Protein AF-0000000086523420 (afdb_homodimer)

Organism: NCBI:txid111769

Solvent-accessible surface area (backbone atoms only — not comparable to full-atom values): 23700 Å² total; per-residue (Å²): 126,82,66,43,28,39,32,40,28,39,33,70,70,53,31,50,28,49,46,51,54,54,68,69,42,91,58,94,63,76,69,45,60,38,34,32,42,80,77,35,74,85,44,83,58,68,35,67,68,46,32,52,58,43,46,56,54,51,4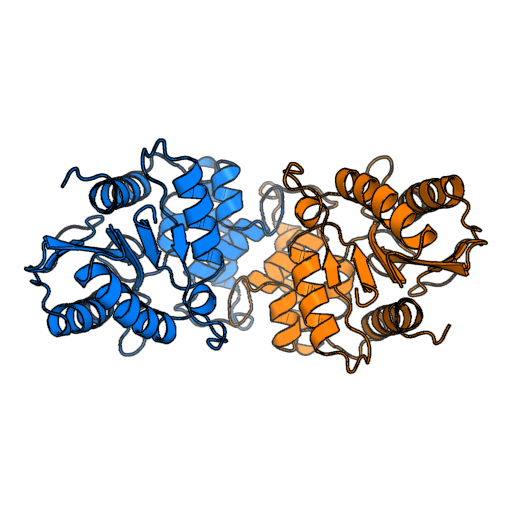9,54,35,26,61,72,60,64,25,63,27,39,34,36,43,45,60,11,35,48,58,91,39,90,79,30,9,32,68,44,39,50,49,55,55,49,50,56,39,44,74,72,56,32,54,81,73,81,80,71,91,46,68,52,43,56,49,74,36,44,30,90,81,66,34,48,39,25,44,38,38,19,44,38,32,60,45,59,29,29,60,48,50,39,53,62,72,28,44,30,76,92,46,46,67,51,42,51,50,28,42,50,52,61,74,63,41,65,90,60,56,53,42,57,78,88,42,46,50,42,25,32,48,27,31,34,29,8,48,31,61,58,38,45,49,48,72,41,54,37,53,72,72,56,51,41,38,72,80,31,66,74,48,43,33,52,52,51,42,52,43,53,55,65,61,52,77,124,125,82,68,44,28,39,32,39,28,38,31,70,70,54,31,51,27,50,46,53,54,54,67,70,44,91,58,96,62,76,68,44,60,38,33,36,42,80,79,35,75,84,45,83,60,67,36,68,68,46,32,52,56,45,47,56,53,52,47,54,36,28,61,70,61,65,25,63,28,41,35,37,43,43,60,11,35,46,58,91,39,89,77,30,8,33,69,42,40,49,49,54,54,48,50,56,39,43,75,72,56,32,54,82,74,79,80,70,92,45,68,51,44,57,49,76,35,43,29,91,81,67,33,49,40,24,44,34,38,19,44,35,33,60,45,60,28,29,59,46,50,38,54,62,72,28,45,30,74,93,45,46,66,52,42,50,48,28,43,51,51,62,72,62,41,65,89,60,55,53,43,58,76,87,42,44,50,41,25,32,49,27,30,34,28,8,47,32,61,60,40,47,49,49,72,41,53,36,52,72,72,57,51,41,37,74,80,31,67,73,50,43,32,53,52,52,42,52,41,53,53,65,62,51,78,125

Sequence (452 aa):
MQAKNILLVEGASDQKFFKQLLAGLSSQVDIEPKIPRDVDARIFRNGLQPLYLQLKLQVDLLIRGQISRLGVIVDADHSTQELNGFNNRRNQLTSILHGKGFTITDTPNQENNGEIFSHPSGAEIGIWIMPNHFSDGMIEDLFISVTKKNQSDLLNHAKTTIGNLGKLKAFADHHDSKAHLSTWLAWQKEPGISPSYAYHQGLFEKDHPNFIALITWLNKVFNSASMQAKNILLVEGASDQKFFKQLLAGLSSQVDIEPKIPRDVDARIFRNGLQPLYLQLKLQVDLLIRGQISRLGVIVDADHSTQELNGFNNRRNQLTSILHGKGFTITDTPNQENNGEIFSHPSGAEIGIWIMPNHFSDGMIEDLFISVTKKNQSDLLNHAKTTIGNLGKLKAFADHHDSKAHLSTWLAWQKEPGISPSYAYHQGLFEKDHPNFIALITWLNKVFNSAS

Foldseek 3Di:
DPAAAEEEEQDDLVQLQVVLVVVPDPDPDDYHYDFLCNVPVVPPDGDDVSSLVVVLVVVVCQLVRSHPFYEYEEAQFDVVDPQGKLVSVVCSVVVSVVVVAWDDDDQDPDWLAWDWIAHPSGGIYIYHYPDTSHTHDGVLVNQLVFFDPVLVVLLVVQLVVQVPCPPVDDDDPSCSSVSSSQSSQCPDPPGRDRSNVCVVVPRGNCPPPSNVSVVVRVCCRPVVDD/DPAAAEEEEQDDLVQLQVVLVVVPDPDPDDYHYDFLCNVPVVPPDGDDVSSLVVVLVVVVCLLVRSHPFYEYEEEQFDVVDPQGKLVSVVCSVVVSVVVVAWDDDDQDPDWLAWDWIAHPSGGIYIYHYPDTSHTHDGVLVNQLVFFDPVLVVLLVVQLVVQVPCPPVNDDDPSCSSVSSSQSSQCPDPPGRDRSNVCVVVPRGNCPPPSNVSVVVRVCCRPVVPD

Secondary structure (DSSP, 8-state):
-PPEEEEE-SSHHHHHHHHHHHHTS--SS-EEEE-HHHH-TT--S-SHHHHHHHHHHHHHHHHTTSEEEEEEEEE-B-TTSTT-SHHHHHHHHHHHHHHTTPBP-PPPSSSS--EEEE-TTS-EEEEEEETTSSSSB-HHHHHHHTB-GGGHHHHHHHHHHHHT-GGG--S-GGGHHHHHHHHHHHTSSSTT--HHHHHHTT-B-TT-HHHHHHHHHHHHHHHS--/-PPEEEEE-SSHHHHHHHHHHHHTS--SS-EEEE-HHHH-TT--S-SHHHHHHHHHHHHHHHHTTSEEEEEEEEE-B-TTSTT-SHHHHHHHHHHHHHHTTPBP-PPPSSSS--EEEE-TTS-EEEEEEETTSSSSB-HHHHHHHTB-GGGHHHHHHHHHHHHT-GGG--S-GGGHHHHHHHHHHHTSSSTT--HHHHHHTT-B-TT-HHHHHHHHHHHHHHHS--

Structure (mmCIF, N/CA/C/O backbone):
data_AF-0000000086523420-model_v1
#
loop_
_entity.id
_entity.type
_entity.pdbx_description
1 polymer 'DUF4276 family protein'
#
loop_
_atom_site.group_PDB
_atom_site.id
_atom_site.type_symbol
_atom_site.label_atom_id
_atom_site.label_alt_id
_atom_site.label_comp_id
_atom_site.label_asym_id
_atom_site.label_entity_id
_atom_site.label_seq_id
_atom_site.pdbx_PDB_ins_code
_atom_site.Cartn_x
_atom_site.Cartn_y
_atom_site.Cartn_z
_atom_site.occupancy
_atom_site.B_iso_or_equiv
_atom_site.auth_seq_id
_atom_site.auth_comp_id
_atom_site.auth_asym_id
_atom_site.auth_atom_id
_atom_site.pdbx_PDB_model_num
ATOM 1 N N . MET A 1 1 ? -29.391 11.609 10.125 1 39.81 1 MET A N 1
ATOM 2 C CA . MET A 1 1 ? -28.141 10.984 9.68 1 39.81 1 MET A CA 1
ATOM 3 C C . MET A 1 1 ? -26.953 11.523 10.484 1 39.81 1 MET A C 1
ATOM 5 O O . MET A 1 1 ? -26.875 12.719 10.742 1 39.81 1 MET A O 1
ATOM 9 N N . GLN A 1 2 ? -26.375 10.773 11.352 1 54.44 2 GLN A N 1
ATOM 10 C CA . GLN A 1 2 ? -25.375 11.273 12.281 1 54.44 2 GLN A CA 1
ATOM 11 C C . GLN A 1 2 ? -24.312 12.094 11.555 1 54.44 2 GLN A C 1
ATOM 13 O O . GLN A 1 2 ? -23.844 11.711 10.477 1 54.44 2 GLN A O 1
ATOM 18 N N . ALA A 1 3 ? -24.25 13.344 11.938 1 64.31 3 ALA A N 1
ATOM 19 C CA . ALA A 1 3 ? -23.391 14.328 11.289 1 64.31 3 ALA A CA 1
ATOM 20 C C . ALA A 1 3 ? -21.969 13.789 11.117 1 64.31 3 ALA A C 1
ATOM 22 O O . ALA A 1 3 ? -21.438 13.148 12.023 1 64.31 3 ALA A O 1
ATOM 23 N N . LYS A 1 4 ? -21.438 13.758 9.828 1 87.75 4 LYS A N 1
ATOM 24 C CA . LYS A 1 4 ? -20.188 13.125 9.43 1 87.75 4 LYS A CA 1
ATOM 25 C C . LYS A 1 4 ? -19 14.062 9.648 1 87.75 4 LYS A C 1
ATOM 27 O O . LYS A 1 4 ? -19.109 15.273 9.43 1 87.75 4 LYS A O 1
ATOM 32 N N . ASN A 1 5 ? -18.016 13.711 10.422 1 94 5 ASN A N 1
ATOM 33 C CA . ASN A 1 5 ? -16.719 14.375 10.523 1 94 5 ASN A CA 1
ATOM 34 C C . ASN A 1 5 ? -15.734 13.836 9.492 1 94 5 ASN A C 1
ATOM 36 O O . ASN A 1 5 ? -15.406 12.648 9.5 1 94 5 ASN A O 1
ATOM 40 N N . ILE A 1 6 ? -15.266 14.766 8.609 1 95.94 6 ILE A N 1
ATOM 41 C CA . ILE A 1 6 ? -14.5 14.312 7.453 1 95.94 6 ILE A CA 1
ATOM 42 C C . ILE A 1 6 ? -13.102 14.914 7.484 1 95.94 6 ILE A C 1
ATOM 44 O O . ILE A 1 6 ? -12.945 16.109 7.746 1 95.94 6 ILE A O 1
ATOM 48 N N . LEU A 1 7 ? -12.117 14.109 7.305 1 97 7 LEU A N 1
ATOM 49 C CA . LEU A 1 7 ? -10.742 14.547 7.07 1 97 7 LEU A CA 1
ATOM 50 C C . LEU A 1 7 ? -10.32 14.258 5.637 1 97 7 LEU A C 1
ATOM 52 O O . LEU A 1 7 ? -10.133 13.094 5.262 1 97 7 LEU A O 1
ATOM 56 N N . LEU A 1 8 ? -10.148 15.273 4.832 1 96.69 8 LEU A N 1
ATOM 57 C CA . LEU A 1 8 ? -9.727 15.109 3.443 1 96.69 8 LEU A CA 1
ATOM 58 C C . LEU A 1 8 ? -8.211 15.008 3.338 1 96.69 8 LEU A C 1
ATOM 60 O O . LEU A 1 8 ? -7.492 15.852 3.867 1 96.69 8 LEU A O 1
ATOM 64 N N . VAL A 1 9 ? -7.816 13.969 2.703 1 97 9 VAL A N 1
ATOM 65 C CA . VAL A 1 9 ? -6.391 13.781 2.453 1 97 9 VAL A CA 1
ATOM 66 C C . VAL A 1 9 ? -6.16 13.461 0.978 1 97 9 VAL A C 1
ATOM 68 O O . VAL A 1 9 ? -7.109 13.188 0.241 1 97 9 VAL A O 1
ATOM 71 N N . GLU A 1 10 ? -4.949 13.477 0.508 1 92.88 10 GLU A N 1
ATOM 72 C CA . GLU A 1 10 ? -4.637 13.492 -0.918 1 92.88 10 GLU A CA 1
ATOM 73 C C . GLU A 1 10 ? -4.746 12.102 -1.527 1 92.88 10 GLU A C 1
ATOM 75 O O . GLU A 1 10 ? -5.23 11.945 -2.65 1 92.88 10 GLU A O 1
ATOM 80 N N . GLY A 1 11 ? -4.238 11.102 -0.742 1 90.56 11 GLY A N 1
ATOM 81 C CA . GLY A 1 11 ? -4.141 9.805 -1.395 1 90.56 11 GLY A CA 1
ATOM 82 C C . GLY A 1 11 ? -4.379 8.648 -0.449 1 90.56 11 GLY A C 1
ATOM 83 O O . GLY A 1 11 ? -4.559 8.844 0.754 1 90.56 11 GLY A O 1
ATOM 84 N N . ALA A 1 12 ? -4.332 7.438 -1.005 1 86.38 12 ALA A N 1
ATOM 85 C CA . ALA A 1 12 ? -4.699 6.219 -0.288 1 86.38 12 ALA A CA 1
ATOM 86 C C . ALA A 1 12 ? -3.73 5.941 0.858 1 86.38 12 ALA A C 1
ATOM 88 O O . ALA A 1 12 ? -4.137 5.457 1.917 1 86.38 12 ALA A O 1
ATOM 89 N N . SER A 1 13 ? -2.467 6.176 0.614 1 89.25 13 SER A N 1
ATOM 90 C CA . SER A 1 13 ? -1.48 5.953 1.667 1 89.25 13 SER A CA 1
ATOM 91 C C . SER A 1 13 ? -1.747 6.852 2.871 1 89.25 13 SER A C 1
ATOM 93 O O . SER A 1 13 ? -1.714 6.395 4.016 1 89.25 13 SER A O 1
ATOM 95 N N . ASP A 1 14 ? -2.061 8.102 2.611 1 94.44 14 ASP A N 1
ATOM 96 C CA . ASP A 1 14 ? -2.402 9.031 3.684 1 94.44 14 ASP A CA 1
ATOM 97 C C . ASP A 1 14 ? -3.674 8.594 4.406 1 94.44 14 ASP A C 1
ATOM 99 O O . ASP A 1 14 ? -3.74 8.633 5.637 1 94.44 14 ASP A O 1
ATOM 103 N N . GLN A 1 15 ? -4.609 8.219 3.605 1 94.12 15 GLN A N 1
ATOM 104 C CA . GLN A 1 15 ? -5.879 7.777 4.176 1 94.12 15 GLN A CA 1
ATOM 105 C C . GLN A 1 15 ? -5.676 6.633 5.164 1 94.12 15 GLN A C 1
ATOM 107 O O . GLN A 1 15 ? -6.207 6.664 6.273 1 94.12 15 GLN A O 1
ATOM 112 N N . LYS A 1 16 ? -4.914 5.691 4.738 1 90.94 16 LYS A N 1
ATOM 113 C CA . LYS A 1 16 ? -4.645 4.539 5.586 1 90.94 16 LYS A CA 1
ATOM 114 C C . LYS A 1 16 ? -3.93 4.953 6.871 1 90.94 16 LYS A C 1
ATOM 116 O O . LYS A 1 16 ? -4.262 4.473 7.957 1 90.94 16 LYS A O 1
ATOM 121 N N . PHE A 1 17 ? -3.021 5.777 6.754 1 95.25 17 PHE A N 1
ATOM 122 C CA . PHE A 1 17 ? -2.273 6.238 7.918 1 95.25 17 PHE A CA 1
ATOM 123 C C . PHE A 1 17 ? -3.193 6.934 8.914 1 95.25 17 PHE A C 1
ATOM 125 O O . PHE A 1 17 ? -3.17 6.625 10.109 1 95.25 17 PHE A O 1
ATOM 132 N N . PHE A 1 18 ? -3.99 7.848 8.422 1 96.5 18 PHE A N 1
ATOM 133 C CA . PHE A 1 18 ? -4.82 8.625 9.336 1 96.5 18 PHE A CA 1
ATOM 134 C C . PHE A 1 18 ? -5.934 7.766 9.922 1 96.5 18 PHE A C 1
ATOM 136 O O . PHE A 1 18 ? -6.359 7.984 11.055 1 96.5 18 PHE A O 1
ATOM 143 N N . LYS A 1 19 ? -6.383 6.793 9.172 1 92.25 19 LYS A N 1
ATOM 144 C CA . LYS A 1 19 ? -7.305 5.832 9.766 1 92.25 19 LYS A CA 1
ATOM 145 C C . LYS A 1 19 ? -6.672 5.137 10.969 1 92.25 19 LYS A C 1
ATOM 147 O O . LYS A 1 19 ? -7.297 5.016 12.023 1 92.25 19 LYS A O 1
ATOM 152 N N . GLN A 1 20 ? -5.445 4.754 10.766 1 90.12 20 GLN A N 1
ATOM 153 C CA . GLN A 1 20 ? -4.723 4.082 11.836 1 90.12 20 GLN A CA 1
ATOM 154 C C . GLN A 1 20 ? -4.48 5.023 13.016 1 90.12 20 GLN A C 1
ATOM 156 O O . GLN A 1 20 ? -4.668 4.645 14.172 1 90.12 20 GLN A O 1
ATOM 161 N N . LEU A 1 21 ? -4.066 6.219 12.711 1 92.75 21 LEU A N 1
ATOM 162 C CA . LEU A 1 21 ? -3.789 7.215 13.742 1 92.75 21 LEU A CA 1
ATOM 163 C C . LEU A 1 21 ? -5.039 7.508 14.562 1 92.75 21 LEU A C 1
ATOM 165 O O . LEU A 1 21 ? -4.996 7.48 15.797 1 92.75 21 LEU A O 1
ATOM 169 N N . LEU A 1 22 ? -6.125 7.699 13.875 1 92.19 22 LEU A N 1
ATOM 170 C CA . LEU A 1 22 ? -7.375 8.102 14.516 1 92.19 22 LEU A CA 1
ATOM 171 C C . LEU A 1 22 ? -7.973 6.949 15.32 1 92.19 22 LEU A C 1
ATOM 173 O O . LEU A 1 22 ? -8.641 7.176 16.328 1 92.19 22 LEU A O 1
ATOM 177 N N . ALA A 1 23 ? -7.715 5.758 14.828 1 85.44 23 ALA A N 1
ATOM 178 C CA . ALA A 1 23 ? -8.203 4.59 15.555 1 85.44 23 ALA A CA 1
ATOM 179 C C . ALA A 1 23 ? -7.562 4.484 16.938 1 85.44 23 ALA A C 1
ATOM 181 O O . ALA A 1 23 ? -8.156 3.945 17.859 1 85.44 23 ALA A O 1
ATOM 182 N N . GLY A 1 24 ? -6.449 4.973 17.031 1 82.12 24 GLY A N 1
ATOM 183 C CA . GLY A 1 24 ? -5.73 4.902 18.297 1 82.12 24 GLY A CA 1
ATOM 184 C C . GLY A 1 24 ? -6.039 6.062 19.234 1 82.12 24 GLY A C 1
ATOM 185 O O . GLY A 1 24 ? -5.664 6.047 20.406 1 82.12 24 GLY A O 1
ATOM 186 N N . LEU A 1 25 ? -6.672 6.996 18.688 1 81.88 25 LEU A N 1
ATOM 187 C CA . LEU A 1 25 ? -6.969 8.18 19.484 1 81.88 25 LEU A CA 1
ATOM 188 C C . LEU A 1 25 ? -8.281 7.996 20.25 1 81.88 25 LEU A C 1
ATOM 190 O O . LEU A 1 25 ? -9.211 7.355 19.75 1 81.88 25 LEU A O 1
ATOM 194 N N . SER A 1 26 ? -8.297 8.156 21.5 1 69.5 26 SER A N 1
ATOM 195 C CA . SER A 1 26 ? -9.477 8.062 22.344 1 69.5 26 SER A CA 1
ATOM 196 C C . SER A 1 26 ? -10.492 9.148 22 1 69.5 26 SER A C 1
ATOM 198 O O . SER A 1 26 ? -10.469 10.234 22.578 1 69.5 26 SER A O 1
ATOM 200 N N . SER A 1 27 ? -10.672 9.336 20.719 1 64.69 27 SER A N 1
ATOM 201 C CA . SER A 1 27 ? -11.594 10.414 20.391 1 64.69 27 SER A CA 1
ATOM 202 C C . SER A 1 27 ? -13.047 9.961 20.516 1 64.69 27 SER A C 1
ATOM 204 O O . SER A 1 27 ? -13.359 8.797 20.266 1 64.69 27 SER A O 1
ATOM 206 N N . GLN A 1 28 ? -13.805 10.891 20.984 1 65.94 28 GLN A N 1
ATOM 207 C CA . GLN A 1 28 ? -15.242 10.695 21.172 1 65.94 28 GLN A CA 1
ATOM 208 C C . GLN A 1 28 ? -15.992 10.789 19.859 1 65.94 28 GLN A C 1
ATOM 210 O O . GLN A 1 28 ? -17.156 10.398 19.766 1 65.94 28 GLN A O 1
ATOM 215 N N . VAL A 1 29 ? -15.266 11.281 18.875 1 77.88 29 VAL A N 1
ATOM 216 C CA . VAL A 1 29 ? -15.992 11.469 17.625 1 77.88 29 VAL A CA 1
ATOM 217 C C . VAL A 1 29 ? -15.398 10.57 16.531 1 77.88 29 VAL A C 1
ATOM 219 O O . VAL A 1 29 ? -14.203 10.289 16.547 1 77.88 29 VAL A O 1
ATOM 222 N N . ASP A 1 30 ? -16.281 10.141 15.711 1 87.81 30 ASP A N 1
ATOM 223 C CA . ASP A 1 30 ? -15.852 9.336 14.562 1 87.81 30 ASP A CA 1
ATOM 224 C C . ASP A 1 30 ? -15.422 10.227 13.398 1 87.81 30 ASP A C 1
ATOM 226 O O . ASP A 1 30 ? -16.219 11.023 12.891 1 87.81 30 ASP A O 1
ATOM 230 N N . ILE A 1 31 ? -14.188 10.266 13.102 1 92.94 31 ILE A N 1
ATOM 231 C CA . ILE A 1 31 ? -13.633 11.031 11.984 1 92.94 31 ILE A CA 1
ATOM 232 C C . ILE A 1 31 ? -13.344 10.094 10.812 1 92.94 31 ILE A C 1
ATOM 234 O O . ILE A 1 31 ? -12.695 9.055 10.977 1 92.94 31 ILE A O 1
ATOM 238 N N . GLU A 1 32 ? -13.797 10.398 9.672 1 93.88 32 GLU A N 1
ATOM 239 C CA . GLU A 1 32 ? -13.594 9.57 8.484 1 93.88 32 GLU A CA 1
ATOM 240 C C . GLU A 1 32 ? -12.586 10.211 7.531 1 93.88 32 GLU A C 1
ATOM 242 O O . GLU A 1 32 ? -12.891 11.195 6.863 1 93.88 32 GLU A O 1
ATOM 247 N N . PRO A 1 33 ? -11.406 9.664 7.418 1 95.56 33 PRO A N 1
ATOM 248 C CA . PRO A 1 33 ? -10.508 10.117 6.355 1 95.56 33 PRO A CA 1
ATOM 249 C C . PRO A 1 33 ? -11.023 9.781 4.957 1 95.56 33 PRO A C 1
ATOM 251 O O . PRO A 1 33 ? -11.406 8.633 4.695 1 95.56 33 PRO A O 1
ATOM 254 N N . LYS A 1 34 ? -11.008 10.758 4.066 1 94 34 LYS A N 1
ATOM 255 C CA . LYS A 1 34 ? -11.508 10.578 2.703 1 94 34 LYS A CA 1
ATOM 256 C C . LYS A 1 34 ? -10.492 11.078 1.681 1 94 34 LYS A C 1
ATOM 258 O O . LYS A 1 34 ? -9.75 12.023 1.947 1 94 34 LYS A O 1
ATOM 263 N N . ILE A 1 35 ? -10.492 10.391 0.597 1 93.31 35 ILE A N 1
ATOM 264 C CA . ILE A 1 35 ? -9.688 10.812 -0.548 1 93.31 35 ILE A CA 1
ATOM 265 C C . ILE A 1 35 ? -10.609 11.211 -1.701 1 93.31 35 ILE A C 1
ATOM 267 O O . ILE A 1 35 ? -11.789 10.859 -1.71 1 93.31 35 ILE A O 1
ATOM 271 N N . PRO A 1 36 ? -10.102 11.961 -2.662 1 86.38 36 PRO A N 1
ATOM 272 C CA . PRO A 1 36 ? -10.969 12.438 -3.742 1 86.38 36 PRO A CA 1
ATOM 273 C C . PRO A 1 36 ? -11.711 11.305 -4.445 1 86.38 36 PRO A C 1
ATOM 275 O O . PRO A 1 36 ? -12.891 11.445 -4.781 1 86.38 36 PRO A O 1
ATOM 278 N N . ARG A 1 37 ? -11.133 10.18 -4.598 1 78.94 37 ARG A N 1
ATOM 279 C CA . ARG A 1 37 ? -11.734 9.078 -5.34 1 78.94 37 ARG A CA 1
ATOM 280 C C . ARG A 1 37 ? -12.906 8.484 -4.57 1 78.94 37 ARG A C 1
ATOM 282 O O . ARG A 1 37 ? -13.828 7.914 -5.168 1 78.94 37 ARG A O 1
ATOM 289 N N . ASP A 1 38 ? -12.914 8.594 -3.254 1 75.06 38 ASP A N 1
ATOM 290 C CA . ASP A 1 38 ? -14 8.078 -2.432 1 75.06 38 ASP A CA 1
ATOM 291 C C . ASP A 1 38 ? -15.289 8.859 -2.67 1 75.06 38 ASP A C 1
ATOM 293 O O . ASP A 1 38 ? -16.391 8.328 -2.482 1 75.06 38 ASP A O 1
ATOM 297 N N . VAL A 1 39 ? -15.008 10.094 -3.025 1 66.62 39 VAL A N 1
ATOM 298 C CA . VAL A 1 39 ? -16.156 10.984 -3.137 1 66.62 39 VAL A CA 1
ATOM 299 C C . VAL A 1 39 ? -16.672 10.992 -4.574 1 66.62 39 VAL A C 1
ATOM 301 O O . VAL A 1 39 ? -17.875 11.125 -4.812 1 66.62 39 VAL A O 1
ATOM 304 N N . ASP A 1 40 ? -15.727 10.867 -5.465 1 66.19 40 ASP A N 1
ATOM 305 C CA . ASP A 1 40 ? -16.062 10.82 -6.883 1 66.19 40 ASP A CA 1
ATOM 306 C C . ASP A 1 40 ? -15.234 9.75 -7.605 1 66.19 40 ASP A C 1
ATOM 308 O O . ASP A 1 40 ? -14.055 9.953 -7.887 1 66.19 40 ASP A O 1
ATOM 312 N N . ALA A 1 41 ? -15.859 8.672 -7.898 1 63 41 ALA A N 1
ATOM 313 C CA . ALA A 1 41 ? -15.195 7.508 -8.477 1 63 41 ALA A CA 1
ATOM 314 C C . ALA A 1 41 ? -14.617 7.828 -9.852 1 63 41 ALA A C 1
ATOM 316 O O . ALA A 1 41 ? -13.758 7.105 -10.352 1 63 41 ALA A O 1
ATOM 317 N N . ARG A 1 42 ? -15.008 8.898 -10.445 1 60.94 42 ARG A N 1
ATOM 318 C CA . ARG A 1 42 ? -14.547 9.266 -11.781 1 60.94 42 ARG A CA 1
ATOM 319 C C . ARG A 1 42 ? -13.148 9.867 -11.734 1 60.94 42 ARG A C 1
ATOM 321 O O . ARG A 1 42 ? -12.508 10.039 -12.773 1 60.94 42 ARG A O 1
ATOM 328 N N . ILE A 1 43 ? -12.82 10.156 -10.414 1 62.12 43 ILE A N 1
ATOM 329 C CA . ILE A 1 43 ? -11.469 10.672 -10.234 1 62.12 43 ILE A CA 1
ATOM 330 C C . ILE A 1 43 ? -10.469 9.516 -10.242 1 62.12 43 ILE A C 1
ATOM 332 O O . ILE A 1 43 ? -10.516 8.641 -9.375 1 62.12 43 ILE A O 1
ATOM 336 N N . PHE A 1 44 ? -9.719 9.414 -11.234 1 56.53 44 PHE A N 1
ATOM 337 C CA . PHE A 1 44 ? -8.836 8.266 -11.438 1 56.53 44 PHE A CA 1
ATOM 338 C C . PHE A 1 44 ? -7.566 8.398 -10.609 1 56.53 44 PHE A C 1
ATOM 340 O O . PHE A 1 44 ? -6.953 7.398 -10.234 1 56.53 44 PHE A O 1
ATOM 347 N N . ARG A 1 45 ? -7.25 9.781 -10.461 1 62.88 45 ARG A N 1
ATOM 348 C CA . ARG A 1 45 ? -5.953 9.922 -9.812 1 62.88 45 ARG A CA 1
ATOM 349 C C . ARG A 1 45 ? -6.078 10.695 -8.5 1 62.88 45 ARG A C 1
ATOM 351 O O . ARG A 1 45 ? -6.93 11.578 -8.375 1 62.88 45 ARG A O 1
ATOM 358 N N . ASN A 1 46 ? -5.422 10.164 -7.555 1 73.25 46 ASN A N 1
ATOM 359 C CA . ASN A 1 46 ? -5.203 10.961 -6.352 1 73.25 46 ASN A CA 1
ATOM 360 C C . ASN A 1 46 ? -4.297 12.156 -6.629 1 73.25 46 ASN A C 1
ATOM 362 O O . ASN A 1 46 ? -3.73 12.273 -7.715 1 73.25 46 ASN A O 1
ATOM 366 N N . GLY A 1 47 ? -4.398 13.172 -5.957 1 82 47 GLY A N 1
ATOM 367 C CA . GLY A 1 47 ? -3.543 14.344 -6.09 1 82 47 GLY A CA 1
ATOM 368 C C . GLY A 1 47 ? -4.211 15.625 -5.633 1 82 47 GLY A C 1
ATOM 369 O O . GLY A 1 47 ? -5.328 15.594 -5.105 1 82 47 GLY A O 1
ATOM 370 N N . LEU A 1 48 ? -3.521 16.609 -5.805 1 89.12 48 LEU A N 1
ATOM 371 C CA . LEU A 1 48 ? -3.891 17.906 -5.25 1 89.12 48 LEU A CA 1
ATOM 372 C C . LEU A 1 48 ? -5.09 18.484 -5.984 1 89.12 48 LEU A C 1
ATOM 374 O O . LEU A 1 48 ? -6.027 18.984 -5.359 1 89.12 48 LEU A O 1
ATOM 378 N N . GLN A 1 49 ? -5.133 18.359 -7.277 1 88.56 49 GLN A N 1
ATOM 379 C CA . GLN A 1 49 ? -6.199 18.984 -8.047 1 88.56 49 GLN A CA 1
ATOM 380 C C . GLN A 1 49 ? -7.547 18.328 -7.762 1 88.56 49 GLN A C 1
ATOM 382 O O . GLN A 1 49 ? -8.523 19 -7.445 1 88.56 49 GLN A O 1
ATOM 387 N N . PRO A 1 50 ? -7.562 17.016 -7.773 1 90 50 PRO A N 1
ATOM 388 C CA . PRO A 1 50 ? -8.82 16.375 -7.383 1 90 50 PRO A CA 1
ATOM 389 C C . PRO A 1 50 ? -9.219 16.688 -5.941 1 90 50 PRO A C 1
ATOM 391 O O . PRO A 1 50 ? -10.414 16.781 -5.637 1 90 50 PRO A O 1
ATOM 394 N N . LEU A 1 51 ? -8.281 16.859 -5.105 1 93.75 51 LEU A N 1
ATOM 395 C CA . LEU A 1 51 ? -8.586 17.203 -3.719 1 93.75 51 LEU A CA 1
ATOM 396 C C . LEU A 1 51 ? -9.258 18.562 -3.623 1 93.75 51 LEU A C 1
ATOM 398 O O . LEU A 1 51 ? -10.211 18.734 -2.865 1 93.75 51 LEU A O 1
ATOM 402 N N . TYR A 1 52 ? -8.82 19.484 -4.441 1 93.88 52 TYR A N 1
ATOM 403 C CA . TYR A 1 52 ? -9.406 20.828 -4.422 1 93.88 52 TYR A CA 1
ATOM 404 C C . TYR A 1 52 ? -10.867 20.781 -4.875 1 93.88 52 TYR A C 1
ATOM 406 O O . TYR A 1 52 ? -11.711 21.484 -4.316 1 93.88 52 TYR A O 1
ATOM 414 N N . LEU A 1 53 ? -11.078 20.016 -5.867 1 91.5 53 LEU A N 1
ATOM 415 C CA . LEU A 1 53 ? -12.453 19.891 -6.352 1 91.5 53 LEU A CA 1
ATOM 416 C C . LEU A 1 53 ? -13.352 19.297 -5.273 1 91.5 53 LEU A C 1
ATOM 418 O O . LEU A 1 53 ? -14.445 19.797 -5.023 1 91.5 53 LEU A O 1
ATOM 422 N N . GLN A 1 54 ? -12.852 18.312 -4.668 1 92.12 54 GLN A N 1
ATOM 423 C CA . GLN A 1 54 ? -13.617 17.672 -3.596 1 92.12 54 GLN A CA 1
ATOM 424 C C . GLN A 1 54 ? -13.781 18.625 -2.41 1 92.12 54 GLN A C 1
ATOM 426 O O . GLN A 1 54 ? -14.82 18.625 -1.749 1 92.12 54 GLN A O 1
ATOM 431 N N . LEU A 1 55 ? -12.742 19.359 -2.115 1 95.88 55 LEU A N 1
ATOM 432 C CA . LEU A 1 55 ? -12.797 20.328 -1.028 1 95.88 55 LEU A CA 1
ATOM 433 C C . LEU A 1 55 ? -13.953 21.297 -1.232 1 95.88 55 LEU A C 1
ATOM 435 O O . LEU A 1 55 ? -14.734 21.547 -0.308 1 95.88 55 LEU A O 1
ATOM 439 N N . LYS A 1 56 ? -14.125 21.797 -2.436 1 95.94 56 LYS A N 1
ATOM 440 C CA . LYS A 1 56 ? -15.203 22.734 -2.74 1 95.94 56 LYS A CA 1
ATOM 441 C C . LYS A 1 56 ? -16.562 22.109 -2.465 1 95.94 56 LYS A C 1
ATOM 443 O O . LYS A 1 56 ? -17.438 22.75 -1.874 1 95.94 56 LYS A O 1
ATOM 448 N N . LEU A 1 57 ? -16.672 20.891 -2.812 1 93 57 LEU A N 1
ATOM 449 C CA . LEU A 1 57 ? -17.922 20.188 -2.613 1 93 57 LEU A CA 1
ATOM 450 C C . LEU A 1 57 ? -18.188 19.953 -1.129 1 93 57 LEU A C 1
ATOM 452 O O . LEU A 1 57 ? -19.297 20.188 -0.647 1 93 57 LEU A O 1
ATOM 456 N N . GLN A 1 58 ? -17.203 19.516 -0.417 1 94.5 58 GLN A N 1
ATOM 457 C CA . GLN A 1 58 ? -17.359 19.219 1.001 1 94.5 58 GLN A CA 1
ATOM 458 C C . GLN A 1 58 ? -17.609 20.484 1.815 1 94.5 58 GLN A C 1
ATOM 460 O O . GLN A 1 58 ? -18.328 20.438 2.814 1 94.5 58 GLN A O 1
ATOM 465 N N . VAL A 1 59 ? -17.031 21.531 1.393 1 97.25 59 VAL A N 1
ATOM 466 C CA . VAL A 1 59 ? -17.219 22.797 2.064 1 97.25 59 VAL A CA 1
ATOM 467 C C . VAL A 1 59 ? -18.688 23.234 1.935 1 97.25 59 VAL A C 1
ATOM 469 O O . VAL A 1 59 ? -19.281 23.734 2.893 1 97.25 59 VAL A O 1
ATOM 472 N N . ASP A 1 60 ? -19.266 23.031 0.744 1 96.69 60 ASP A N 1
ATOM 473 C CA . ASP A 1 60 ? -20.688 23.359 0.547 1 96.69 60 ASP A CA 1
ATOM 474 C C . ASP A 1 60 ? -21.562 22.562 1.502 1 96.69 60 ASP A C 1
ATOM 476 O O . ASP A 1 60 ? -22.5 23.094 2.094 1 96.69 60 ASP A O 1
ATOM 480 N N . LEU A 1 61 ? -21.25 21.344 1.66 1 95.56 61 LEU A N 1
ATOM 481 C CA . LEU A 1 61 ? -22 20.484 2.559 1 95.56 61 LEU A CA 1
ATOM 482 C C . LEU A 1 61 ? -21.812 20.906 4.012 1 95.56 61 LEU A C 1
ATOM 484 O O . LEU A 1 61 ? -22.75 20.828 4.809 1 95.56 61 LEU A O 1
ATOM 488 N N . LEU A 1 62 ? -20.656 21.328 4.312 1 96.69 62 LEU A N 1
ATOM 489 C CA . LEU A 1 62 ? -20.344 21.828 5.648 1 96.69 62 LEU A CA 1
ATOM 490 C C . LEU A 1 62 ? -21.172 23.062 5.98 1 96.69 62 LEU A C 1
ATOM 492 O O . LEU A 1 62 ? -21.797 23.141 7.039 1 96.69 62 LEU A O 1
ATOM 496 N N . ILE A 1 63 ? -21.219 23.938 5.031 1 97.06 63 ILE A N 1
ATOM 497 C CA . ILE A 1 63 ? -21.938 25.203 5.211 1 97.06 63 ILE A CA 1
ATOM 498 C C . ILE A 1 63 ? -23.422 24.938 5.383 1 97.06 63 ILE A C 1
ATOM 500 O O . ILE A 1 63 ? -24.109 25.609 6.164 1 97.06 63 ILE A O 1
ATOM 504 N N . ARG A 1 64 ? -23.891 23.922 4.734 1 95.88 64 ARG A N 1
ATOM 505 C CA . ARG A 1 64 ? -25.312 23.594 4.773 1 95.88 64 ARG A CA 1
ATOM 506 C C . ARG A 1 64 ? -25.641 22.734 5.988 1 95.88 64 ARG A C 1
ATOM 508 O O . ARG A 1 64 ? -26.797 22.344 6.191 1 95.88 64 ARG A O 1
ATOM 515 N N . GLY A 1 65 ? -24.672 22.344 6.707 1 94.19 65 GLY A N 1
ATOM 516 C CA . GLY A 1 65 ? -24.891 21.578 7.922 1 94.19 65 GLY A CA 1
ATOM 517 C C . GLY A 1 65 ? -25.016 20.094 7.672 1 94.19 65 GLY A C 1
ATOM 518 O O . GLY A 1 65 ? -25.469 19.344 8.547 1 94.19 65 GLY A O 1
ATOM 519 N N . GLN A 1 66 ? -24.641 19.641 6.574 1 94.06 66 GLN A N 1
ATOM 520 C CA . GLN A 1 66 ? -24.719 18.219 6.238 1 94.06 66 GLN A CA 1
ATOM 521 C C . GLN A 1 66 ? -23.469 17.469 6.691 1 94.06 66 GLN A C 1
ATOM 523 O O . GLN A 1 66 ? -23.469 16.234 6.766 1 94.06 66 GLN A O 1
ATOM 528 N N . ILE A 1 67 ? -22.422 18.219 6.941 1 92.88 67 ILE A N 1
ATOM 529 C CA . ILE A 1 67 ? -21.172 17.797 7.559 1 92.88 67 ILE A CA 1
ATOM 530 C C . ILE A 1 67 ? -20.938 18.594 8.844 1 92.88 67 ILE A C 1
ATOM 532 O O . ILE A 1 67 ? -21.172 19.797 8.891 1 92.88 67 ILE A O 1
ATOM 536 N N . SER A 1 68 ? -20.547 17.906 9.82 1 93.62 68 SER A N 1
ATOM 537 C CA . SER A 1 68 ? -20.375 18.578 11.102 1 93.62 68 SER A CA 1
ATOM 538 C C . SER A 1 68 ? -19.031 19.312 11.156 1 93.62 68 SER A C 1
ATOM 540 O O . SER A 1 68 ? -18.984 20.5 11.508 1 93.62 68 SER A O 1
ATOM 542 N N . ARG A 1 69 ? -17.984 18.547 10.852 1 95.31 69 ARG A N 1
ATOM 543 C CA . ARG A 1 69 ? -16.641 19.109 10.859 1 95.31 69 ARG A CA 1
ATOM 544 C C . ARG A 1 69 ? -15.844 18.641 9.641 1 95.31 69 ARG A C 1
ATOM 546 O O . ARG A 1 69 ? -16.078 17.531 9.141 1 95.31 69 ARG A O 1
ATOM 553 N N . LEU A 1 70 ? -14.953 19.5 9.234 1 97.25 70 LEU A N 1
ATOM 554 C CA . LEU A 1 70 ? -14.141 19.203 8.062 1 97.25 70 LEU A CA 1
ATOM 555 C C . LEU A 1 70 ? -12.688 19.609 8.297 1 97.25 70 LEU A C 1
ATOM 557 O O . LEU A 1 70 ? -12.414 20.703 8.781 1 97.25 70 LEU A O 1
ATOM 561 N N . GLY A 1 71 ? -11.828 18.734 8.086 1 98 71 GLY A N 1
ATOM 562 C CA . GLY A 1 71 ? -10.398 18.984 8.055 1 98 71 GLY A CA 1
ATOM 563 C C . GLY A 1 71 ? -9.758 18.609 6.734 1 98 71 GLY A C 1
ATOM 564 O O . GLY A 1 71 ? -10.242 17.719 6.039 1 98 71 GLY A O 1
ATOM 565 N N . VAL A 1 72 ? -8.672 19.297 6.406 1 98.38 72 VAL A N 1
ATOM 566 C CA . VAL A 1 72 ? -7.938 19.016 5.176 1 98.38 72 VAL A CA 1
ATOM 567 C C . VAL A 1 72 ? -6.441 18.953 5.469 1 98.38 72 VAL A C 1
ATOM 569 O O . VAL A 1 72 ? -5.895 19.828 6.141 1 98.38 72 VAL A O 1
ATOM 572 N N . ILE A 1 73 ? -5.848 17.922 4.988 1 98.31 73 ILE A N 1
ATOM 573 C CA . ILE A 1 73 ? -4.398 17.781 5.078 1 98.31 73 ILE A CA 1
ATOM 574 C C . ILE A 1 73 ? -3.805 17.625 3.68 1 98.31 73 ILE A C 1
ATOM 576 O O . ILE A 1 73 ? -4.227 16.75 2.922 1 98.31 73 ILE A O 1
ATOM 580 N N . VAL A 1 74 ? -2.865 18.5 3.309 1 97.5 74 VAL A N 1
ATOM 581 C CA . VAL A 1 74 ? -2.184 18.406 2.021 1 97.5 74 VAL A CA 1
ATOM 582 C C . VAL A 1 74 ? -0.681 18.594 2.221 1 97.5 74 VAL A C 1
ATOM 584 O O . VAL A 1 74 ? -0.241 19.109 3.252 1 97.5 74 VAL A O 1
ATOM 587 N N . ASP A 1 75 ? 0.072 18.141 1.234 1 95.88 75 ASP A N 1
ATOM 588 C CA . ASP A 1 75 ? 1.513 18.375 1.229 1 95.88 75 ASP A CA 1
ATOM 589 C C . ASP A 1 75 ? 1.835 19.781 0.731 1 95.88 75 ASP A C 1
ATOM 591 O O . ASP A 1 75 ? 1.195 20.281 -0.197 1 95.88 75 ASP A O 1
ATOM 595 N N . ALA A 1 76 ? 2.834 20.391 1.348 1 95.81 76 ALA A N 1
ATOM 596 C CA . ALA A 1 76 ? 3.336 21.656 0.81 1 95.81 76 ALA A CA 1
ATOM 597 C C . ALA A 1 76 ? 4.074 21.438 -0.508 1 95.81 76 ALA A C 1
ATOM 599 O O . ALA A 1 76 ? 4.047 22.297 -1.392 1 95.81 76 ALA A O 1
ATOM 600 N N . ASP A 1 77 ? 4.691 20.25 -0.523 1 92 77 ASP A N 1
ATOM 601 C CA . ASP A 1 77 ? 5.664 19.969 -1.573 1 92 77 ASP A CA 1
ATOM 602 C C . ASP A 1 77 ? 6.824 20.953 -1.532 1 92 77 ASP A C 1
ATOM 604 O O . ASP A 1 77 ? 7.168 21.484 -0.468 1 92 77 ASP A O 1
ATOM 608 N N . HIS A 1 78 ? 7.555 21 -2.682 1 86.75 78 HIS A N 1
ATOM 609 C CA . HIS A 1 78 ? 8.75 21.844 -2.639 1 86.75 78 HIS A CA 1
ATOM 610 C C . HIS A 1 78 ? 8.633 23.016 -3.607 1 86.75 78 HIS A C 1
ATOM 612 O O . HIS A 1 78 ? 8.234 22.844 -4.762 1 86.75 78 HIS A O 1
ATOM 618 N N . SER A 1 79 ? 9.047 24.172 -3.117 1 78.88 79 SER A N 1
ATOM 619 C CA . SER A 1 79 ? 8.891 25.438 -3.83 1 78.88 79 SER A CA 1
ATOM 620 C C . SER A 1 79 ? 9.766 25.484 -5.078 1 78.88 79 SER A C 1
ATOM 622 O O . SER A 1 79 ? 9.594 26.359 -5.93 1 78.88 79 SER A O 1
ATOM 624 N N . THR A 1 80 ? 10.633 24.531 -5.199 1 72.81 80 THR A N 1
ATOM 625 C CA . THR A 1 80 ? 11.445 24.5 -6.406 1 72.81 80 THR A CA 1
ATOM 626 C C . THR A 1 80 ? 10.586 24.219 -7.637 1 72.81 80 THR A C 1
ATOM 628 O O . THR A 1 80 ? 11.008 24.484 -8.766 1 72.81 80 THR A O 1
ATOM 631 N N . GLN A 1 81 ? 9.367 23.688 -7.355 1 74.44 81 GLN A N 1
ATOM 632 C CA . GLN A 1 81 ? 8.398 23.5 -8.422 1 74.44 81 GLN A CA 1
ATOM 633 C C . GLN A 1 81 ? 7.332 24.594 -8.406 1 74.44 81 GLN A C 1
ATOM 635 O O . GLN A 1 81 ? 6.875 25 -7.336 1 74.44 81 GLN A O 1
ATOM 640 N N . GLU A 1 82 ? 7.02 25.016 -9.523 1 76.06 82 GLU A N 1
ATOM 641 C CA . GLU A 1 82 ? 6.062 26.125 -9.633 1 76.06 82 GLU A CA 1
ATOM 642 C C . GLU A 1 82 ? 4.785 25.812 -8.852 1 76.06 82 GLU A C 1
ATOM 644 O O . GLU A 1 82 ? 4.273 24.703 -8.898 1 76.06 82 GLU A O 1
ATOM 649 N N . LEU A 1 83 ? 4.348 26.734 -8.023 1 82.06 83 LEU A N 1
ATOM 650 C CA . LEU A 1 83 ? 3.07 26.766 -7.316 1 82.06 83 LEU A CA 1
ATOM 651 C C . LEU A 1 83 ? 3.062 25.797 -6.148 1 82.06 83 LEU A C 1
ATOM 653 O O . LEU A 1 83 ? 2 25.469 -5.609 1 82.06 83 LEU A O 1
ATOM 657 N N . ASN A 1 84 ? 4.273 25.266 -5.871 1 91.5 84 ASN A N 1
ATOM 658 C CA . ASN A 1 84 ? 4.391 24.422 -4.688 1 91.5 84 ASN A CA 1
ATOM 659 C C . ASN A 1 84 ? 4.988 25.188 -3.51 1 91.5 84 ASN A C 1
ATOM 661 O O . ASN A 1 84 ? 5.289 26.375 -3.627 1 91.5 84 ASN A O 1
ATOM 665 N N . GLY A 1 85 ? 5.004 24.516 -2.361 1 94.62 85 GLY A N 1
ATOM 666 C CA . GLY A 1 85 ? 5.488 25.156 -1.149 1 94.62 85 GLY A CA 1
ATOM 667 C C . GLY A 1 85 ? 4.379 25.547 -0.195 1 94.62 85 GLY A C 1
ATOM 668 O O . GLY A 1 85 ? 3.219 25.672 -0.6 1 94.62 85 GLY A O 1
ATOM 669 N N . PHE A 1 86 ? 4.828 25.844 0.964 1 96.25 86 PHE A N 1
ATOM 670 C CA . PHE A 1 86 ? 3.861 26.109 2.021 1 96.25 86 PHE A CA 1
ATOM 671 C C . PHE A 1 86 ? 3.006 27.328 1.674 1 96.25 86 PHE A C 1
ATOM 673 O O . PHE A 1 86 ? 1.776 27.25 1.68 1 96.25 86 PHE A O 1
ATOM 680 N N . ASN A 1 87 ? 3.629 28.422 1.322 1 95.75 87 ASN A N 1
ATOM 681 C CA . ASN A 1 87 ? 2.912 29.672 1.081 1 95.75 87 ASN A CA 1
ATOM 682 C C . ASN A 1 87 ? 1.941 29.547 -0.09 1 95.75 87 ASN A C 1
ATOM 684 O O . ASN A 1 87 ? 0.792 29.984 0.001 1 95.75 87 ASN A O 1
ATOM 688 N N . ASN A 1 88 ? 2.424 28.953 -1.144 1 96 88 ASN A N 1
ATOM 689 C CA . ASN A 1 88 ? 1.567 28.781 -2.312 1 96 88 ASN A CA 1
ATOM 690 C C . ASN A 1 88 ? 0.399 27.844 -2.016 1 96 88 ASN A C 1
ATOM 692 O O . ASN A 1 88 ? -0.727 28.094 -2.447 1 96 88 ASN A O 1
ATOM 696 N N . ARG A 1 89 ? 0.695 26.797 -1.269 1 96.69 89 ARG A N 1
ATOM 697 C CA . ARG A 1 89 ? -0.348 25.844 -0.913 1 96.69 89 ARG A CA 1
ATOM 698 C C . ARG A 1 89 ? -1.402 26.484 -0.021 1 96.69 89 ARG A C 1
ATOM 700 O O . ARG A 1 89 ? -2.604 26.328 -0.255 1 96.69 89 ARG A O 1
ATOM 707 N N . ARG A 1 90 ? -0.974 27.203 0.961 1 97.38 90 ARG A N 1
ATOM 708 C CA . ARG A 1 90 ? -1.909 27.906 1.832 1 97.38 90 ARG A CA 1
ATOM 709 C C . ARG A 1 90 ? -2.777 28.875 1.033 1 97.38 90 ARG A C 1
ATOM 711 O O . ARG A 1 90 ? -3.99 28.938 1.241 1 97.38 90 ARG A O 1
ATOM 718 N N . ASN A 1 91 ? -2.117 29.594 0.148 1 96.81 91 ASN A N 1
ATOM 719 C CA . ASN A 1 91 ? -2.846 30.562 -0.667 1 96.81 91 ASN A CA 1
ATOM 720 C C . ASN A 1 91 ? -3.938 29.891 -1.492 1 96.81 91 ASN A C 1
ATOM 722 O O . ASN A 1 91 ? -5.043 30.422 -1.618 1 96.81 91 ASN A O 1
ATOM 726 N N . GLN A 1 92 ? -3.613 28.797 -2.041 1 96.88 92 GLN A N 1
ATOM 727 C CA . GLN A 1 92 ? -4.59 28.062 -2.842 1 96.88 92 GLN A CA 1
ATOM 728 C C . GLN A 1 92 ? -5.777 27.625 -1.993 1 96.88 92 GLN A C 1
ATOM 730 O O . GLN A 1 92 ? -6.93 27.812 -2.385 1 96.88 92 GLN A O 1
ATOM 735 N N . LEU A 1 93 ? -5.484 27.062 -0.851 1 98 93 LEU A N 1
ATOM 736 C CA . LEU A 1 93 ? -6.531 26.578 0.042 1 98 93 LEU A CA 1
ATOM 737 C C . LEU A 1 93 ? -7.379 27.734 0.566 1 98 93 LEU A C 1
ATOM 739 O O . LEU A 1 93 ? -8.609 27.688 0.527 1 98 93 LEU A O 1
ATOM 743 N N . THR A 1 94 ? -6.734 28.812 0.988 1 98.12 94 THR A N 1
ATOM 744 C CA . THR A 1 94 ? -7.465 29.922 1.593 1 98.12 94 THR A CA 1
ATOM 745 C C . THR A 1 94 ? -8.25 30.688 0.536 1 98.12 94 THR A C 1
ATOM 747 O O . THR A 1 94 ? -9.297 31.266 0.832 1 98.12 94 THR A O 1
ATOM 750 N N . SER A 1 95 ? -7.75 30.672 -0.711 1 98 95 SER A N 1
ATOM 751 C CA . SER A 1 95 ? -8.516 31.297 -1.789 1 98 95 SER A CA 1
ATOM 752 C C . SER A 1 95 ? -9.852 30.578 -1.997 1 98 95 SER A C 1
ATOM 754 O O . SER A 1 95 ? -10.883 31.219 -2.182 1 98 95 SER A O 1
ATOM 756 N N . ILE A 1 96 ? -9.766 29.266 -1.992 1 98 96 ILE A N 1
ATOM 757 C CA . ILE A 1 96 ? -10.984 28.469 -2.125 1 98 96 ILE A CA 1
ATOM 758 C C . ILE A 1 96 ? -11.938 28.797 -0.978 1 98 96 ILE A C 1
ATOM 760 O O . ILE A 1 96 ? -13.125 29.047 -1.201 1 98 96 ILE A O 1
ATOM 764 N N . LEU A 1 97 ? -11.453 28.875 0.251 1 98.62 97 LEU A N 1
ATOM 765 C CA . LEU A 1 97 ? -12.273 29.078 1.442 1 98.62 97 LEU A CA 1
ATOM 766 C C . LEU A 1 97 ? -12.828 30.5 1.481 1 98.62 97 LEU A C 1
ATOM 768 O O . LEU A 1 97 ? -13.992 30.703 1.839 1 98.62 97 LEU A O 1
ATOM 772 N N . HIS A 1 98 ? -11.977 31.391 1.098 1 98.44 98 HIS A N 1
ATOM 773 C CA . HIS A 1 98 ? -12.43 32.781 1.03 1 98.44 98 HIS A CA 1
ATOM 774 C C . HIS A 1 98 ? -13.578 32.938 0.039 1 98.44 98 HIS A C 1
ATOM 776 O O . HIS A 1 98 ? -14.562 33.625 0.323 1 98.44 98 HIS A O 1
ATOM 782 N N . GLY A 1 99 ? -13.438 32.25 -1.081 1 98.19 99 GLY A N 1
ATOM 783 C CA . GLY A 1 99 ? -14.477 32.281 -2.096 1 98.19 99 GLY A CA 1
AT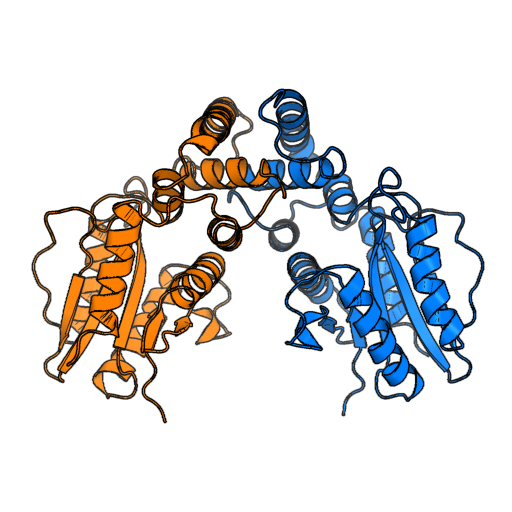OM 784 C C . GLY A 1 99 ? -15.797 31.703 -1.619 1 98.19 99 GLY A C 1
ATOM 785 O O . GLY A 1 99 ? -16.859 32.062 -2.137 1 98.19 99 GLY A O 1
ATOM 786 N N . LYS A 1 100 ? -15.734 30.906 -0.606 1 98.12 100 LYS A N 1
ATOM 787 C CA . LYS A 1 100 ? -16.922 30.266 -0.058 1 98.12 100 LYS A CA 1
ATOM 788 C C . LYS A 1 100 ? -17.453 31.016 1.166 1 98.12 100 LYS A C 1
ATOM 790 O O . LYS A 1 100 ? -18.406 30.578 1.804 1 98.12 100 LYS A O 1
ATOM 795 N N . GLY A 1 101 ? -16.703 32.094 1.572 1 98.25 101 GLY A N 1
ATOM 796 C CA . GLY A 1 101 ? -17.234 32.969 2.604 1 98.25 101 GLY A CA 1
ATOM 797 C C . GLY A 1 101 ? -16.578 32.781 3.953 1 98.25 101 GLY A C 1
ATOM 798 O O . GLY A 1 101 ? -17 33.344 4.953 1 98.25 101 GLY A O 1
ATOM 799 N N . PHE A 1 102 ? -15.5 32.031 4.023 1 98.69 102 PHE A N 1
ATOM 800 C CA . PHE A 1 102 ? -14.797 31.844 5.285 1 98.69 102 PHE A CA 1
ATOM 801 C C . PHE A 1 102 ? -13.93 33.062 5.602 1 98.69 102 PHE A C 1
ATOM 803 O O . PHE A 1 102 ? -13.391 33.688 4.691 1 98.69 102 PHE A O 1
ATOM 810 N N . THR A 1 103 ? -13.75 33.344 6.863 1 98.38 103 THR A N 1
ATOM 811 C CA . THR A 1 103 ? -12.844 34.375 7.32 1 98.38 103 THR A CA 1
ATOM 812 C C . THR A 1 103 ? -11.414 33.875 7.406 1 98.38 103 THR A C 1
ATOM 814 O O . THR A 1 103 ? -11.125 32.938 8.18 1 98.38 103 THR A O 1
ATOM 817 N N . ILE A 1 104 ? -10.547 34.469 6.605 1 98.31 104 ILE A N 1
ATOM 818 C CA . ILE A 1 104 ? -9.156 34.031 6.562 1 98.31 104 ILE A CA 1
ATOM 819 C C . ILE A 1 104 ? -8.312 34.906 7.508 1 98.31 104 ILE A C 1
ATOM 821 O O . ILE A 1 104 ? -8.289 36.125 7.379 1 98.31 104 ILE A O 1
ATOM 825 N N . THR A 1 105 ? -7.738 34.219 8.469 1 96.56 105 THR A N 1
ATOM 826 C CA . THR A 1 105 ? -6.871 34.938 9.414 1 96.56 105 THR A CA 1
ATOM 827 C C . THR A 1 105 ? -5.43 34.969 8.906 1 96.56 105 THR A C 1
ATOM 829 O O . THR A 1 105 ? -5.113 34.344 7.891 1 96.56 105 THR A O 1
ATOM 832 N N . ASP A 1 106 ? -4.555 35.625 9.594 1 94.44 106 ASP A N 1
ATOM 833 C CA . ASP A 1 106 ? -3.152 35.75 9.211 1 94.44 106 ASP A CA 1
ATOM 834 C C . ASP A 1 106 ? -2.432 34.406 9.328 1 94.44 106 ASP A C 1
ATOM 836 O O . ASP A 1 106 ? -2.801 33.562 10.148 1 94.44 106 ASP A O 1
ATOM 840 N N . THR A 1 107 ? -1.461 34.281 8.492 1 91.94 107 THR A N 1
ATOM 841 C CA . THR A 1 107 ? -0.659 33.062 8.5 1 91.94 107 THR A CA 1
ATOM 842 C C . THR A 1 107 ? 0.027 32.875 9.844 1 91.94 107 THR A C 1
ATOM 844 O O . THR A 1 107 ? 0.589 33.812 10.398 1 91.94 107 THR A O 1
ATOM 847 N N . PRO A 1 108 ? -0.054 31.656 10.305 1 89.38 108 PRO A N 1
ATOM 848 C CA . PRO A 1 108 ? 0.672 31.422 11.555 1 89.38 108 PRO A CA 1
ATOM 849 C C . PRO A 1 108 ? 2.174 31.656 11.422 1 89.38 108 PRO A C 1
ATOM 851 O O . PRO A 1 108 ? 2.762 31.359 10.375 1 89.38 108 PRO A O 1
ATOM 854 N N . ASN A 1 109 ? 2.783 32.125 12.484 1 91 109 ASN A N 1
ATOM 855 C CA . ASN A 1 109 ? 4.207 32.438 12.461 1 91 109 ASN A CA 1
ATOM 856 C C . ASN A 1 109 ? 5.027 31.375 13.203 1 91 109 ASN A C 1
ATOM 858 O O . ASN A 1 109 ? 6.223 31.562 13.438 1 91 109 ASN A O 1
ATOM 862 N N . GLN A 1 110 ? 4.367 30.328 13.578 1 93.69 110 GLN A N 1
ATOM 863 C CA . GLN A 1 110 ? 5.043 29.234 14.281 1 93.69 110 GLN A CA 1
ATOM 864 C C . GLN A 1 110 ? 4.754 27.891 13.625 1 93.69 110 GLN A C 1
ATOM 866 O O . GLN A 1 110 ? 3.646 27.656 13.133 1 93.69 110 GLN A O 1
ATOM 871 N N . GLU A 1 111 ? 5.781 27.094 13.656 1 94.94 111 GLU A N 1
ATOM 872 C CA . GLU A 1 111 ? 5.602 25.75 13.117 1 94.94 111 GLU A CA 1
ATOM 873 C C . GLU A 1 111 ? 4.656 24.922 13.984 1 94.94 111 GLU A C 1
ATOM 875 O O . GLU A 1 111 ? 4.426 25.25 15.148 1 94.94 111 GLU A O 1
ATOM 880 N N . ASN A 1 112 ? 4.035 23.891 13.375 1 96.25 112 ASN A N 1
ATOM 881 C CA . ASN A 1 112 ? 3.217 22.891 14.07 1 96.25 112 ASN A CA 1
ATOM 882 C C . ASN A 1 112 ? 1.937 23.516 14.617 1 96.25 112 ASN A C 1
ATOM 884 O O . ASN A 1 112 ? 1.5 23.188 15.719 1 96.25 112 ASN A O 1
ATOM 888 N N . ASN A 1 113 ? 1.43 24.438 13.875 1 95.06 113 ASN A N 1
ATOM 889 C CA . ASN A 1 113 ? 0.189 25.109 14.242 1 95.06 113 ASN A CA 1
ATOM 890 C C . ASN A 1 113 ? -0.79 25.172 13.078 1 95.06 113 ASN A C 1
ATOM 892 O O . ASN A 1 113 ? -0.845 26.172 12.359 1 95.06 113 ASN A O 1
ATOM 896 N N . GLY A 1 114 ? -1.588 24.156 12.953 1 97.5 114 GLY A N 1
ATOM 897 C CA . GLY A 1 114 ? -2.609 24.125 11.914 1 97.5 114 GLY A CA 1
ATOM 898 C C . GLY A 1 114 ? -3.67 25.188 12.094 1 97.5 114 GLY A C 1
ATOM 899 O O . GLY A 1 114 ? -3.803 25.766 13.18 1 97.5 114 GLY A O 1
ATOM 900 N N . GLU A 1 115 ? -4.355 25.5 11.07 1 98.12 115 GLU A N 1
ATOM 901 C CA . GLU A 1 115 ? -5.305 26.609 11.117 1 98.12 115 GLU A CA 1
ATOM 902 C C . GLU A 1 115 ? -6.746 26.094 11.125 1 98.12 115 GLU A C 1
ATOM 904 O O . GLU A 1 115 ? -7.02 24.984 10.656 1 98.12 115 GLU A O 1
ATOM 909 N N . ILE A 1 116 ? -7.633 26.891 11.703 1 97.94 116 ILE A N 1
ATOM 910 C CA . ILE A 1 116 ? -9.078 26.703 11.664 1 97.94 116 ILE A CA 1
ATOM 911 C C . ILE A 1 116 ? -9.758 28 11.227 1 97.94 116 ILE A C 1
ATOM 913 O O . ILE A 1 116 ? -9.477 29.078 11.766 1 97.94 116 ILE A O 1
ATOM 917 N N . PHE A 1 117 ? -10.586 27.891 10.227 1 98.25 117 PHE A N 1
ATOM 918 C CA . PHE A 1 117 ? -11.305 29.047 9.703 1 98.25 117 PHE A CA 1
ATOM 919 C C . PHE A 1 117 ? -12.797 28.922 9.969 1 98.25 117 PHE A C 1
ATOM 921 O O . PHE A 1 117 ? -13.352 27.812 9.93 1 98.25 117 PHE A O 1
ATOM 928 N N . SER A 1 118 ? -13.422 30.078 10.109 1 97.69 118 SER A N 1
ATOM 929 C CA . SER A 1 118 ? -14.836 30.078 10.469 1 97.69 118 SER A CA 1
ATOM 930 C C . SER A 1 118 ? -15.672 30.719 9.367 1 97.69 118 SER A C 1
ATOM 932 O O . SER A 1 118 ? -15.188 31.562 8.609 1 97.69 118 SER A O 1
ATOM 934 N N . HIS A 1 119 ? -16.844 30.312 9.344 1 98 119 HIS A N 1
ATOM 935 C CA . HIS A 1 119 ? -17.859 30.828 8.445 1 98 119 HIS A CA 1
ATOM 936 C C . HIS A 1 119 ? -19.031 31.438 9.219 1 98 119 HIS A C 1
ATOM 938 O O . HIS A 1 119 ? -19.344 30.984 10.32 1 98 119 HIS A O 1
ATOM 944 N N . PRO A 1 120 ? -19.719 32.375 8.602 1 97.56 120 PRO A N 1
ATOM 945 C CA . PRO A 1 120 ? -20.844 33 9.297 1 97.56 120 PRO A CA 1
ATOM 946 C C . PRO A 1 120 ? -21.953 32 9.641 1 97.56 120 PRO A C 1
ATOM 948 O O . PRO A 1 120 ? -22.719 32.219 10.586 1 97.56 120 PRO A O 1
ATOM 951 N N . SER A 1 121 ? -22.062 30.969 8.945 1 96.69 121 SER A N 1
ATOM 952 C CA . SER A 1 121 ? -23.078 29.953 9.219 1 96.69 121 SER A CA 1
ATOM 953 C C . SER A 1 121 ? -22.766 29.203 10.508 1 96.69 121 SER A C 1
ATOM 955 O O . SER A 1 121 ? -23.609 28.453 11.008 1 96.69 121 SER A O 1
ATOM 957 N N . GLY A 1 122 ? -21.547 29.391 11 1 95.56 122 GLY A N 1
ATOM 958 C CA . GLY A 1 122 ? -21.109 28.625 12.156 1 95.56 122 GLY A CA 1
ATOM 959 C C . GLY A 1 122 ? -20.188 27.484 11.789 1 95.56 122 GLY A C 1
ATOM 960 O O . GLY A 1 122 ? -19.578 26.859 12.672 1 95.56 122 GLY A O 1
ATOM 961 N N . ALA A 1 123 ? -20.047 27.203 10.562 1 96.19 123 ALA A N 1
ATOM 962 C CA . ALA A 1 123 ? -19.172 26.125 10.102 1 96.19 123 ALA A CA 1
ATOM 963 C C . ALA A 1 123 ? -17.703 26.469 10.328 1 96.19 123 ALA A C 1
ATOM 965 O O . ALA A 1 123 ? -17.312 27.641 10.227 1 96.19 123 ALA A O 1
ATOM 966 N N . GLU A 1 124 ? -16.938 25.469 10.656 1 97 124 GLU A N 1
ATOM 967 C CA . GLU A 1 124 ? -15.492 25.594 10.797 1 97 124 GLU A CA 1
ATOM 968 C C . GLU A 1 124 ? -14.758 24.531 9.984 1 97 124 GLU A C 1
ATOM 970 O O . GLU A 1 124 ? -15.227 23.391 9.883 1 97 124 GLU A O 1
ATOM 975 N N . ILE A 1 125 ? -13.609 24.938 9.484 1 98.25 125 ILE A N 1
ATOM 976 C CA . ILE A 1 125 ? -12.789 24 8.727 1 98.25 125 ILE A CA 1
ATOM 977 C C . ILE A 1 125 ? -11.328 24.125 9.156 1 98.25 125 ILE A C 1
ATOM 979 O O . ILE A 1 125 ? -10.828 25.234 9.352 1 98.25 125 ILE A O 1
ATOM 983 N N . GLY A 1 126 ? -10.711 23.016 9.336 1 98.44 126 GLY A N 1
ATOM 984 C CA . GLY A 1 126 ? -9.289 22.984 9.648 1 98.44 126 GLY A CA 1
ATOM 985 C C . GLY A 1 126 ? -8.414 22.656 8.453 1 98.44 126 GLY A C 1
ATOM 986 O O . GLY A 1 126 ? -8.773 21.812 7.629 1 98.44 126 GLY A O 1
ATOM 987 N N . ILE A 1 127 ? -7.234 23.297 8.391 1 98.56 127 ILE A N 1
ATOM 988 C CA . ILE A 1 127 ? -6.262 23 7.348 1 98.56 127 ILE A CA 1
ATOM 989 C C . ILE A 1 127 ? -4.902 22.703 7.984 1 98.56 127 ILE A C 1
ATOM 991 O O . ILE A 1 127 ? -4.48 23.391 8.906 1 98.56 127 ILE A O 1
ATOM 995 N N . TRP A 1 128 ? -4.312 21.688 7.57 1 98.69 128 TRP A N 1
ATOM 996 C CA . TRP A 1 128 ? -2.932 21.344 7.91 1 98.69 128 TRP A CA 1
ATOM 997 C C . TRP A 1 128 ? -2.115 21.078 6.652 1 98.69 128 TRP A C 1
ATOM 999 O O . TRP A 1 128 ? -2.465 20.203 5.855 1 98.69 128 TRP A O 1
ATOM 1009 N N . ILE A 1 129 ? -1.087 21.828 6.488 1 98.25 129 ILE A N 1
ATOM 1010 C CA . ILE A 1 129 ? -0.177 21.609 5.367 1 98.25 129 ILE A CA 1
ATOM 1011 C C . ILE A 1 129 ? 1.091 20.922 5.855 1 98.25 129 ILE A C 1
ATOM 1013 O O . ILE A 1 129 ? 1.814 21.453 6.699 1 98.25 129 ILE A O 1
ATOM 1017 N N . MET A 1 130 ? 1.316 19.797 5.359 1 97.62 130 MET A N 1
ATOM 1018 C CA . MET A 1 130 ? 2.459 18.984 5.773 1 97.62 130 MET A CA 1
ATOM 1019 C C . MET A 1 130 ? 3.771 19.656 5.379 1 97.62 130 MET A C 1
ATOM 1021 O O . MET A 1 130 ? 3.842 20.344 4.355 1 97.62 130 MET A O 1
ATOM 1025 N N . PRO A 1 131 ? 4.832 19.453 6.184 1 97.62 131 PRO A N 1
ATOM 1026 C CA . PRO A 1 131 ? 4.938 18.484 7.285 1 97.62 131 PRO A CA 1
ATOM 1027 C C . PRO A 1 131 ? 4.586 19.109 8.641 1 97.62 131 PRO A C 1
ATOM 1029 O O . PRO A 1 131 ? 4.309 18.375 9.594 1 97.62 131 PRO A O 1
ATOM 1032 N N . ASN A 1 132 ? 4.609 20.438 8.852 1 97.81 132 ASN A N 1
ATOM 1033 C CA . ASN A 1 132 ? 4.492 21.078 10.164 1 97.81 132 ASN A CA 1
ATOM 1034 C C . ASN A 1 132 ? 3.678 22.359 10.094 1 97.81 132 ASN A C 1
ATOM 1036 O O . ASN A 1 132 ? 3.746 23.203 10.992 1 97.81 132 ASN A O 1
ATOM 1040 N N . HIS A 1 133 ? 3.076 22.578 8.953 1 98.06 133 HIS A N 1
ATOM 1041 C CA . HIS A 1 133 ? 2.252 23.75 8.688 1 98.06 133 HIS A CA 1
ATOM 1042 C C . HIS A 1 133 ? 3.08 25.031 8.75 1 98.06 133 HIS A C 1
ATOM 1044 O O . HIS A 1 133 ? 2.656 26.016 9.352 1 98.06 133 HIS A O 1
ATOM 1050 N N . PHE A 1 134 ? 4.238 24.984 8.148 1 96.81 134 PHE A N 1
ATOM 1051 C CA . PHE A 1 134 ? 5.129 26.125 8.211 1 96.81 134 PHE A CA 1
ATOM 1052 C C . PHE A 1 134 ? 6.156 26.078 7.086 1 96.81 134 PHE A C 1
ATOM 1054 O O . PHE A 1 134 ? 6.363 27.078 6.383 1 96.81 134 PHE A O 1
ATOM 1061 N N . SER A 1 135 ? 6.754 25 6.906 1 95.31 135 SER A N 1
ATOM 1062 C CA . SER A 1 135 ? 7.824 24.844 5.926 1 95.31 135 SER A CA 1
ATOM 1063 C C . SER A 1 135 ? 7.398 23.969 4.762 1 95.31 135 SER A C 1
ATOM 1065 O O . SER A 1 135 ? 6.359 23.297 4.828 1 95.31 135 SER A O 1
ATOM 1067 N N . ASP A 1 136 ? 8.227 23.969 3.705 1 95.12 136 ASP A N 1
ATOM 1068 C CA . ASP A 1 136 ? 8.031 23.047 2.59 1 95.12 136 ASP A CA 1
ATOM 1069 C C . ASP A 1 136 ? 8.273 21.609 3.02 1 95.12 136 ASP A C 1
ATOM 1071 O O . ASP A 1 136 ? 8.977 21.359 4 1 95.12 136 ASP A O 1
ATOM 1075 N N . GLY A 1 137 ? 7.633 20.734 2.266 1 95.19 137 GLY A N 1
ATOM 1076 C CA . GLY A 1 137 ? 7.805 19.328 2.521 1 95.19 137 GLY A CA 1
ATOM 1077 C C . GLY A 1 137 ? 6.531 18.516 2.334 1 95.19 137 GLY A C 1
ATOM 1078 O O . GLY A 1 137 ? 5.57 19 1.735 1 95.19 137 GLY A O 1
ATOM 1079 N N . MET A 1 138 ? 6.613 17.281 2.748 1 95.62 138 MET A N 1
ATOM 1080 C CA . MET A 1 138 ? 5.512 16.328 2.607 1 95.62 138 MET A CA 1
ATOM 1081 C C . MET A 1 138 ? 5.344 15.5 3.877 1 95.62 138 MET A C 1
ATOM 1083 O O . MET A 1 138 ? 6.094 15.664 4.84 1 95.62 138 MET A O 1
ATOM 1087 N N . ILE A 1 139 ? 4.371 14.68 3.916 1 97.12 139 ILE A N 1
ATOM 1088 C CA . ILE A 1 139 ? 4.082 13.867 5.094 1 97.12 139 ILE A CA 1
ATOM 1089 C C . ILE A 1 139 ? 5.281 12.969 5.402 1 97.12 139 ILE A C 1
ATOM 1091 O O . ILE A 1 139 ? 5.551 12.672 6.566 1 97.12 139 ILE A O 1
ATOM 1095 N N . GLU A 1 140 ? 6.074 12.586 4.367 1 97.19 140 GLU A N 1
ATOM 1096 C CA . GLU A 1 140 ? 7.266 11.766 4.562 1 97.19 140 GLU A CA 1
ATOM 1097 C C . GLU A 1 140 ? 8.281 12.469 5.461 1 97.19 140 GLU A C 1
ATOM 1099 O O . GLU A 1 140 ? 8.969 11.82 6.25 1 97.19 140 GLU A O 1
ATOM 1104 N N . ASP A 1 141 ? 8.328 13.797 5.332 1 97.31 141 ASP A N 1
ATOM 1105 C CA . ASP A 1 141 ? 9.227 14.562 6.191 1 97.31 141 ASP A CA 1
ATOM 1106 C C . ASP A 1 141 ? 8.797 14.469 7.656 1 97.31 141 ASP A C 1
ATOM 1108 O O . ASP A 1 141 ? 9.641 14.406 8.555 1 97.31 141 ASP A O 1
ATOM 1112 N N . LEU A 1 142 ? 7.52 14.523 7.879 1 97.75 142 LEU A N 1
ATOM 1113 C CA . LEU A 1 142 ? 7.016 14.312 9.234 1 97.75 142 LEU A CA 1
ATOM 1114 C C . LEU A 1 142 ? 7.406 12.938 9.75 1 97.75 142 LEU A C 1
ATOM 1116 O O . LEU A 1 142 ? 7.961 12.805 10.844 1 97.75 142 LEU A O 1
ATOM 1120 N N . PHE A 1 143 ? 7.184 11.852 8.961 1 98.06 143 PHE A N 1
ATOM 1121 C CA . PHE A 1 143 ? 7.492 10.484 9.375 1 98.06 143 PHE A CA 1
ATOM 1122 C C . PHE A 1 143 ? 8.969 10.344 9.727 1 98.06 143 PHE A C 1
ATOM 1124 O O . PHE A 1 143 ? 9.312 9.781 10.766 1 98.06 143 PHE A O 1
ATOM 1131 N N . ILE A 1 144 ? 9.766 10.914 8.867 1 98.06 144 ILE A N 1
ATOM 1132 C CA . ILE A 1 144 ? 11.211 10.82 9.062 1 98.06 144 ILE A CA 1
ATOM 1133 C C . ILE A 1 144 ? 11.602 11.531 10.359 1 98.06 144 ILE A C 1
ATOM 1135 O O . ILE A 1 144 ? 12.414 11.016 11.133 1 98.06 144 ILE A O 1
ATOM 1139 N N . SER A 1 145 ? 10.984 12.648 10.648 1 97.06 145 SER A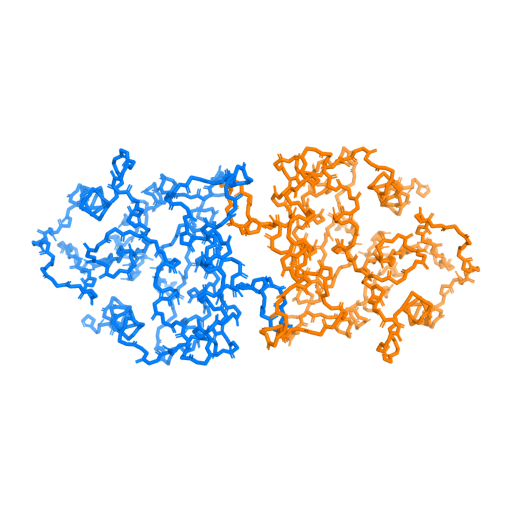 N 1
ATOM 1140 C CA . SER A 1 145 ? 11.344 13.461 11.805 1 97.06 145 SER A CA 1
ATOM 1141 C C . SER A 1 145 ? 10.961 12.766 13.109 1 97.06 145 SER A C 1
ATOM 1143 O O . SER A 1 145 ? 11.523 13.062 14.164 1 97.06 145 SER A O 1
ATOM 1145 N N . VAL A 1 146 ? 10.062 11.805 13.039 1 97.44 146 VAL A N 1
ATOM 1146 C CA . VAL A 1 146 ? 9.547 11.234 14.281 1 97.44 146 VAL A CA 1
ATOM 1147 C C . VAL A 1 146 ? 9.984 9.781 14.398 1 97.44 146 VAL A C 1
ATOM 1149 O O . VAL A 1 146 ? 9.469 9.031 15.234 1 97.44 146 VAL A O 1
ATOM 1152 N N . THR A 1 147 ? 10.875 9.328 13.508 1 97.69 147 THR A N 1
ATOM 1153 C CA . THR A 1 147 ? 11.43 7.984 13.625 1 97.69 147 THR A CA 1
ATOM 1154 C C . THR A 1 147 ? 12.102 7.793 14.984 1 97.69 147 THR A C 1
ATOM 1156 O O . THR A 1 147 ? 12.789 8.688 15.477 1 97.69 147 THR A O 1
ATOM 1159 N N . LYS A 1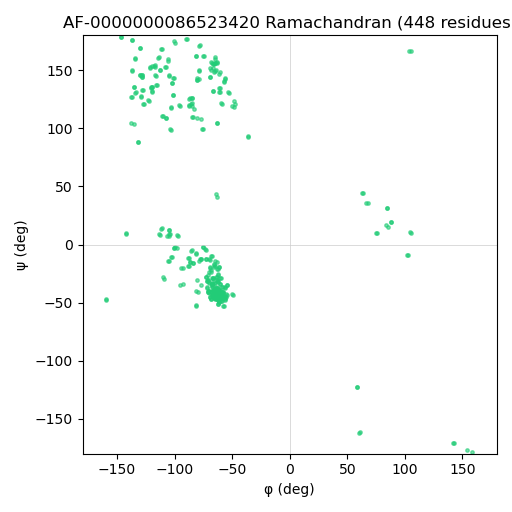 148 ? 11.961 6.668 15.594 1 97.88 148 LYS A N 1
ATOM 1160 C CA . LYS A 1 148 ? 12.555 6.402 16.906 1 97.88 148 LYS A CA 1
ATOM 1161 C C . LYS A 1 148 ? 14.078 6.457 16.844 1 97.88 148 LYS A C 1
ATOM 1163 O O . LYS A 1 148 ? 14.672 6.184 15.797 1 97.88 148 LYS A O 1
ATOM 1168 N N . LYS A 1 149 ? 14.625 6.707 17.969 1 96.62 149 LYS A N 1
ATOM 1169 C CA . LYS A 1 149 ? 16.078 6.883 18.078 1 96.62 149 LYS A CA 1
ATOM 1170 C C . LYS A 1 149 ? 16.812 5.609 17.688 1 96.62 149 LYS A C 1
ATOM 1172 O O . LYS A 1 149 ? 17.859 5.664 17.031 1 96.62 149 LYS A O 1
ATOM 1177 N N . ASN A 1 150 ? 16.312 4.453 18.016 1 96.56 150 ASN A N 1
ATOM 1178 C CA . ASN A 1 150 ? 17 3.193 17.734 1 96.56 150 ASN A CA 1
ATOM 1179 C C . ASN A 1 150 ? 16.938 2.846 16.25 1 96.56 150 ASN A C 1
ATOM 1181 O O . ASN A 1 150 ? 17.5 1.847 15.812 1 96.56 150 ASN A O 1
ATOM 1185 N N . GLN A 1 151 ? 16.219 3.674 15.469 1 97.12 151 GLN A N 1
ATOM 1186 C CA . GLN A 1 151 ? 16.125 3.502 14.023 1 97.12 151 GLN A CA 1
ATOM 1187 C C . GLN A 1 151 ? 17.062 4.453 13.297 1 97.12 151 GLN A C 1
ATOM 1189 O O . GLN A 1 151 ? 17.188 4.398 12.07 1 97.12 151 GLN A O 1
ATOM 1194 N N . SER A 1 152 ? 17.781 5.332 14.023 1 97 152 SER A N 1
ATOM 1195 C CA . SER A 1 152 ? 18.562 6.418 13.445 1 97 152 SER A CA 1
ATOM 1196 C C . SER A 1 152 ? 19.672 5.883 12.539 1 97 152 SER A C 1
ATOM 1198 O O . SER A 1 152 ? 19.906 6.426 11.453 1 97 152 SER A O 1
ATOM 1200 N N . ASP A 1 153 ? 20.312 4.812 12.969 1 97.62 153 ASP A N 1
ATOM 1201 C CA . ASP A 1 153 ? 21.406 4.262 12.172 1 97.62 153 ASP A CA 1
ATOM 1202 C C . ASP A 1 153 ? 20.891 3.738 10.828 1 97.62 153 ASP A C 1
ATOM 1204 O O . ASP A 1 153 ? 21.5 4 9.789 1 97.62 153 ASP A O 1
ATOM 1208 N N . LEU A 1 154 ? 19.844 3.01 10.922 1 98.12 154 LEU A N 1
ATOM 1209 C CA . LEU A 1 154 ? 19.266 2.447 9.703 1 98.12 154 LEU A CA 1
ATOM 1210 C C . LEU A 1 154 ? 18.781 3.555 8.773 1 98.12 154 LEU A C 1
ATOM 1212 O O . LEU A 1 154 ? 19 3.504 7.562 1 98.12 154 LEU A O 1
ATOM 1216 N N . LEU A 1 155 ? 18.109 4.562 9.312 1 98.38 155 LEU A N 1
ATOM 1217 C CA . LEU A 1 155 ? 17.609 5.688 8.523 1 98.38 155 LEU A CA 1
ATOM 1218 C C . LEU A 1 155 ? 18.766 6.465 7.898 1 98.38 155 LEU A C 1
ATOM 1220 O O . LEU A 1 155 ? 18.703 6.832 6.723 1 98.38 155 LEU A O 1
ATOM 1224 N N . ASN A 1 156 ? 19.781 6.707 8.672 1 98.25 156 ASN A N 1
ATOM 1225 C CA . ASN A 1 156 ? 20.938 7.422 8.148 1 98.25 156 ASN A CA 1
ATOM 1226 C C . ASN A 1 156 ? 21.625 6.641 7.023 1 98.25 156 ASN A C 1
ATOM 1228 O O . ASN A 1 156 ? 22.078 7.227 6.047 1 98.25 156 ASN A O 1
ATOM 1232 N N . HIS A 1 157 ? 21.672 5.344 7.191 1 98.31 157 HIS A N 1
ATOM 1233 C CA . HIS A 1 157 ? 22.25 4.508 6.137 1 98.31 157 HIS A CA 1
ATOM 1234 C C . HIS A 1 157 ? 21.406 4.59 4.863 1 98.31 157 HIS A C 1
ATOM 1236 O O . HIS A 1 157 ? 21.953 4.645 3.76 1 98.31 157 HIS A O 1
ATOM 1242 N N . ALA A 1 158 ? 20.094 4.594 4.984 1 98.38 158 ALA A N 1
ATOM 1243 C CA . ALA A 1 158 ? 19.203 4.758 3.838 1 98.38 158 ALA A CA 1
ATOM 1244 C C . ALA A 1 158 ? 19.453 6.082 3.129 1 98.38 158 ALA A C 1
ATOM 1246 O O . ALA A 1 158 ? 19.578 6.125 1.901 1 98.38 158 ALA A O 1
ATOM 1247 N N . LYS A 1 159 ? 19.562 7.164 3.922 1 98.06 159 LYS A N 1
ATOM 1248 C CA . LYS A 1 159 ? 19.812 8.484 3.354 1 98.06 159 LYS A CA 1
ATOM 1249 C C . LYS A 1 159 ? 21.141 8.516 2.594 1 98.06 159 LYS A C 1
ATOM 1251 O O . LYS A 1 159 ? 21.219 9.047 1.482 1 98.06 159 LYS A O 1
ATOM 1256 N N . THR A 1 160 ? 22.109 7.918 3.213 1 97.88 160 THR A N 1
ATOM 1257 C CA . THR A 1 160 ? 23.422 7.867 2.592 1 97.88 160 THR A CA 1
ATOM 1258 C C . THR A 1 160 ? 23.391 7.062 1.296 1 97.88 160 THR A C 1
ATOM 1260 O O . THR A 1 160 ? 23.984 7.465 0.291 1 97.88 160 THR A O 1
ATOM 1263 N N . THR A 1 161 ? 22.75 5.934 1.333 1 97.94 161 THR A N 1
ATOM 1264 C CA . THR A 1 161 ? 22.609 5.078 0.159 1 97.94 161 THR A CA 1
ATOM 1265 C C . THR A 1 161 ? 21.938 5.84 -0.988 1 97.94 161 THR A C 1
ATOM 1267 O O . THR A 1 161 ? 22.422 5.793 -2.125 1 97.94 161 THR A O 1
ATOM 1270 N N . ILE A 1 162 ? 20.875 6.566 -0.667 1 97.69 162 ILE A N 1
ATOM 1271 C CA . ILE A 1 162 ? 20.156 7.352 -1.668 1 97.69 162 ILE A CA 1
ATOM 1272 C C . ILE A 1 162 ? 21.078 8.43 -2.238 1 97.69 162 ILE A C 1
ATOM 1274 O O . ILE A 1 162 ? 21.109 8.648 -3.449 1 97.69 162 ILE A O 1
ATOM 1278 N N . GLY A 1 163 ? 21.828 9.078 -1.39 1 96.56 163 GLY A N 1
ATOM 1279 C CA . GLY A 1 163 ? 22.766 10.094 -1.824 1 96.56 163 GLY A CA 1
ATOM 1280 C C . GLY A 1 163 ? 23.844 9.555 -2.752 1 96.56 163 GLY A C 1
ATOM 1281 O O . GLY A 1 163 ? 24.422 10.305 -3.533 1 96.56 163 GLY A O 1
ATOM 1282 N N . ASN A 1 164 ? 24.047 8.234 -2.736 1 96 164 ASN A N 1
ATOM 1283 C CA . ASN A 1 164 ? 25.125 7.613 -3.488 1 96 164 ASN A CA 1
ATOM 1284 C C . ASN A 1 164 ? 24.609 6.91 -4.738 1 96 164 ASN A C 1
ATOM 1286 O O . ASN A 1 164 ? 25.344 6.18 -5.398 1 96 164 ASN A O 1
ATOM 1290 N N . LEU A 1 165 ? 23.406 7.055 -5.105 1 96.31 165 LEU A N 1
ATOM 1291 C CA . LEU A 1 165 ? 22.844 6.363 -6.266 1 96.31 165 LEU A CA 1
ATOM 1292 C C . LEU A 1 165 ? 23.484 6.859 -7.555 1 96.31 165 LEU A C 1
ATOM 1294 O O . LEU A 1 165 ? 23.562 6.117 -8.539 1 96.31 165 LEU A O 1
ATOM 1298 N N . GLY A 1 166 ? 23.953 8.141 -7.594 1 95.31 166 GLY A N 1
ATOM 1299 C CA . GLY A 1 166 ? 24.594 8.695 -8.773 1 95.31 166 GLY A CA 1
ATOM 1300 C C . GLY A 1 166 ? 23.719 8.656 -10.008 1 95.31 166 GLY A C 1
ATOM 1301 O O . GLY A 1 166 ? 22.578 9.125 -9.984 1 95.31 166 GLY A O 1
ATOM 1302 N N . LYS A 1 167 ? 24.188 8.016 -11.047 1 95.12 167 LYS A N 1
ATOM 1303 C CA . LYS A 1 167 ? 23.5 7.965 -12.336 1 95.12 167 LYS A CA 1
ATOM 1304 C C . LYS A 1 167 ? 22.281 7.055 -12.273 1 95.12 167 LYS A C 1
ATOM 1306 O O . LYS A 1 167 ? 21.422 7.102 -13.156 1 95.12 167 LYS A O 1
ATOM 1311 N N . LEU A 1 168 ? 22.141 6.254 -11.219 1 95.88 168 LEU A N 1
ATOM 1312 C CA . LEU A 1 168 ? 21.016 5.328 -11.086 1 95.88 168 LEU A CA 1
ATOM 1313 C C . LEU A 1 168 ? 19.797 6.027 -10.5 1 95.88 168 LEU A C 1
ATOM 1315 O O . LEU A 1 168 ? 18.688 5.477 -10.523 1 95.88 168 LEU A O 1
ATOM 1319 N N . LYS A 1 169 ? 20.062 7.188 -9.938 1 95.62 169 LYS A N 1
ATOM 1320 C CA . LYS A 1 169 ? 18.922 7.906 -9.367 1 95.62 169 LYS A CA 1
ATOM 1321 C C . LYS A 1 169 ? 17.875 8.211 -10.438 1 95.62 169 LYS A C 1
ATOM 1323 O O . LYS A 1 169 ? 18.156 8.898 -11.414 1 95.62 169 LYS A O 1
ATOM 1328 N N . ALA A 1 170 ? 16.703 7.719 -10.188 1 93.94 170 ALA A N 1
ATOM 1329 C CA . ALA A 1 170 ? 15.648 7.812 -11.195 1 93.94 170 ALA A CA 1
ATOM 1330 C C . ALA A 1 170 ? 14.625 8.875 -10.805 1 93.94 170 ALA A C 1
ATOM 1332 O O . ALA A 1 170 ? 13.812 9.289 -11.641 1 93.94 170 ALA A O 1
ATOM 1333 N N . PHE A 1 171 ? 14.594 9.344 -9.617 1 94.5 171 PHE A N 1
ATOM 1334 C CA . PHE A 1 171 ? 13.586 10.273 -9.125 1 94.5 171 PHE A CA 1
ATOM 1335 C C . PHE A 1 171 ? 14.156 11.68 -8.984 1 94.5 171 PHE A C 1
ATOM 1337 O O . PHE A 1 171 ? 15.375 11.852 -8.867 1 94.5 171 PHE A O 1
ATOM 1344 N N . ALA A 1 172 ? 13.305 12.656 -8.984 1 90.88 172 ALA A N 1
ATOM 1345 C CA . ALA A 1 172 ? 13.688 14.062 -8.852 1 90.88 172 ALA A CA 1
ATOM 1346 C C . ALA A 1 172 ? 14.078 14.391 -7.414 1 90.88 172 ALA A C 1
ATOM 1348 O O . ALA A 1 172 ? 13.688 13.688 -6.48 1 90.88 172 ALA A O 1
ATOM 1349 N N . ASP A 1 173 ? 14.75 15.438 -7.211 1 90.06 173 ASP A N 1
ATOM 1350 C CA . ASP A 1 173 ? 15.281 15.836 -5.91 1 90.06 173 ASP A CA 1
ATOM 1351 C C . ASP A 1 173 ? 14.148 16.094 -4.914 1 90.06 173 ASP A C 1
ATOM 1353 O O . ASP A 1 173 ? 14.297 15.805 -3.723 1 90.06 173 ASP A O 1
ATOM 1357 N N . HIS A 1 174 ? 13.062 16.531 -5.43 1 86.5 174 HIS A N 1
ATOM 1358 C CA . HIS A 1 174 ? 11.969 16.859 -4.523 1 86.5 174 HIS A CA 1
ATOM 1359 C C . HIS A 1 174 ? 11.289 15.594 -4 1 86.5 174 HIS A C 1
ATOM 1361 O O . HIS A 1 174 ? 10.422 15.664 -3.129 1 86.5 174 HIS A O 1
ATOM 1367 N N . HIS A 1 175 ? 11.773 14.383 -4.488 1 90.56 175 HIS A N 1
ATOM 1368 C CA . HIS A 1 175 ? 11.266 13.109 -4.004 1 90.56 175 HIS A CA 1
ATOM 1369 C C . HIS A 1 175 ? 12.258 12.438 -3.062 1 90.56 175 HIS A C 1
ATOM 1371 O O . HIS A 1 175 ? 12.094 11.273 -2.707 1 90.56 175 HIS A O 1
ATOM 1377 N N . ASP A 1 176 ? 13.25 13.172 -2.641 1 94.38 176 ASP A N 1
ATOM 1378 C CA . ASP A 1 176 ? 14.289 12.586 -1.794 1 94.38 176 ASP A CA 1
ATOM 1379 C C . ASP A 1 176 ? 13.688 12.023 -0.504 1 94.38 176 ASP A C 1
ATOM 1381 O O . ASP A 1 176 ? 14.016 10.906 -0.098 1 94.38 176 ASP A O 1
ATOM 1385 N N . SER A 1 177 ? 12.836 12.797 0.091 1 95.25 177 SER A N 1
ATOM 1386 C CA . SER A 1 177 ? 12.258 12.359 1.355 1 95.25 177 SER A CA 1
ATOM 1387 C C . SER A 1 177 ? 11.453 11.07 1.177 1 95.25 177 SER A C 1
ATOM 1389 O O . SER A 1 177 ? 11.492 10.188 2.033 1 95.25 177 SER A O 1
ATOM 1391 N N . LYS A 1 178 ? 10.758 11.016 0.063 1 95.62 178 LYS A N 1
ATOM 1392 C CA . LYS A 1 178 ? 10.008 9.805 -0.235 1 95.62 178 LYS A CA 1
ATOM 1393 C C . LYS A 1 178 ? 10.945 8.609 -0.443 1 95.62 178 LYS A C 1
ATOM 1395 O O . LYS A 1 178 ? 10.68 7.516 0.055 1 95.62 178 LYS A O 1
ATOM 1400 N N . ALA A 1 179 ? 12.023 8.836 -1.111 1 97.94 179 ALA A N 1
ATOM 1401 C CA . ALA A 1 179 ? 13.008 7.781 -1.333 1 97.94 179 ALA A CA 1
ATOM 1402 C C . ALA A 1 179 ? 13.664 7.359 -0.021 1 97.94 179 ALA A C 1
ATOM 1404 O O . ALA A 1 179 ? 13.867 6.168 0.224 1 97.94 179 ALA A O 1
ATOM 1405 N N . HIS A 1 180 ? 13.992 8.359 0.816 1 98.44 180 HIS A N 1
ATOM 1406 C CA . HIS A 1 180 ? 14.562 8.07 2.125 1 98.44 180 HIS A CA 1
ATOM 1407 C C . HIS A 1 180 ? 13.648 7.168 2.945 1 98.44 180 HIS A C 1
ATOM 1409 O O . HIS A 1 180 ? 14.062 6.109 3.414 1 98.44 180 HIS A O 1
ATOM 1415 N N . LEU A 1 181 ? 12.43 7.621 3.027 1 98.44 181 LEU A N 1
ATOM 1416 C CA . LEU A 1 181 ? 11.477 6.887 3.846 1 98.44 181 LEU A CA 1
ATOM 1417 C C . LEU A 1 181 ? 11.227 5.492 3.279 1 98.44 181 LEU A C 1
ATOM 1419 O O . LEU A 1 181 ? 11.258 4.504 4.016 1 98.44 181 LEU A O 1
ATOM 1423 N N . SER A 1 182 ? 11.008 5.398 1.982 1 98.25 182 SER A N 1
ATOM 1424 C CA . SER A 1 182 ? 10.695 4.125 1.342 1 98.25 182 SER A CA 1
ATOM 1425 C C . SER A 1 182 ? 11.852 3.139 1.484 1 98.25 182 SER A C 1
ATOM 1427 O O . SER A 1 182 ? 11.625 1.939 1.671 1 98.25 182 SER A O 1
ATOM 1429 N N . THR A 1 183 ? 13.062 3.639 1.364 1 98.69 183 THR A N 1
ATOM 1430 C CA . THR A 1 183 ? 14.227 2.773 1.523 1 98.69 183 THR A CA 1
ATOM 1431 C C . THR A 1 183 ? 14.352 2.289 2.965 1 98.69 183 THR A C 1
ATOM 1433 O O . THR A 1 183 ? 14.594 1.106 3.209 1 98.69 183 THR A O 1
ATOM 1436 N N . TRP A 1 184 ? 14.156 3.195 3.914 1 98.75 184 TRP A N 1
ATOM 1437 C CA . TRP A 1 184 ? 14.164 2.83 5.328 1 98.75 184 TRP A CA 1
ATOM 1438 C C . TRP A 1 184 ? 13.094 1.785 5.621 1 98.75 184 TRP A C 1
ATOM 1440 O O . TRP A 1 184 ? 13.352 0.804 6.32 1 98.75 184 TRP A O 1
ATOM 1450 N N . LEU A 1 185 ? 11.953 1.939 5.051 1 98.19 185 LEU A N 1
ATOM 1451 C CA . LEU A 1 185 ? 10.852 0.995 5.223 1 98.19 185 LEU A CA 1
ATOM 1452 C C . LEU A 1 185 ? 11.18 -0.346 4.574 1 98.19 185 LEU A C 1
ATOM 1454 O O . LEU A 1 185 ? 10.797 -1.399 5.09 1 98.19 185 LEU A O 1
ATOM 1458 N N . ALA A 1 186 ? 11.906 -0.312 3.463 1 98.19 186 ALA A N 1
ATOM 1459 C CA . ALA A 1 186 ? 12.297 -1.52 2.738 1 98.19 186 ALA A CA 1
ATOM 1460 C C . ALA A 1 186 ? 13.234 -2.385 3.57 1 98.19 186 ALA A C 1
ATOM 1462 O O . ALA A 1 186 ? 13.406 -3.574 3.289 1 98.19 186 ALA A O 1
ATOM 1463 N N . TRP A 1 187 ? 13.836 -1.769 4.594 1 98.31 187 TRP A N 1
ATOM 1464 C CA . TRP A 1 187 ? 14.883 -2.469 5.332 1 98.31 187 TRP A CA 1
ATOM 1465 C C . TRP A 1 187 ? 14.414 -2.822 6.738 1 98.31 187 TRP A C 1
ATOM 1467 O O . TRP A 1 187 ? 15.219 -3.191 7.594 1 98.31 187 TRP A O 1
ATOM 1477 N N . GLN A 1 188 ? 13.117 -2.729 6.984 1 97.81 188 GLN A N 1
ATOM 1478 C CA . GLN A 1 188 ? 12.562 -3.074 8.289 1 97.81 188 GLN A CA 1
ATOM 1479 C C . GLN A 1 188 ? 12.43 -4.586 8.445 1 97.81 188 GLN A C 1
ATOM 1481 O O . GLN A 1 188 ? 12.672 -5.34 7.5 1 97.81 188 GLN A O 1
ATOM 1486 N N . LYS A 1 189 ? 12.109 -5.055 9.648 1 95.44 189 LYS A N 1
ATOM 1487 C CA . LYS A 1 189 ? 11.93 -6.477 9.93 1 95.44 189 LYS A CA 1
ATOM 1488 C C . LYS A 1 189 ? 11 -7.125 8.906 1 95.44 189 LYS A C 1
ATOM 1490 O O . LYS A 1 189 ? 11.25 -8.25 8.469 1 95.44 189 LYS A O 1
ATOM 1495 N N . GLU A 1 190 ? 9.938 -6.484 8.586 1 92.31 190 GLU A N 1
ATOM 1496 C CA . GLU A 1 190 ? 9.094 -6.793 7.434 1 92.31 190 GLU A CA 1
ATOM 1497 C C . GLU A 1 190 ? 9.328 -5.809 6.293 1 92.31 190 GLU A C 1
ATOM 1499 O O . GLU A 1 190 ? 8.75 -4.719 6.273 1 92.31 190 GLU A O 1
ATOM 1504 N N . PRO A 1 191 ? 10.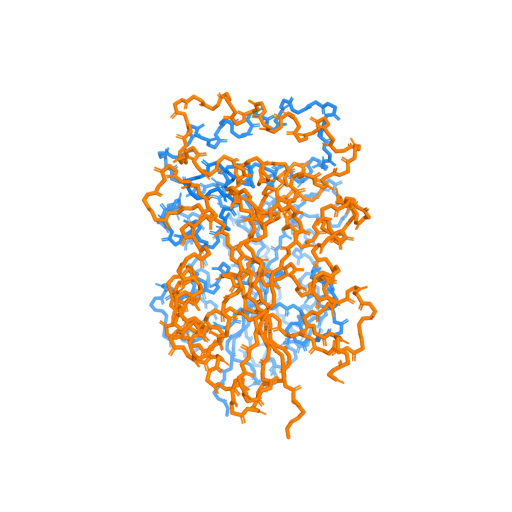125 -6.215 5.336 1 95.75 191 PRO A N 1
ATOM 1505 C CA . PRO A 1 191 ? 10.547 -5.262 4.312 1 95.75 191 PRO A CA 1
ATOM 1506 C C . PRO A 1 191 ? 9.383 -4.688 3.518 1 95.75 191 PRO A C 1
ATOM 1508 O O . PRO A 1 191 ? 8.508 -5.434 3.066 1 95.75 191 PRO A O 1
ATOM 1511 N N . GLY A 1 192 ? 9.398 -3.381 3.396 1 94.75 192 GLY A N 1
ATOM 1512 C CA . GLY A 1 192 ? 8.445 -2.723 2.523 1 94.75 192 GLY A CA 1
ATOM 1513 C C . GLY A 1 192 ? 7.133 -2.396 3.217 1 94.75 192 GLY A C 1
ATOM 1514 O O . GLY A 1 192 ? 6.098 -2.244 2.562 1 94.75 192 GLY A O 1
ATOM 1515 N N . ILE A 1 193 ? 7.164 -2.367 4.477 1 93.25 193 ILE A N 1
ATOM 1516 C CA . ILE A 1 193 ? 5.949 -2.045 5.215 1 93.25 193 ILE A CA 1
ATOM 1517 C C . ILE A 1 193 ? 5.527 -0.608 4.91 1 93.25 193 ILE A C 1
ATOM 1519 O O . ILE A 1 193 ? 6.348 0.212 4.492 1 93.25 193 ILE A O 1
ATOM 1523 N N . SER A 1 194 ? 4.238 -0.331 5.094 1 93.38 194 SER A N 1
ATOM 1524 C CA . SER A 1 194 ? 3.695 1.006 4.879 1 93.38 194 SER A CA 1
ATOM 1525 C C . SER A 1 194 ? 3.945 1.905 6.082 1 93.38 194 SER A C 1
ATOM 1527 O O . SER A 1 194 ? 4.203 1.418 7.184 1 93.38 194 SER A O 1
ATOM 1529 N N . PRO A 1 195 ? 3.838 3.186 5.879 1 95.62 195 PRO A N 1
ATOM 1530 C CA . PRO A 1 195 ? 3.943 4.09 7.027 1 95.62 195 PRO A CA 1
ATOM 1531 C C . PRO A 1 195 ? 2.898 3.805 8.102 1 95.62 195 PRO A C 1
ATOM 1533 O O . PRO A 1 195 ? 3.197 3.889 9.297 1 95.62 195 PRO A O 1
ATOM 1536 N N . SER A 1 196 ? 1.687 3.428 7.68 1 93.75 196 SER A N 1
ATOM 1537 C CA . SER A 1 196 ? 0.631 3.092 8.633 1 93.75 196 SER A CA 1
ATOM 1538 C C . SER A 1 196 ? 1.02 1.893 9.492 1 93.75 196 SER A C 1
ATOM 1540 O O . SER A 1 196 ? 0.836 1.909 10.711 1 93.75 196 SER A O 1
ATOM 1542 N N . TYR A 1 197 ? 1.558 0.922 8.875 1 91 197 TYR A N 1
ATOM 1543 C CA . TYR A 1 197 ? 1.958 -0.27 9.609 1 91 197 TYR A CA 1
ATOM 1544 C C . TYR A 1 197 ? 3.18 0.01 10.477 1 91 197 TYR A C 1
ATOM 1546 O O . TYR A 1 197 ? 3.303 -0.526 11.578 1 91 197 TYR A O 1
ATOM 1554 N N . ALA A 1 198 ? 4.086 0.832 9.945 1 95 198 ALA A N 1
ATOM 1555 C CA . ALA A 1 198 ? 5.23 1.249 10.75 1 95 198 ALA A CA 1
ATOM 1556 C C . ALA A 1 198 ? 4.781 1.944 12.031 1 95 198 ALA A C 1
ATOM 1558 O O . ALA A 1 198 ? 5.348 1.715 13.102 1 95 198 ALA A O 1
ATOM 1559 N N . TYR A 1 199 ? 3.764 2.785 11.898 1 94.06 199 TYR A N 1
ATOM 1560 C CA . TYR A 1 199 ? 3.166 3.445 13.055 1 94.06 199 TYR A CA 1
ATOM 1561 C C . TYR A 1 199 ? 2.613 2.424 14.039 1 94.06 199 TYR A C 1
ATOM 1563 O O . TYR A 1 199 ? 2.887 2.5 15.242 1 94.06 199 TYR A O 1
ATOM 1571 N N . HIS A 1 200 ? 1.945 1.443 13.516 1 90.5 200 HIS A N 1
ATOM 1572 C CA . HIS A 1 200 ? 1.351 0.388 14.328 1 90.5 200 HIS A CA 1
ATOM 1573 C C . HIS A 1 200 ? 2.424 -0.427 15.047 1 90.5 200 HIS A C 1
ATOM 1575 O O . HIS A 1 200 ? 2.27 -0.771 16.219 1 90.5 200 HIS A O 1
ATOM 1581 N N . GLN A 1 201 ? 3.547 -0.667 14.414 1 91.75 201 GLN A N 1
ATOM 1582 C CA . GLN A 1 201 ? 4.625 -1.495 14.945 1 91.75 201 GLN A CA 1
ATOM 1583 C C . GLN A 1 201 ? 5.492 -0.708 15.922 1 91.75 201 GLN A C 1
ATOM 1585 O O . GLN A 1 201 ? 6.43 -1.255 16.516 1 91.75 201 GLN A O 1
ATOM 1590 N N . GLY A 1 202 ? 5.234 0.575 15.992 1 93.94 202 GLY A N 1
ATOM 1591 C CA . GLY A 1 202 ? 5.945 1.379 16.969 1 93.94 202 GLY A CA 1
ATOM 1592 C C . GLY A 1 202 ? 7.301 1.854 16.484 1 93.94 202 GLY A C 1
ATOM 1593 O O . GLY A 1 202 ? 8.234 1.994 17.266 1 93.94 202 GLY A O 1
ATOM 1594 N N . LEU A 1 203 ? 7.469 2.09 15.25 1 96.94 203 LEU A N 1
ATOM 1595 C CA . LEU A 1 203 ? 8.742 2.541 14.695 1 96.94 203 LEU A CA 1
ATOM 1596 C C . LEU A 1 203 ? 8.859 4.059 14.781 1 96.94 203 LEU A C 1
ATOM 1598 O O . LEU A 1 203 ? 9.953 4.609 14.602 1 96.94 203 LEU A O 1
ATOM 1602 N N . PHE A 1 204 ? 7.746 4.746 15.031 1 97.12 204 PHE A N 1
ATOM 1603 C CA . PHE A 1 204 ? 7.711 6.191 15.219 1 97.12 204 PHE A CA 1
ATOM 1604 C C . PHE A 1 204 ? 7.543 6.543 16.688 1 97.12 204 PHE A C 1
ATOM 1606 O O . PHE A 1 204 ? 6.906 5.801 17.438 1 97.12 204 PHE A O 1
ATOM 1613 N N . GLU A 1 205 ? 8.156 7.617 17.062 1 96.56 205 GLU A N 1
ATOM 1614 C CA . GLU A 1 205 ? 7.93 8.172 18.391 1 96.56 205 GLU A CA 1
ATOM 1615 C C . GLU A 1 205 ? 6.586 8.891 18.469 1 96.56 205 GLU A C 1
ATOM 1617 O O . GLU A 1 205 ? 6.488 10.07 18.141 1 96.56 205 GLU A O 1
ATOM 1622 N N . LYS A 1 206 ? 5.633 8.234 19 1 92.06 206 LYS A N 1
ATOM 1623 C CA . LYS A 1 206 ? 4.258 8.727 18.969 1 92.06 206 LYS A CA 1
ATOM 1624 C C . LYS A 1 206 ? 4.102 9.969 19.844 1 92.06 206 LYS A C 1
ATOM 1626 O O . LYS A 1 206 ? 3.172 10.758 19.641 1 92.06 206 LYS A O 1
ATOM 1631 N N . ASP A 1 207 ? 5 10.156 20.812 1 94.19 207 ASP A N 1
ATOM 1632 C CA . ASP A 1 207 ? 4.926 11.32 21.688 1 94.19 207 ASP A CA 1
ATOM 1633 C C . ASP A 1 207 ? 5.867 12.422 21.219 1 94.19 207 ASP A C 1
ATOM 1635 O O . ASP A 1 207 ? 6.121 13.383 21.953 1 94.19 207 ASP A O 1
ATOM 1639 N N . HIS A 1 208 ? 6.43 12.203 20.062 1 95.81 208 HIS A N 1
ATOM 1640 C CA . HIS A 1 208 ? 7.242 13.273 19.5 1 95.81 208 HIS A CA 1
ATOM 1641 C C . HIS A 1 208 ? 6.441 14.57 19.359 1 95.81 208 HIS A C 1
ATOM 1643 O O . HIS A 1 208 ? 5.273 14.539 18.984 1 95.81 208 HIS A O 1
ATOM 1649 N N . PRO A 1 209 ? 7.023 15.695 19.594 1 96.31 209 PRO A N 1
ATOM 1650 C CA . PRO A 1 209 ? 6.312 16.969 19.547 1 96.31 209 PRO A CA 1
ATOM 1651 C C . PRO A 1 209 ? 5.625 17.219 18.203 1 96.31 209 PRO A C 1
ATOM 1653 O O . PRO A 1 209 ? 4.527 17.781 18.172 1 96.31 209 PRO A O 1
ATOM 1656 N N . ASN A 1 210 ? 6.254 16.828 17.141 1 96.06 210 ASN A N 1
ATOM 1657 C CA . ASN A 1 210 ? 5.66 17.016 15.82 1 96.06 210 ASN A CA 1
ATOM 1658 C C . ASN A 1 210 ? 4.359 16.234 15.672 1 96.06 210 ASN A C 1
ATOM 1660 O O . ASN A 1 210 ? 3.396 16.719 15.078 1 96.06 210 ASN A O 1
ATOM 1664 N N . PHE A 1 211 ? 4.277 15 16.188 1 94.69 211 PHE A N 1
ATOM 1665 C CA . PHE A 1 211 ? 3.059 14.195 16.156 1 94.69 211 PHE A CA 1
ATOM 1666 C C . PHE A 1 211 ? 2.01 14.773 17.094 1 94.69 211 PHE A C 1
ATOM 1668 O O . PHE A 1 211 ? 0.828 14.844 16.75 1 94.69 211 PHE A O 1
ATOM 1675 N N . ILE A 1 212 ? 2.469 15.195 18.266 1 95.38 212 ILE A N 1
ATOM 1676 C CA . ILE A 1 212 ? 1.562 15.742 19.266 1 95.38 212 ILE A CA 1
ATOM 1677 C C . ILE A 1 212 ? 0.872 16.984 18.703 1 95.38 212 ILE A C 1
ATOM 1679 O O . ILE A 1 212 ? -0.324 17.188 18.922 1 95.38 212 ILE A O 1
ATOM 1683 N N . ALA A 1 213 ? 1.638 17.797 18 1 96.88 213 ALA A N 1
ATOM 1684 C CA . ALA A 1 213 ? 1.073 19 17.422 1 96.88 213 ALA A CA 1
ATOM 1685 C C . ALA A 1 213 ? -0.034 18.656 16.422 1 96.88 213 ALA A C 1
ATOM 1687 O O . ALA A 1 213 ? -1.089 19.297 16.422 1 96.88 213 ALA A O 1
ATOM 1688 N N . LEU A 1 214 ? 0.202 17.688 15.586 1 96.69 214 LEU A N 1
ATOM 1689 C CA . LEU A 1 214 ? -0.784 17.25 14.609 1 96.69 214 LEU A CA 1
ATOM 1690 C C . LEU A 1 214 ? -2.035 16.703 15.289 1 96.69 214 LEU A C 1
ATOM 1692 O O . LEU A 1 214 ? -3.156 17.062 14.914 1 96.69 214 LEU A O 1
ATOM 1696 N N . ILE A 1 215 ? -1.838 15.922 16.312 1 94.44 215 ILE A N 1
ATOM 1697 C CA . ILE A 1 215 ? -2.943 15.32 17.047 1 94.44 215 ILE A CA 1
ATOM 1698 C C . ILE A 1 215 ? -3.738 16.406 17.766 1 94.44 215 ILE A C 1
ATOM 1700 O O . ILE A 1 215 ? -4.973 16.375 17.781 1 94.44 215 ILE A O 1
ATOM 1704 N N . THR A 1 216 ? -3.018 17.312 18.359 1 94.94 216 THR A N 1
ATOM 1705 C CA . THR A 1 216 ? -3.664 18.438 19.031 1 94.94 216 THR A CA 1
ATOM 1706 C C . THR A 1 216 ? -4.539 19.219 18.062 1 94.94 216 THR A C 1
ATOM 1708 O O . THR A 1 216 ? -5.668 19.594 18.391 1 94.94 216 THR A O 1
ATOM 1711 N N . TRP A 1 217 ? -4.02 19.469 16.875 1 96.25 217 TRP A N 1
ATOM 1712 C CA . TRP A 1 217 ? -4.785 20.172 15.852 1 96.25 217 TRP A CA 1
ATOM 1713 C C . TRP A 1 217 ? -6.023 19.375 15.461 1 96.25 217 TRP A C 1
ATOM 1715 O O . TRP A 1 217 ? -7.121 19.922 15.352 1 96.25 217 TRP A O 1
ATOM 1725 N N . LEU A 1 218 ? -5.867 18.094 15.211 1 95.88 218 LEU A N 1
ATOM 1726 C CA . LEU A 1 218 ? -6.996 17.234 14.867 1 95.88 218 LEU A CA 1
ATOM 1727 C C . LEU A 1 218 ? -8.086 17.312 15.93 1 95.88 218 LEU A C 1
ATOM 1729 O O . LEU A 1 218 ? -9.273 17.406 15.609 1 95.88 218 LEU A O 1
ATOM 1733 N N . ASN A 1 219 ? -7.652 17.281 17.156 1 93.56 219 ASN A N 1
ATOM 1734 C CA . ASN A 1 219 ? -8.602 17.375 18.25 1 93.56 219 ASN A CA 1
ATOM 1735 C C . ASN A 1 219 ? -9.328 18.719 18.266 1 93.56 219 ASN A C 1
ATOM 1737 O O . ASN A 1 219 ? -10.531 18.781 18.531 1 93.56 219 ASN A O 1
ATOM 1741 N N . LYS A 1 220 ? -8.633 19.734 18.016 1 94.19 220 LYS A N 1
ATOM 1742 C CA . LYS A 1 220 ? -9.234 21.047 17.969 1 94.19 220 LYS A CA 1
ATOM 1743 C C . LYS A 1 220 ? -10.273 21.141 16.859 1 94.19 220 LYS A C 1
ATOM 1745 O O . LYS A 1 220 ? -11.336 21.75 17.047 1 94.19 220 LYS A O 1
ATOM 1750 N N . VAL A 1 221 ? -9.961 20.578 15.742 1 95.62 221 VAL A N 1
ATOM 1751 C CA . VAL A 1 221 ? -10.852 20.641 14.578 1 95.62 221 VAL A CA 1
ATOM 1752 C C . VAL A 1 221 ? -12.109 19.828 14.852 1 95.62 221 VAL A C 1
ATOM 1754 O O . VAL A 1 221 ? -13.219 20.281 14.555 1 95.62 221 VAL A O 1
ATOM 1757 N N . PHE A 1 222 ? -11.992 18.656 15.477 1 93.5 222 PHE A N 1
ATOM 1758 C CA . PHE A 1 222 ? -13.094 17.719 15.453 1 93.5 222 PHE A CA 1
ATOM 1759 C C . PHE A 1 222 ? -13.742 17.609 16.828 1 93.5 222 PHE A C 1
ATOM 1761 O O . PHE A 1 222 ? -14.875 17.141 16.969 1 93.5 222 PHE A O 1
ATOM 1768 N N . ASN A 1 223 ? -13.07 17.797 17.891 1 82.38 223 ASN A N 1
ATOM 1769 C CA . ASN A 1 223 ? -13.609 17.625 19.234 1 82.38 223 ASN A CA 1
ATOM 1770 C C . ASN A 1 223 ? -13.938 18.969 19.891 1 82.38 223 ASN A C 1
ATOM 1772 O O . ASN A 1 223 ? -14.414 19.016 21.031 1 82.38 223 ASN A O 1
ATOM 1776 N N . SER A 1 224 ? -13.531 20.047 19.312 1 67.12 224 SER A N 1
ATOM 1777 C CA . SER A 1 224 ? -13.828 21.297 20.016 1 67.12 224 SER A CA 1
ATOM 1778 C C . SER A 1 224 ? -15.336 21.531 20.125 1 67.12 224 SER A C 1
ATOM 1780 O O . SER A 1 224 ? -16.078 21.188 19.203 1 67.12 224 SER A O 1
ATOM 1782 N N . ALA A 1 225 ? -15.922 21.297 21.391 1 50.81 225 ALA A N 1
ATOM 1783 C CA . ALA A 1 225 ? -17.297 21.609 21.75 1 50.81 225 ALA A CA 1
ATOM 1784 C C . ALA A 1 225 ? -17.766 22.906 21.078 1 50.81 225 ALA A C 1
ATOM 1786 O O . ALA A 1 225 ? -17.047 23.906 21.094 1 50.81 225 ALA A O 1
ATOM 1787 N N . SER A 1 226 ? -18.375 22.797 19.906 1 42.59 226 SER A N 1
ATOM 1788 C CA . SER A 1 226 ? -19.031 24.047 19.562 1 42.59 226 SER A CA 1
ATOM 1789 C C . SER A 1 226 ? -19.656 24.703 20.781 1 42.59 226 SER A C 1
ATOM 1791 O O . SER A 1 226 ? -20.141 24 21.672 1 42.59 226 SER A O 1
ATOM 1793 N N . MET B 1 1 ? -28.328 -14.812 -9.172 1 38.66 1 MET B N 1
ATOM 1794 C CA . MET B 1 1 ? -27.141 -14.07 -8.758 1 38.66 1 MET B CA 1
ATOM 1795 C C . MET B 1 1 ? -25.953 -14.438 -9.641 1 38.66 1 MET B C 1
ATOM 1797 O O . MET B 1 1 ? -25.734 -15.609 -9.953 1 38.66 1 MET B O 1
ATOM 1801 N N . GLN B 1 2 ? -25.484 -13.602 -10.5 1 53.28 2 GLN B N 1
ATOM 1802 C CA . GLN B 1 2 ? -24.484 -13.953 -11.5 1 53.28 2 GLN B CA 1
ATOM 1803 C C . GLN B 1 2 ? -23.297 -14.672 -10.859 1 53.28 2 GLN B C 1
ATOM 1805 O O . GLN B 1 2 ? -22.844 -14.281 -9.781 1 53.28 2 GLN B O 1
ATOM 1810 N N . ALA B 1 3 ? -23.094 -15.883 -11.312 1 63.41 3 ALA B N 1
ATOM 1811 C CA . ALA B 1 3 ? -22.094 -16.797 -10.773 1 63.41 3 ALA B CA 1
ATOM 1812 C C . ALA B 1 3 ? -20.75 -16.094 -10.617 1 63.41 3 ALA B C 1
ATOM 1814 O O . ALA B 1 3 ? -20.328 -15.359 -11.5 1 63.41 3 ALA B O 1
ATOM 1815 N N . LYS B 1 4 ? -20.156 -16.031 -9.312 1 87.25 4 LYS B N 1
ATOM 1816 C CA . LYS B 1 4 ? -18.969 -15.281 -8.93 1 87.25 4 LYS B CA 1
ATOM 1817 C C . LYS B 1 4 ? -17.703 -16.078 -9.195 1 87.25 4 LYS B C 1
ATOM 1819 O O . LYS B 1 4 ? -17.672 -17.297 -8.969 1 87.25 4 LYS B O 1
ATOM 1824 N N . ASN B 1 5 ? -16.781 -15.641 -9.984 1 94 5 ASN B N 1
ATOM 1825 C CA . ASN B 1 5 ? -15.43 -16.156 -10.125 1 94 5 ASN B CA 1
ATOM 1826 C C . ASN B 1 5 ? -14.477 -15.508 -9.125 1 94 5 ASN B C 1
ATOM 1828 O O . ASN B 1 5 ? -14.281 -14.297 -9.141 1 94 5 ASN B O 1
ATOM 1832 N N . ILE B 1 6 ? -13.875 -16.391 -8.266 1 95.88 6 ILE B N 1
ATOM 1833 C CA . ILE B 1 6 ? -13.125 -15.852 -7.133 1 95.88 6 ILE B CA 1
ATOM 1834 C C . ILE B 1 6 ? -11.672 -16.297 -7.211 1 95.88 6 ILE B C 1
ATOM 1836 O O . ILE B 1 6 ? -11.391 -17.469 -7.48 1 95.88 6 ILE B O 1
ATOM 1840 N N . LEU B 1 7 ? -10.781 -15.398 -7.055 1 97 7 LEU B N 1
ATOM 1841 C CA . LEU B 1 7 ? -9.359 -15.68 -6.871 1 97 7 LEU B CA 1
ATOM 1842 C C . LEU B 1 7 ? -8.914 -15.344 -5.449 1 97 7 LEU B C 1
ATOM 1844 O O . LEU B 1 7 ? -8.844 -14.172 -5.082 1 97 7 LEU B O 1
ATOM 1848 N N . LEU B 1 8 ? -8.594 -16.328 -4.656 1 96.69 8 LEU B N 1
ATOM 1849 C CA . LEU B 1 8 ? -8.141 -16.125 -3.285 1 96.69 8 LEU B CA 1
ATOM 1850 C C . LEU B 1 8 ? -6.645 -15.852 -3.242 1 96.69 8 LEU B C 1
ATOM 1852 O O . LEU B 1 8 ? -5.855 -16.609 -3.799 1 96.69 8 LEU B O 1
ATOM 1856 N N . VAL B 1 9 ? -6.34 -14.773 -2.623 1 96.94 9 VAL B N 1
ATOM 1857 C CA . VAL B 1 9 ? -4.934 -14.43 -2.432 1 96.94 9 VAL B CA 1
ATOM 1858 C C . VAL B 1 9 ? -4.68 -14.086 -0.965 1 96.94 9 VAL B C 1
ATOM 1860 O O . VAL B 1 9 ? -5.625 -13.914 -0.191 1 96.94 9 VAL B O 1
ATOM 1863 N N . GLU B 1 10 ? -3.461 -13.953 -0.543 1 92.94 10 GLU B N 1
ATOM 1864 C CA . GLU B 1 10 ? -3.092 -13.938 0.87 1 92.94 10 GLU B CA 1
ATOM 1865 C C . GLU B 1 10 ? -3.324 -12.555 1.484 1 92.94 10 GLU B C 1
ATOM 1867 O O . GLU B 1 10 ? -3.77 -12.453 2.629 1 92.94 10 GLU B O 1
ATOM 1872 N N . GLY B 1 11 ? -2.973 -11.523 0.68 1 90.44 11 GLY B N 1
ATOM 1873 C CA . GLY B 1 11 ? -2.984 -10.219 1.328 1 90.44 11 GLY B CA 1
ATOM 1874 C C . GLY B 1 11 ? -3.385 -9.094 0.394 1 90.44 11 GLY B C 1
ATOM 1875 O O . GLY B 1 11 ? -3.586 -9.312 -0.802 1 90.44 11 GLY B O 1
ATOM 1876 N N . ALA B 1 12 ? -3.434 -7.883 0.947 1 86.19 12 ALA B N 1
ATOM 1877 C CA . ALA B 1 12 ? -3.957 -6.711 0.246 1 86.19 12 ALA B CA 1
ATOM 1878 C C . ALA B 1 12 ? -3.068 -6.34 -0.938 1 86.19 12 ALA B C 1
ATOM 1880 O O . ALA B 1 12 ? -3.562 -5.91 -1.981 1 86.19 12 ALA B O 1
ATOM 1881 N N . SER B 1 13 ? -1.769 -6.441 -0.744 1 89.38 13 SER B N 1
ATOM 1882 C CA . SER B 1 13 ? -0.854 -6.125 -1.836 1 89.38 13 SER B CA 1
ATOM 1883 C C . SER B 1 13 ? -1.071 -7.055 -3.025 1 89.38 13 SER B C 1
ATOM 1885 O O . SER B 1 13 ? -1.134 -6.602 -4.172 1 89.38 13 SER B O 1
ATOM 1887 N N . ASP B 1 14 ? -1.246 -8.328 -2.746 1 94.44 14 ASP B N 1
ATOM 1888 C CA . ASP B 1 14 ? -1.529 -9.297 -3.801 1 94.44 14 ASP B CA 1
ATOM 1889 C C . ASP B 1 14 ? -2.865 -9 -4.477 1 94.44 14 ASP B C 1
ATOM 1891 O O . ASP B 1 14 ? -2.973 -9.047 -5.703 1 94.44 14 ASP B O 1
ATOM 1895 N N . GLN B 1 15 ? -3.803 -8.719 -3.645 1 94.06 15 GLN B N 1
ATOM 1896 C CA . GLN B 1 15 ? -5.133 -8.422 -4.164 1 94.06 15 GLN B CA 1
ATOM 1897 C C . GLN B 1 15 ? -5.09 -7.266 -5.164 1 94.06 15 GLN B C 1
ATOM 1899 O O . GLN B 1 15 ? -5.656 -7.359 -6.254 1 94.06 15 GLN B O 1
ATOM 1904 N N . LYS B 1 16 ? -4.414 -6.246 -4.77 1 91.06 16 LYS B N 1
ATOM 1905 C CA . LYS B 1 16 ? -4.305 -5.074 -5.633 1 91.06 16 LYS B CA 1
ATOM 1906 C C . LYS B 1 16 ? -3.596 -5.418 -6.941 1 91.06 16 LYS B C 1
ATOM 1908 O O . LYS B 1 16 ? -4.016 -4.98 -8.016 1 91.06 16 LYS B O 1
ATOM 1913 N N . PHE B 1 17 ? -2.598 -6.137 -6.855 1 95.31 17 PHE B N 1
ATOM 1914 C CA . PHE B 1 17 ? -1.846 -6.52 -8.039 1 95.31 17 PHE B CA 1
ATOM 1915 C C . PHE B 1 17 ? -2.721 -7.316 -9 1 95.31 17 PHE B C 1
ATOM 1917 O O . PHE B 1 17 ? -2.775 -7.016 -10.195 1 95.31 17 PHE B O 1
ATOM 1924 N N . PHE B 1 18 ? -3.404 -8.312 -8.477 1 96.44 18 PHE B N 1
ATOM 1925 C CA . PHE B 1 18 ? -4.18 -9.18 -9.359 1 96.44 18 PHE B CA 1
ATOM 1926 C C . PHE B 1 18 ? -5.398 -8.445 -9.906 1 96.44 18 PHE B C 1
ATOM 1928 O O . PHE B 1 18 ? -5.836 -8.711 -11.023 1 96.44 18 PHE B O 1
ATOM 1935 N N . LYS B 1 19 ? -5.918 -7.52 -9.133 1 92.31 19 LYS B N 1
ATOM 1936 C CA . LYS B 1 19 ? -6.961 -6.668 -9.703 1 92.31 19 LYS B CA 1
ATOM 1937 C C . LYS B 1 19 ? -6.449 -5.914 -10.93 1 92.31 19 LYS B C 1
ATOM 1939 O O . LYS B 1 19 ? -7.121 -5.867 -11.961 1 92.31 19 LYS B O 1
ATOM 1944 N N . GLN B 1 20 ? -5.258 -5.406 -10.758 1 90.19 20 GLN B N 1
ATOM 1945 C CA . GLN B 1 20 ? -4.652 -4.668 -11.859 1 90.19 20 GLN B CA 1
ATOM 1946 C C . GLN B 1 20 ? -4.355 -5.586 -13.047 1 90.19 20 GLN B C 1
ATOM 1948 O O . GLN B 1 20 ? -4.625 -5.234 -14.195 1 90.19 20 GLN B O 1
ATOM 1953 N N . LEU B 1 21 ? -3.807 -6.723 -12.758 1 92.62 21 LEU B N 1
ATOM 1954 C CA . LEU B 1 21 ? -3.461 -7.688 -13.797 1 92.62 21 LEU B CA 1
ATOM 1955 C C . LEU B 1 21 ? -4.699 -8.117 -14.57 1 92.62 21 LEU B C 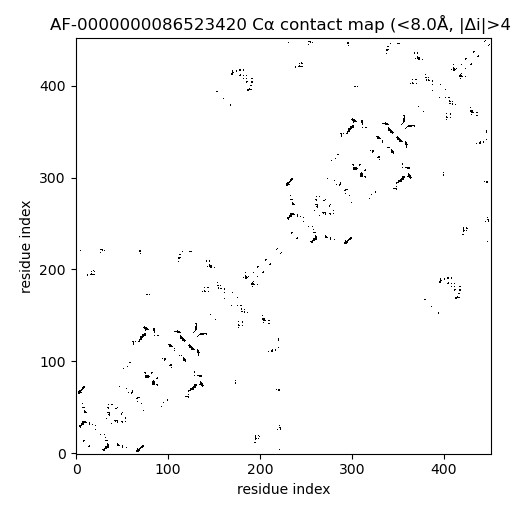1
ATOM 1957 O O . LEU B 1 21 ? -4.707 -8.094 -15.805 1 92.62 21 LEU B O 1
ATOM 1961 N N . LEU B 1 22 ? -5.734 -8.422 -13.859 1 92.12 22 LEU B N 1
ATOM 1962 C CA . LEU B 1 22 ? -6.953 -8.961 -14.445 1 92.12 22 LEU B CA 1
ATOM 1963 C C . LEU B 1 22 ? -7.699 -7.887 -15.227 1 92.12 22 LEU B C 1
ATOM 1965 O O . LEU B 1 22 ? -8.375 -8.188 -16.219 1 92.12 22 LEU B O 1
ATOM 1969 N N . ALA B 1 23 ? -7.555 -6.668 -14.75 1 85.5 23 ALA B N 1
ATOM 1970 C CA . ALA B 1 23 ? -8.195 -5.562 -15.453 1 85.5 23 ALA B CA 1
ATOM 1971 C C . ALA B 1 23 ? -7.617 -5.395 -16.859 1 85.5 23 ALA B C 1
ATOM 1973 O O . ALA B 1 23 ? -8.305 -4.93 -17.766 1 85.5 23 ALA B O 1
ATOM 1974 N N . GLY B 1 24 ? -6.457 -5.762 -17 1 82.12 24 GLY B N 1
ATOM 1975 C CA . GLY B 1 24 ? -5.797 -5.617 -18.281 1 82.12 24 GLY B CA 1
ATOM 1976 C C . GLY B 1 24 ? -6.012 -6.809 -19.203 1 82.12 24 GLY B C 1
ATOM 1977 O O . GLY B 1 24 ? -5.684 -6.75 -20.391 1 82.12 24 GLY B O 1
ATOM 1978 N N . LEU B 1 25 ? -6.523 -7.809 -18.625 1 81.81 25 LEU B N 1
ATOM 1979 C CA . LEU B 1 25 ? -6.723 -9.016 -19.422 1 81.81 25 LEU B CA 1
ATOM 1980 C C . LEU B 1 25 ? -8.07 -8.977 -20.141 1 81.81 25 LEU B C 1
ATOM 1982 O O . LEU B 1 25 ? -9.039 -8.43 -19.609 1 81.81 25 LEU B O 1
ATOM 1986 N N . SER B 1 26 ? -8.117 -9.141 -21.391 1 69.38 26 SER B N 1
ATOM 1987 C CA . SER B 1 26 ? -9.328 -9.164 -22.219 1 69.38 26 SER B CA 1
ATOM 1988 C C . SER B 1 26 ? -10.219 -10.344 -21.828 1 69.38 26 SER B C 1
ATOM 1990 O O . SER B 1 26 ? -10.086 -11.43 -22.391 1 69.38 26 SER B O 1
ATOM 1992 N N . SER B 1 27 ? -10.297 -10.555 -20.562 1 64.81 27 SER B N 1
ATOM 1993 C CA . SER B 1 27 ? -11.094 -11.719 -20.203 1 64.81 27 SER B CA 1
ATOM 1994 C C . SER B 1 27 ? -12.586 -11.414 -20.266 1 64.81 27 SER B C 1
ATOM 1996 O O . SER B 1 27 ? -13.008 -10.281 -20 1 64.81 27 SER B O 1
ATOM 1998 N N . GLN B 1 28 ? -13.297 -12.422 -20.719 1 66.19 28 GLN B N 1
ATOM 1999 C CA . GLN B 1 28 ? -14.75 -12.367 -20.844 1 66.19 28 GLN B CA 1
ATOM 2000 C C . GLN B 1 28 ? -15.43 -12.539 -19.484 1 66.19 28 GLN B C 1
ATOM 2002 O O . GLN B 1 28 ? -16.625 -12.273 -19.344 1 66.19 28 GLN B O 1
ATOM 2007 N N . VAL B 1 29 ? -14.609 -12.961 -18.531 1 77.94 29 VAL B N 1
ATOM 2008 C CA . VAL B 1 29 ? -15.266 -13.227 -17.25 1 77.94 29 VAL B CA 1
ATOM 2009 C C . VAL B 1 29 ? -14.734 -12.273 -16.188 1 77.94 29 VAL B C 1
ATOM 2011 O O . VAL B 1 29 ? -13.578 -11.852 -16.234 1 77.94 29 VAL B O 1
ATOM 2014 N N . ASP B 1 30 ? -15.625 -11.922 -15.336 1 87.94 30 ASP B N 1
ATOM 2015 C CA . ASP B 1 30 ? -15.258 -11.078 -14.203 1 87.94 30 ASP B CA 1
ATOM 2016 C C . ASP B 1 30 ? -14.688 -11.914 -13.055 1 87.94 30 ASP B C 1
ATOM 2018 O O . ASP B 1 30 ? -15.375 -12.789 -12.523 1 87.94 30 ASP B O 1
ATOM 2022 N N . ILE B 1 31 ? -13.438 -11.82 -12.789 1 92.94 31 ILE B N 1
ATOM 2023 C CA . ILE B 1 31 ? -12.766 -12.508 -11.695 1 92.94 31 ILE B CA 1
ATOM 2024 C C . ILE B 1 31 ? -12.539 -11.547 -10.531 1 92.94 31 ILE B C 1
ATOM 2026 O O . ILE B 1 31 ? -12.008 -10.453 -10.719 1 92.94 31 ILE B O 1
ATOM 2030 N N . GLU B 1 32 ? -12.914 -11.898 -9.367 1 93.81 32 GLU B N 1
ATOM 2031 C CA . GLU B 1 32 ? -12.758 -11.047 -8.195 1 93.81 32 GLU B CA 1
ATOM 2032 C C . GLU B 1 32 ? -11.656 -11.562 -7.277 1 93.81 32 GLU B C 1
ATOM 2034 O O . GLU B 1 32 ? -11.836 -12.578 -6.598 1 93.81 32 GLU B O 1
ATOM 2039 N N . PRO B 1 33 ? -10.539 -10.891 -7.203 1 95.56 33 PRO B N 1
ATOM 2040 C CA . PRO B 1 33 ? -9.555 -11.234 -6.172 1 95.56 33 PRO B CA 1
ATOM 2041 C C . PRO B 1 33 ? -10.055 -10.945 -4.762 1 95.56 33 PRO B C 1
ATOM 2043 O O . PRO B 1 33 ? -10.547 -9.844 -4.488 1 95.56 33 PRO B O 1
ATOM 2046 N N . LYS B 1 34 ? -9.906 -11.906 -3.863 1 93.94 34 LYS B N 1
ATOM 2047 C CA . LYS B 1 34 ? -10.359 -11.766 -2.482 1 93.94 34 LYS B CA 1
ATOM 2048 C C . LYS B 1 34 ? -9.266 -12.156 -1.498 1 93.94 34 LYS B C 1
ATOM 2050 O O . LYS B 1 34 ? -8.445 -13.031 -1.788 1 93.94 34 LYS B O 1
ATOM 2055 N N . ILE B 1 35 ? -9.289 -11.469 -0.421 1 93.25 35 ILE B N 1
ATOM 2056 C CA . ILE B 1 35 ? -8.414 -11.805 0.699 1 93.25 35 ILE B CA 1
ATOM 2057 C C . ILE B 1 35 ? -9.25 -12.266 1.888 1 93.25 35 ILE B C 1
ATOM 2059 O O . ILE B 1 35 ? -10.461 -12.023 1.938 1 93.25 35 ILE B O 1
ATOM 2063 N N . PRO B 1 36 ? -8.641 -12.969 2.834 1 86 36 PRO B N 1
ATOM 2064 C CA . PRO B 1 36 ? -9.43 -13.508 3.947 1 86 36 PRO B CA 1
ATOM 2065 C C . PRO B 1 36 ? -10.234 -12.438 4.672 1 86 36 PRO B C 1
ATOM 2067 O O . PRO B 1 36 ? -11.383 -12.68 5.055 1 86 36 PRO B O 1
ATOM 2070 N N . ARG B 1 37 ? -9.742 -11.273 4.797 1 79.25 37 ARG B N 1
ATOM 2071 C CA . ARG B 1 37 ? -10.414 -10.219 5.555 1 79.25 37 ARG B CA 1
ATOM 2072 C C . ARG B 1 37 ? -11.664 -9.734 4.832 1 79.25 37 ARG B C 1
ATOM 2074 O O . ARG B 1 37 ? -12.586 -9.211 5.461 1 79.25 37 ARG B O 1
ATOM 2081 N N . ASP B 1 38 ? -11.742 -9.898 3.525 1 75.56 38 ASP B N 1
ATOM 2082 C CA . ASP B 1 38 ? -12.906 -9.492 2.746 1 75.56 38 ASP B CA 1
ATOM 2083 C C . ASP B 1 38 ? -14.125 -10.344 3.1 1 75.56 38 ASP B C 1
ATOM 2085 O O . ASP B 1 38 ? -15.266 -9.906 2.945 1 75.56 38 ASP B O 1
ATOM 2089 N N . VAL B 1 39 ? -13.75 -11.547 3.506 1 66.62 39 VAL B N 1
ATOM 2090 C CA . VAL B 1 39 ? -14.828 -12.508 3.73 1 66.62 39 VAL B CA 1
ATOM 2091 C C . VAL B 1 39 ? -15.219 -12.5 5.207 1 66.62 39 VAL B C 1
ATOM 2093 O O . VAL B 1 39 ? -16.391 -12.703 5.543 1 66.62 39 VAL B O 1
ATOM 2096 N N . ASP B 1 40 ? -14.234 -12.305 6.008 1 66.75 40 ASP B N 1
ATOM 2097 C CA . ASP B 1 40 ? -14.453 -12.234 7.445 1 66.75 40 ASP B CA 1
ATOM 2098 C C . ASP B 1 40 ? -13.68 -11.078 8.07 1 66.75 40 ASP B C 1
ATOM 2100 O O . ASP B 1 40 ? -12.469 -11.164 8.266 1 66.75 40 ASP B O 1
ATOM 2104 N N . ALA B 1 41 ? -14.398 -10.062 8.375 1 62.84 41 ALA B N 1
ATOM 2105 C CA . ALA B 1 41 ? -13.797 -8.82 8.859 1 62.84 41 ALA B CA 1
ATOM 2106 C C . ALA B 1 41 ? -13.109 -9.031 10.203 1 62.84 41 ALA B C 1
ATOM 2108 O O . ALA B 1 41 ? -12.289 -8.211 10.625 1 62.84 41 ALA B O 1
ATOM 2109 N N . ARG B 1 42 ? -13.359 -10.102 10.852 1 61.16 42 ARG B N 1
ATOM 2110 C CA . ARG B 1 42 ? -12.789 -10.375 12.164 1 61.16 42 ARG B CA 1
ATOM 2111 C C . ARG B 1 42 ? -11.352 -10.859 12.047 1 61.16 42 ARG B C 1
ATOM 2113 O O . ARG B 1 42 ? -10.625 -10.93 13.039 1 61.16 42 ARG B O 1
ATOM 2120 N N . ILE B 1 43 ? -11.094 -11.203 10.727 1 62.25 43 ILE B N 1
ATOM 2121 C CA . ILE B 1 43 ? -9.711 -11.602 10.477 1 62.25 43 ILE B CA 1
ATOM 2122 C C . ILE B 1 43 ? -8.82 -10.367 10.422 1 62.25 43 ILE B C 1
ATOM 2124 O O . ILE B 1 43 ? -9 -9.5 9.562 1 62.25 43 ILE B O 1
ATOM 2128 N N . PHE B 1 44 ? -8.047 -10.195 11.398 1 56.03 44 PHE B N 1
ATOM 2129 C CA . PHE B 1 44 ? -7.262 -8.977 11.547 1 56.03 44 PHE B CA 1
ATOM 2130 C C . PHE B 1 44 ? -6.055 -8.992 10.617 1 56.03 44 PHE B C 1
ATOM 2132 O O . PHE B 1 44 ? -5.594 -7.938 10.172 1 56.03 44 PHE B O 1
ATOM 2139 N N . ARG B 1 45 ? -5.559 -10.328 10.484 1 62.47 45 ARG B N 1
ATOM 2140 C CA . ARG B 1 45 ? -4.309 -10.336 9.734 1 62.47 45 ARG B CA 1
ATOM 2141 C C . ARG B 1 45 ? -4.438 -11.18 8.477 1 62.47 45 ARG B C 1
ATOM 2143 O O . ARG B 1 45 ? -5.156 -12.18 8.461 1 62.47 45 ARG B O 1
ATOM 2150 N N . ASN B 1 46 ? -3.945 -10.617 7.461 1 72.31 46 ASN B N 1
ATOM 2151 C CA . ASN B 1 46 ? -3.725 -11.43 6.27 1 72.31 46 ASN B CA 1
ATOM 2152 C C . ASN B 1 46 ? -2.688 -12.516 6.523 1 72.31 46 ASN B C 1
ATOM 2154 O O . ASN B 1 46 ? -2.035 -12.531 7.566 1 72.31 46 ASN B O 1
ATOM 2158 N N . GLY B 1 47 ? -2.727 -13.562 5.93 1 81.75 47 GLY B N 1
ATOM 2159 C CA . GLY B 1 47 ? -1.75 -14.633 6.039 1 81.75 47 GLY B CA 1
ATOM 2160 C C . GLY B 1 47 ? -2.293 -15.984 5.605 1 81.75 47 GLY B C 1
ATOM 2161 O O . GLY B 1 47 ? -3.424 -16.078 5.125 1 81.75 47 GLY B O 1
ATOM 2162 N N . LEU B 1 48 ? -1.486 -16.875 5.73 1 89.19 48 LEU B N 1
ATOM 2163 C CA . LEU B 1 48 ? -1.737 -18.203 5.188 1 89.19 48 LEU B CA 1
ATOM 2164 C C . LEU B 1 48 ? -2.84 -18.922 5.969 1 89.19 48 LEU B C 1
ATOM 2166 O O . LEU B 1 48 ? -3.74 -19.516 5.379 1 89.19 48 LEU B O 1
ATOM 2170 N N . GLN B 1 49 ? -2.852 -18.781 7.254 1 88.5 49 GLN B N 1
ATOM 2171 C CA . GLN B 1 49 ? -3.818 -19.5 8.062 1 88.5 49 GLN B CA 1
ATOM 2172 C C . GLN B 1 49 ? -5.238 -19 7.824 1 88.5 49 GLN B C 1
ATOM 2174 O O . GLN B 1 49 ? -6.145 -19.781 7.543 1 88.5 49 GLN B O 1
ATOM 2179 N N . PRO B 1 50 ? -5.387 -17.703 7.84 1 89.81 50 PRO B N 1
ATOM 2180 C CA . PRO B 1 50 ? -6.723 -17.203 7.496 1 89.81 50 PRO B CA 1
ATOM 2181 C C . PRO B 1 50 ? -7.141 -17.562 6.07 1 89.81 50 PRO B C 1
ATOM 2183 O O . PRO B 1 50 ? -8.328 -17.781 5.809 1 89.81 50 PRO B O 1
ATOM 2186 N N . LEU B 1 51 ? -6.223 -17.641 5.203 1 93.69 51 LEU B N 1
ATOM 2187 C CA . LEU B 1 51 ? -6.539 -18.016 3.83 1 93.69 51 LEU B CA 1
ATOM 2188 C C . LEU B 1 51 ? -7.062 -19.453 3.756 1 93.69 51 LEU B C 1
ATOM 2190 O O . LEU B 1 51 ? -8.016 -19.734 3.031 1 93.69 51 LEU B O 1
ATOM 2194 N N . TYR B 1 52 ? -6.5 -20.312 4.555 1 93.75 52 TYR B N 1
ATOM 2195 C CA . TYR B 1 52 ? -6.941 -21.703 4.559 1 93.75 52 TYR B CA 1
ATOM 2196 C C . TYR B 1 52 ? -8.375 -21.812 5.062 1 93.75 52 TYR B C 1
ATOM 2198 O O . TYR B 1 52 ? -9.164 -22.609 4.531 1 93.75 52 TYR B O 1
ATOM 2206 N N . LEU B 1 53 ? -8.641 -21.078 6.059 1 91.19 53 LEU B N 1
ATOM 2207 C CA . LEU B 1 53 ? -10 -21.094 6.586 1 91.19 53 LEU B CA 1
ATOM 2208 C C . LEU B 1 53 ? -10.992 -20.594 5.539 1 91.19 53 LEU B C 1
ATOM 2210 O O . LEU B 1 53 ? -12.039 -21.219 5.332 1 91.19 53 LEU B O 1
ATOM 2214 N N . GLN B 1 54 ? -10.617 -19.578 4.918 1 91.94 54 GLN B N 1
ATOM 2215 C CA . GLN B 1 54 ? -11.477 -19.031 3.869 1 91.94 54 GLN B CA 1
ATOM 2216 C C . GLN B 1 54 ? -11.586 -20 2.693 1 91.94 54 GLN B C 1
ATOM 2218 O O . GLN B 1 54 ? -12.648 -20.125 2.076 1 91.94 54 GLN B O 1
ATOM 2223 N N . LEU B 1 55 ? -10.492 -20.625 2.371 1 95.81 55 LEU B N 1
ATOM 2224 C CA . LEU B 1 55 ? -10.484 -21.594 1.29 1 95.81 55 LEU B CA 1
ATOM 2225 C C . LEU B 1 55 ? -11.523 -22.688 1.537 1 95.81 55 LEU B C 1
ATOM 2227 O O . LEU B 1 55 ? -12.305 -23.031 0.641 1 95.81 55 LEU B O 1
ATOM 2231 N N . LYS B 1 56 ? -11.602 -23.188 2.738 1 95.81 56 LYS B N 1
ATOM 2232 C CA . LYS B 1 56 ? -12.562 -24.234 3.082 1 95.81 56 LYS B CA 1
ATOM 2233 C C . LYS B 1 56 ? -13.992 -23.766 2.854 1 95.81 56 LYS B C 1
ATOM 2235 O O . LYS B 1 56 ? -14.812 -24.484 2.297 1 95.81 56 LYS B O 1
ATOM 2240 N N . LEU B 1 57 ? -14.211 -22.562 3.199 1 92.88 57 LEU B N 1
ATOM 2241 C CA . LEU B 1 57 ? -15.539 -22 3.041 1 92.88 57 LEU B CA 1
ATOM 2242 C C . LEU B 1 57 ? -15.875 -21.812 1.565 1 92.88 57 LEU B C 1
ATOM 2244 O O . LEU B 1 57 ? -16.969 -22.156 1.122 1 92.88 57 LEU B O 1
ATOM 2248 N N . GLN B 1 58 ? -14.969 -21.281 0.824 1 94.38 58 GLN B N 1
ATOM 2249 C CA . GLN B 1 58 ? -15.195 -21 -0.59 1 94.38 58 GLN B CA 1
ATOM 2250 C C . GLN B 1 58 ? -15.344 -22.281 -1.391 1 94.38 58 GLN B C 1
ATOM 2252 O O . GLN B 1 58 ? -16.094 -22.328 -2.365 1 94.38 58 GLN B O 1
ATOM 2257 N N . VAL B 1 59 ? -14.648 -23.25 -0.98 1 97.19 59 VAL B N 1
ATOM 2258 C CA . VAL B 1 59 ? -14.727 -24.547 -1.641 1 97.19 59 VAL B CA 1
ATOM 2259 C C . VAL B 1 59 ? -16.125 -25.141 -1.458 1 97.19 59 VAL B C 1
ATOM 2261 O O . VAL B 1 59 ? -16.703 -25.703 -2.395 1 97.19 59 VAL B O 1
ATOM 2264 N N . ASP B 1 60 ? -16.688 -25 -0.249 1 96.62 60 ASP B N 1
ATOM 2265 C CA . ASP B 1 60 ? -18.047 -25.469 -0 1 96.62 60 ASP B CA 1
ATOM 2266 C C . ASP B 1 60 ? -19.047 -24.766 -0.926 1 96.62 60 ASP B C 1
ATOM 2268 O O . ASP B 1 60 ? -19.938 -25.422 -1.48 1 96.62 60 ASP B O 1
ATOM 2272 N N . LEU B 1 61 ? -18.875 -23.531 -1.09 1 95.44 61 LEU B N 1
ATOM 2273 C CA . LEU B 1 61 ? -19.75 -22.766 -1.964 1 95.44 61 LEU B CA 1
ATOM 2274 C C . LEU B 1 61 ? -19.562 -23.172 -3.42 1 95.44 61 LEU B C 1
ATOM 2276 O O . LEU B 1 61 ? -20.531 -23.203 -4.188 1 95.44 61 LEU B O 1
ATOM 2280 N N . LEU B 1 62 ? -18.359 -23.484 -3.762 1 96.69 62 LEU B N 1
ATOM 2281 C CA . LEU B 1 62 ? -18.047 -23.953 -5.109 1 96.69 62 LEU B CA 1
ATOM 2282 C C . LEU B 1 62 ? -18.75 -25.266 -5.406 1 96.69 62 LEU B C 1
ATOM 2284 O O . LEU B 1 62 ? -19.406 -25.406 -6.445 1 96.69 62 LEU B O 1
ATOM 2288 N N . ILE B 1 63 ? -18.688 -26.141 -4.461 1 97.06 63 ILE B N 1
ATOM 2289 C CA . ILE B 1 63 ? -19.266 -27.469 -4.613 1 97.06 63 ILE B CA 1
ATOM 2290 C C . ILE B 1 63 ? -20.797 -27.359 -4.734 1 97.06 63 ILE B C 1
ATOM 2292 O O . ILE B 1 63 ? -21.406 -28.109 -5.492 1 97.06 63 ILE B O 1
ATOM 2296 N N . ARG B 1 64 ? -21.328 -26.406 -4.07 1 95.81 64 ARG B N 1
ATOM 2297 C CA . ARG B 1 64 ? -22.781 -26.219 -4.059 1 95.81 64 ARG B CA 1
ATOM 2298 C C . ARG B 1 64 ? -23.25 -25.406 -5.266 1 95.81 64 ARG B C 1
ATOM 2300 O O . ARG B 1 64 ? -24.438 -25.156 -5.43 1 95.81 64 ARG B O 1
ATOM 2307 N N . GLY B 1 65 ? -22.344 -24.938 -6.027 1 94.12 65 GLY B N 1
ATOM 2308 C CA . GLY B 1 65 ? -22.688 -24.203 -7.234 1 94.12 65 GLY B CA 1
ATOM 2309 C C . GLY B 1 65 ? -22.984 -22.734 -6.984 1 94.12 65 GLY B C 1
ATOM 2310 O O . GLY B 1 65 ? -23.547 -22.062 -7.844 1 94.12 65 GLY B O 1
ATOM 2311 N N . GLN B 1 66 ? -22.609 -22.25 -5.902 1 93.94 66 GLN B N 1
ATOM 2312 C CA . GLN B 1 66 ? -22.828 -20.844 -5.57 1 93.94 66 GLN B CA 1
ATOM 2313 C C . GLN B 1 66 ? -21.672 -19.969 -6.07 1 93.94 66 GLN B C 1
ATOM 2315 O O . GLN B 1 66 ? -21.812 -18.75 -6.156 1 93.94 66 GLN B O 1
ATOM 2320 N N . ILE B 1 67 ? -20.562 -20.594 -6.352 1 92.75 67 ILE B N 1
ATOM 2321 C CA . ILE B 1 67 ? -19.375 -20.047 -7.012 1 92.75 67 ILE B CA 1
ATOM 2322 C C . ILE B 1 67 ? -19.109 -20.812 -8.305 1 92.75 67 ILE B C 1
ATOM 2324 O O . ILE B 1 67 ? -19.219 -22.047 -8.336 1 92.75 67 ILE B O 1
ATOM 2328 N N . SER B 1 68 ? -18.828 -20.094 -9.297 1 93.56 68 SER B N 1
ATOM 2329 C CA . SER B 1 68 ? -18.625 -20.75 -10.578 1 93.56 68 SER B CA 1
ATOM 2330 C C . SER B 1 68 ? -17.219 -21.328 -10.68 1 93.56 68 SER B C 1
ATOM 2332 O O . SER B 1 68 ? -17.062 -22.5 -11.023 1 93.56 68 SER B O 1
ATOM 2334 N N . ARG B 1 69 ? -16.25 -20.469 -10.414 1 95.31 69 ARG B N 1
ATOM 2335 C CA . ARG B 1 69 ? -14.859 -20.875 -10.461 1 95.31 69 ARG B CA 1
ATOM 2336 C C . ARG B 1 69 ? -14.078 -20.312 -9.281 1 95.31 69 ARG B C 1
ATOM 2338 O O . ARG B 1 69 ? -14.406 -19.234 -8.773 1 95.31 69 ARG B O 1
ATOM 2345 N N . LEU B 1 70 ? -13.086 -21.078 -8.891 1 97.31 70 LEU B N 1
ATOM 2346 C CA . LEU B 1 70 ? -12.266 -20.688 -7.75 1 97.31 70 LEU B CA 1
ATOM 2347 C C . LEU B 1 70 ? -10.789 -20.922 -8.031 1 97.31 70 LEU B C 1
ATOM 2349 O O . LEU B 1 70 ? -10.414 -21.984 -8.531 1 97.31 70 LEU B O 1
ATOM 2353 N N . GLY B 1 71 ? -10.016 -19.953 -7.855 1 98 71 GLY B N 1
ATOM 2354 C CA . GLY B 1 71 ? -8.57 -20.062 -7.875 1 98 71 GLY B CA 1
ATOM 2355 C C . GLY B 1 71 ? -7.918 -19.609 -6.582 1 98 71 GLY B C 1
ATOM 2356 O O . GLY B 1 71 ? -8.469 -18.766 -5.867 1 98 71 GLY B O 1
ATOM 2357 N N . VAL B 1 72 ? -6.758 -20.172 -6.297 1 98.38 72 VAL B N 1
ATOM 2358 C CA . VAL B 1 72 ? -6.016 -19.812 -5.094 1 98.38 72 VAL B CA 1
ATOM 2359 C C . VAL B 1 72 ? -4.547 -19.594 -5.441 1 98.38 72 VAL B C 1
ATOM 2361 O O . VAL B 1 72 ? -3.934 -20.406 -6.133 1 98.38 72 VAL B O 1
ATOM 2364 N N . ILE B 1 73 ? -4.062 -18.5 -4.988 1 98.38 73 ILE B N 1
ATOM 2365 C CA . ILE B 1 73 ? -2.639 -18.219 -5.129 1 98.38 73 ILE B CA 1
ATOM 2366 C C . ILE B 1 73 ? -2.021 -17.969 -3.754 1 98.38 73 ILE B C 1
ATOM 2368 O O . ILE B 1 73 ? -2.506 -17.141 -2.984 1 98.38 73 ILE B O 1
ATOM 2372 N N . VAL B 1 74 ? -0.969 -18.734 -3.408 1 97.5 74 VAL B N 1
ATOM 2373 C CA . VAL B 1 74 ? -0.255 -18.578 -2.146 1 97.5 74 VAL B CA 1
ATOM 2374 C C . VAL B 1 74 ? 1.251 -18.594 -2.398 1 97.5 74 VAL B C 1
ATOM 2376 O O . VAL B 1 74 ? 1.705 -19.062 -3.445 1 97.5 74 VAL B O 1
ATOM 2379 N N . ASP B 1 75 ? 1.982 -18.062 -1.438 1 95.94 75 ASP B N 1
ATOM 2380 C CA . ASP B 1 75 ? 3.439 -18.141 -1.486 1 95.94 75 ASP B CA 1
ATOM 2381 C C . ASP B 1 75 ? 3.932 -19.5 -1.003 1 95.94 75 ASP B C 1
ATOM 2383 O O . ASP B 1 75 ? 3.387 -20.062 -0.05 1 95.94 75 ASP B O 1
ATOM 2387 N N . ALA B 1 76 ? 4.965 -20 -1.657 1 95.81 76 ALA B N 1
ATOM 2388 C CA . ALA B 1 76 ? 5.621 -21.203 -1.14 1 95.81 76 ALA B CA 1
ATOM 2389 C C . ALA B 1 76 ? 6.379 -20.891 0.15 1 95.81 76 ALA B C 1
ATOM 2391 O O . ALA B 1 76 ? 6.488 -21.75 1.028 1 95.81 76 ALA B O 1
ATOM 2392 N N . ASP B 1 77 ? 6.863 -19.656 0.143 1 92.06 77 ASP B N 1
ATOM 2393 C CA . ASP B 1 77 ? 7.84 -19.266 1.155 1 92.06 77 ASP B CA 1
ATOM 2394 C C . ASP B 1 77 ? 9.102 -20.125 1.062 1 92.06 77 ASP B C 1
ATOM 2396 O O . ASP B 1 77 ? 9.461 -20.594 -0.02 1 92.06 77 ASP B O 1
ATOM 2400 N N . HIS B 1 78 ? 9.867 -20.109 2.189 1 87 78 HIS B N 1
ATOM 2401 C CA . HIS B 1 78 ? 11.141 -20.812 2.098 1 87 78 HIS B CA 1
ATOM 2402 C C . HIS B 1 78 ? 11.195 -22 3.068 1 87 78 HIS B C 1
ATOM 2404 O O . HIS B 1 78 ? 10.828 -21.859 4.238 1 87 78 HIS B O 1
ATOM 2410 N N . SER B 1 79 ? 11.719 -23.109 2.557 1 79.62 79 SER B N 1
ATOM 2411 C CA . SER B 1 79 ? 11.734 -24.375 3.275 1 79.62 79 SER B CA 1
ATOM 2412 C C . SER B 1 79 ? 12.664 -24.312 4.484 1 79.62 79 SER B C 1
ATOM 2414 O O . SER B 1 79 ? 12.641 -25.203 5.332 1 79.62 79 SER B O 1
ATOM 2416 N N . THR B 1 80 ? 13.422 -23.266 4.562 1 73.38 80 THR B N 1
ATOM 2417 C CA . THR B 1 80 ? 14.281 -23.125 5.734 1 73.38 80 THR B CA 1
ATOM 2418 C C . THR B 1 80 ? 13.445 -22.938 7 1 73.38 80 THR B C 1
ATOM 2420 O O . THR B 1 80 ? 13.938 -23.141 8.109 1 73.38 80 THR B O 1
ATOM 2423 N N . GLN B 1 81 ? 12.164 -22.531 6.77 1 75.81 81 GLN B N 1
ATOM 2424 C CA . GLN B 1 81 ? 11.227 -22.438 7.879 1 75.81 81 GLN B CA 1
ATOM 2425 C C . GLN B 1 81 ? 10.281 -23.641 7.898 1 75.81 81 GLN B C 1
ATOM 2427 O O . GLN B 1 81 ? 9.82 -24.094 6.848 1 75.81 81 GLN B O 1
ATOM 2432 N N . GLU B 1 82 ? 10.047 -24.094 9.023 1 76.44 82 GLU B N 1
ATOM 2433 C CA . GLU B 1 82 ? 9.219 -25.297 9.172 1 76.44 82 GLU B CA 1
ATOM 2434 C C . GLU B 1 82 ? 7.883 -25.125 8.453 1 76.44 82 GLU B C 1
ATOM 2436 O O . GLU B 1 82 ? 7.262 -24.062 8.523 1 76.44 82 GLU B O 1
ATOM 2441 N N . LEU B 1 83 ? 7.5 -26.094 7.652 1 82.31 83 LEU B N 1
ATOM 2442 C CA . LEU B 1 83 ? 6.199 -26.266 7.012 1 82.31 83 LEU B CA 1
ATOM 2443 C C . LEU B 1 83 ? 6.039 -25.297 5.84 1 82.31 83 LEU B C 1
ATOM 2445 O O . LEU B 1 83 ? 4.93 -25.094 5.348 1 82.31 83 LEU B O 1
ATOM 2449 N N . ASN B 1 84 ? 7.184 -24.656 5.516 1 91.5 84 ASN B N 1
ATOM 2450 C CA . ASN B 1 84 ? 7.16 -23.812 4.324 1 91.5 84 ASN B CA 1
ATOM 2451 C C . ASN B 1 84 ? 7.785 -24.516 3.127 1 91.5 84 ASN B C 1
ATOM 2453 O O . ASN B 1 84 ? 8.172 -25.688 3.221 1 91.5 84 ASN B O 1
ATOM 2457 N N . GLY B 1 85 ? 7.707 -23.844 1.976 1 94.62 85 GLY B N 1
ATOM 2458 C CA . GLY B 1 85 ? 8.211 -24.438 0.748 1 94.62 85 GLY B CA 1
ATOM 2459 C C . GLY B 1 85 ? 7.109 -24.953 -0.163 1 94.62 85 GLY B C 1
ATOM 2460 O O . GLY B 1 85 ? 5.988 -25.188 0.285 1 94.62 85 GLY B O 1
ATOM 2461 N N . PHE B 1 86 ? 7.551 -25.203 -1.338 1 96.31 86 PHE B N 1
ATOM 2462 C CA . PHE B 1 86 ? 6.578 -25.578 -2.357 1 96.31 86 PHE B CA 1
ATOM 2463 C C . PHE B 1 86 ? 5.871 -26.875 -1.977 1 96.31 86 PHE B C 1
ATOM 2465 O O . PHE B 1 86 ? 4.641 -26.938 -1.94 1 96.31 86 PHE B O 1
ATOM 2472 N N . ASN B 1 87 ? 6.629 -27.906 -1.648 1 95.81 87 ASN B N 1
ATOM 2473 C CA . ASN B 1 87 ? 6.059 -29.219 -1.38 1 95.81 87 ASN B CA 1
ATOM 2474 C C . ASN B 1 87 ? 5.125 -29.188 -0.175 1 95.81 87 ASN B C 1
ATOM 2476 O O . ASN B 1 87 ? 4.023 -29.75 -0.224 1 95.81 87 ASN B O 1
ATOM 2480 N N . ASN B 1 88 ? 5.578 -28.547 0.863 1 96 88 ASN B N 1
ATOM 2481 C CA . ASN B 1 88 ? 4.75 -28.453 2.061 1 96 88 ASN B CA 1
ATOM 2482 C C . ASN B 1 88 ? 3.479 -27.641 1.802 1 96 88 ASN B C 1
ATOM 2484 O O . ASN B 1 88 ? 2.4 -28.016 2.273 1 96 88 ASN B O 1
ATOM 2488 N N . ARG B 1 89 ? 3.629 -26.594 1.048 1 96.69 89 ARG B N 1
ATOM 2489 C CA . ARG B 1 89 ? 2.479 -25.75 0.726 1 96.69 89 ARG B CA 1
ATOM 2490 C C . ARG B 1 89 ? 1.47 -26.516 -0.127 1 96.69 89 ARG B C 1
ATOM 2492 O O . ARG B 1 89 ? 0.268 -26.484 0.15 1 96.69 89 ARG B O 1
ATOM 2499 N N . ARG B 1 90 ? 1.937 -27.188 -1.117 1 97.38 90 ARG B N 1
ATOM 2500 C CA . ARG B 1 90 ? 1.054 -27.984 -1.951 1 97.38 90 ARG B CA 1
ATOM 2501 C C . ARG B 1 90 ? 0.323 -29.047 -1.12 1 97.38 90 ARG B C 1
ATOM 2503 O O . ARG B 1 90 ? -0.882 -29.25 -1.284 1 97.38 90 ARG B O 1
ATOM 2510 N N . ASN B 1 91 ? 1.09 -29.688 -0.265 1 96.81 91 ASN B N 1
ATOM 2511 C CA . ASN B 1 91 ? 0.499 -30.719 0.576 1 96.81 91 ASN B CA 1
ATOM 2512 C C . ASN B 1 91 ? -0.63 -30.172 1.439 1 96.81 91 ASN B C 1
ATOM 2514 O O . ASN B 1 91 ? -1.666 -30.812 1.604 1 96.81 91 ASN B O 1
ATOM 2518 N N . GLN B 1 92 ? -0.411 -29.047 1.983 1 96.81 92 GLN B N 1
ATOM 2519 C CA . GLN B 1 92 ? -1.43 -28.422 2.816 1 96.81 92 GLN B CA 1
ATOM 2520 C C . GLN B 1 92 ? -2.688 -28.109 2.01 1 96.81 92 GLN B C 1
ATOM 2522 O O . GLN B 1 92 ? -3.799 -28.422 2.441 1 96.81 92 GLN B O 1
ATOM 2527 N N . LEU B 1 93 ? -2.49 -27.531 0.855 1 98 93 LEU B N 1
ATOM 2528 C CA . LEU B 1 93 ? -3.615 -27.156 0.001 1 98 93 LEU B CA 1
ATOM 2529 C C . LEU B 1 93 ? -4.352 -28.406 -0.492 1 98 93 LEU B C 1
ATOM 2531 O O . LEU B 1 93 ? -5.582 -28.469 -0.41 1 98 93 LEU B O 1
ATOM 2535 N N . THR B 1 94 ? -3.615 -29.406 -0.937 1 98.06 94 THR B N 1
ATOM 2536 C CA . THR B 1 94 ? -4.246 -30.578 -1.514 1 98.06 94 THR B CA 1
ATOM 2537 C C . THR B 1 94 ? -4.902 -31.422 -0.428 1 98.06 94 THR B C 1
ATOM 2539 O O . THR B 1 94 ? -5.891 -32.125 -0.685 1 98.06 94 THR B O 1
ATOM 2542 N N . SER B 1 95 ? -4.367 -31.359 0.8 1 97.94 95 SER B N 1
ATOM 2543 C CA . SER B 1 95 ? -5.023 -32.031 1.906 1 97.94 95 SER B CA 1
ATOM 2544 C C . SER B 1 95 ? -6.418 -31.469 2.162 1 97.94 95 SER B C 1
ATOM 2546 O O . SER B 1 95 ? -7.367 -32.219 2.385 1 97.94 95 SER B O 1
ATOM 2548 N N . ILE B 1 96 ? -6.477 -30.156 2.156 1 97.94 96 ILE B N 1
ATOM 2549 C CA . ILE B 1 96 ? -7.766 -29.5 2.334 1 97.94 96 ILE B CA 1
ATOM 2550 C C . ILE B 1 96 ? -8.719 -29.922 1.221 1 97.94 96 ILE B C 1
ATOM 2552 O O . ILE B 1 96 ? -9.859 -30.312 1.487 1 97.94 96 ILE B O 1
ATOM 2556 N N . LEU B 1 97 ? -8.273 -29.953 -0.026 1 98.62 97 LEU B N 1
ATOM 2557 C CA . LEU B 1 97 ? -9.109 -30.25 -1.187 1 98.62 97 LEU B CA 1
ATOM 2558 C C . LEU B 1 97 ? -9.516 -31.719 -1.203 1 98.62 97 LEU B C 1
ATOM 2560 O O . LEU B 1 97 ? -10.656 -32.062 -1.52 1 98.62 97 LEU B O 1
ATOM 2564 N N . HIS B 1 98 ? -8.562 -32.531 -0.851 1 98.38 98 HIS B N 1
ATOM 2565 C CA . HIS B 1 98 ? -8.867 -33.938 -0.765 1 98.38 98 HIS B CA 1
ATOM 2566 C C . HIS B 1 98 ? -9.953 -34.219 0.268 1 98.38 98 HIS B C 1
ATOM 2568 O O . HIS B 1 98 ? -10.867 -35 0.02 1 98.38 98 HIS B O 1
ATOM 2574 N N . GLY B 1 99 ? -9.844 -33.531 1.385 1 98.19 99 GLY B N 1
ATOM 2575 C CA . GLY B 1 99 ? -10.836 -33.656 2.438 1 98.19 99 GLY B CA 1
ATOM 2576 C C . GLY B 1 99 ? -12.227 -33.219 2.006 1 98.19 99 GLY B C 1
ATOM 2577 O O . GLY B 1 99 ? -13.227 -33.688 2.564 1 98.19 99 GLY B O 1
ATOM 2578 N N . LYS B 1 100 ? -12.289 -32.438 0.983 1 98.12 100 LYS B N 1
ATOM 2579 C CA . LYS B 1 100 ? -13.562 -31.922 0.476 1 98.12 100 LYS B CA 1
ATOM 2580 C C . LYS B 1 100 ? -14.039 -32.719 -0.728 1 98.12 100 LYS B C 1
ATOM 2582 O O . LYS B 1 100 ? -15.055 -32.406 -1.336 1 98.12 100 LYS B O 1
ATOM 2587 N N . GLY B 1 101 ? -13.203 -33.719 -1.154 1 98.25 101 GLY B N 1
ATOM 2588 C CA . GLY B 1 101 ? -13.68 -34.656 -2.166 1 98.25 101 GLY B CA 1
ATOM 2589 C C . GLY B 1 101 ? -13.086 -34.375 -3.537 1 98.25 101 GLY B C 1
ATOM 2590 O O . GLY B 1 101 ? -13.484 -35 -4.52 1 98.25 101 GLY B O 1
ATOM 2591 N N . PHE B 1 102 ? -12.102 -33.531 -3.65 1 98.69 102 PHE B N 1
ATOM 2592 C CA . PHE B 1 102 ? -11.461 -33.281 -4.938 1 98.69 102 PHE B CA 1
ATOM 2593 C C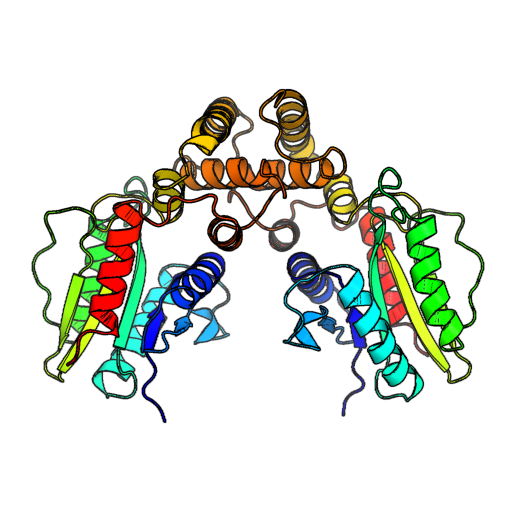 . PHE B 1 102 ? -10.477 -34.406 -5.281 1 98.69 102 PHE B C 1
ATOM 2595 O O . PHE B 1 102 ? -9.844 -34.969 -4.391 1 98.69 102 PHE B O 1
ATOM 2602 N N . THR B 1 103 ? -10.312 -34.656 -6.555 1 98.31 103 THR B N 1
ATOM 2603 C CA . THR B 1 103 ? -9.312 -35.625 -7.039 1 98.31 103 THR B CA 1
ATOM 2604 C C . THR B 1 103 ? -7.949 -34.938 -7.172 1 98.31 103 THR B C 1
ATOM 2606 O O . THR B 1 103 ? -7.789 -34 -7.965 1 98.31 103 THR B O 1
ATOM 2609 N N . ILE B 1 104 ? -6.996 -35.469 -6.406 1 98.31 104 ILE B N 1
ATOM 2610 C CA . ILE B 1 104 ? -5.66 -34.875 -6.41 1 98.31 104 ILE B CA 1
ATOM 2611 C C . ILE B 1 104 ? -4.766 -35.656 -7.383 1 98.31 104 ILE B C 1
ATOM 2613 O O . ILE B 1 104 ? -4.602 -36.844 -7.258 1 98.31 104 ILE B O 1
ATOM 2617 N N . THR B 1 105 ? -4.289 -34.906 -8.367 1 96.56 105 THR B N 1
ATOM 2618 C CA . THR B 1 105 ? -3.385 -35.531 -9.336 1 96.56 105 THR B CA 1
ATOM 2619 C C . THR B 1 105 ? -1.936 -35.406 -8.883 1 96.56 105 THR B C 1
ATOM 2621 O O . THR B 1 105 ? -1.651 -34.75 -7.883 1 96.56 105 THR B O 1
ATOM 2624 N N . ASP B 1 106 ? -1.021 -35.969 -9.602 1 94.5 106 ASP B N 1
ATOM 2625 C CA . ASP B 1 106 ? 0.397 -35.938 -9.258 1 94.5 106 ASP B CA 1
ATOM 2626 C C . ASP B 1 106 ? 0.967 -34.531 -9.406 1 94.5 106 ASP B C 1
ATOM 2628 O O . ASP B 1 106 ? 0.479 -33.75 -10.219 1 94.5 106 ASP B O 1
ATOM 2632 N N . THR B 1 107 ? 1.959 -34.312 -8.617 1 91.81 107 THR B N 1
ATOM 2633 C CA . THR B 1 107 ? 2.625 -33 -8.648 1 91.81 107 THR B CA 1
ATOM 2634 C C . THR B 1 107 ? 3.232 -32.75 -10.023 1 91.81 107 THR B C 1
ATOM 2636 O O . THR B 1 107 ? 3.869 -33.625 -10.602 1 91.81 107 THR B O 1
ATOM 2639 N N . PRO B 1 108 ? 2.992 -31.547 -10.477 1 88.75 108 PRO B N 1
ATOM 2640 C CA . PRO B 1 108 ? 3.637 -31.234 -11.758 1 88.75 108 PRO B CA 1
ATOM 2641 C C . PRO B 1 108 ? 5.16 -31.312 -11.688 1 88.75 108 PRO B C 1
ATOM 2643 O O . PRO B 1 108 ? 5.754 -30.953 -10.664 1 88.75 108 PRO B O 1
ATOM 2646 N N . ASN B 1 109 ? 5.777 -31.688 -12.773 1 90.62 109 ASN B N 1
ATOM 2647 C CA . ASN B 1 109 ? 7.227 -31.859 -12.805 1 90.62 109 ASN B CA 1
ATOM 2648 C C . ASN B 1 109 ? 7.906 -30.734 -13.57 1 90.62 109 ASN B C 1
ATOM 2650 O O . ASN B 1 109 ? 9.109 -30.797 -13.844 1 90.62 109 ASN B O 1
ATOM 2654 N N . GLN B 1 110 ? 7.125 -29.766 -13.93 1 93.62 110 GLN B N 1
ATOM 2655 C CA . GLN B 1 110 ? 7.664 -28.609 -14.656 1 93.62 110 GLN B CA 1
ATOM 2656 C C . GLN B 1 110 ? 7.254 -27.297 -13.984 1 93.62 110 GLN B C 1
ATOM 2658 O O . GLN B 1 110 ? 6.145 -27.188 -13.461 1 93.62 110 GLN B O 1
ATOM 2663 N N . GLU B 1 111 ? 8.188 -26.391 -14.055 1 95 111 GLU B N 1
ATOM 2664 C CA . GLU B 1 111 ? 7.883 -25.078 -13.508 1 95 111 GLU B CA 1
ATOM 2665 C C . GLU B 1 111 ? 6.82 -24.359 -14.344 1 95 111 GLU B C 1
ATOM 2667 O O . GLU B 1 111 ? 6.59 -24.719 -15.5 1 95 111 GLU B O 1
ATOM 2672 N N . ASN B 1 112 ? 6.121 -23.391 -13.711 1 96.31 112 ASN B N 1
ATOM 2673 C CA . ASN B 1 112 ? 5.172 -22.5 -14.375 1 96.31 112 ASN B CA 1
ATOM 2674 C C . ASN B 1 112 ? 3.953 -23.266 -14.883 1 96.31 112 ASN B C 1
ATOM 2676 O O . ASN B 1 112 ? 3.445 -22.984 -15.969 1 96.31 112 ASN B O 1
ATOM 2680 N N . ASN B 1 113 ? 3.576 -24.234 -14.117 1 95.12 113 ASN B N 1
ATOM 2681 C CA . ASN B 1 113 ? 2.404 -25.047 -14.445 1 95.12 113 ASN B CA 1
ATOM 2682 C C . ASN B 1 113 ? 1.483 -25.203 -13.242 1 95.12 113 ASN B C 1
ATOM 2684 O O . ASN B 1 113 ? 1.567 -26.203 -12.516 1 95.12 113 ASN B O 1
ATOM 2688 N N . GLY B 1 114 ? 0.583 -24.281 -13.086 1 97.5 114 GLY B N 1
ATOM 2689 C CA . GLY B 1 114 ? -0.396 -24.359 -12.016 1 97.5 114 GLY B CA 1
ATOM 2690 C C . GLY B 1 114 ? -1.343 -25.547 -12.156 1 97.5 114 GLY B C 1
ATOM 2691 O O . GLY B 1 114 ? -1.443 -26.141 -13.227 1 97.5 114 GLY B O 1
ATOM 2692 N N . GLU B 1 115 ? -1.974 -25.906 -11.102 1 98.12 115 GLU B N 1
ATOM 2693 C CA . GLU B 1 115 ? -2.803 -27.109 -11.109 1 98.12 115 GLU B CA 1
ATOM 2694 C C . GLU B 1 115 ? -4.285 -26.75 -11.07 1 98.12 115 GLU B C 1
ATOM 2696 O O . GLU B 1 115 ? -4.66 -25.672 -10.609 1 98.12 115 GLU B O 1
ATOM 2701 N N . ILE B 1 116 ? -5.098 -27.641 -11.617 1 98 116 ILE B N 1
ATOM 2702 C CA . ILE B 1 116 ? -6.555 -27.609 -11.523 1 98 116 ILE B CA 1
ATOM 2703 C C . ILE B 1 116 ? -7.074 -28.969 -11.062 1 98 116 ILE B C 1
ATOM 2705 O O . ILE B 1 116 ? -6.699 -30 -11.609 1 98 116 ILE B O 1
ATOM 2709 N N . PHE B 1 117 ? -7.875 -28.953 -10.031 1 98.31 117 PHE B N 1
ATOM 2710 C CA . PHE B 1 117 ? -8.445 -30.172 -9.477 1 98.31 117 PHE B CA 1
ATOM 2711 C C . PHE B 1 117 ? -9.953 -30.203 -9.688 1 98.31 117 PHE B C 1
ATOM 2713 O O . PHE B 1 117 ? -10.617 -29.172 -9.625 1 98.31 117 PHE B O 1
ATOM 2720 N N . SER B 1 118 ? -10.445 -31.422 -9.812 1 97.69 118 SER B N 1
ATOM 2721 C CA . SER B 1 118 ? -11.867 -31.578 -10.117 1 97.69 118 SER B CA 1
ATOM 2722 C C . SER B 1 118 ? -12.594 -32.312 -8.984 1 97.69 118 SER B C 1
ATOM 2724 O O . SER B 1 118 ? -11.992 -33.094 -8.242 1 97.69 118 SER B O 1
ATOM 2726 N N . HIS B 1 119 ? -13.797 -32 -8.914 1 98.06 119 HIS B N 1
ATOM 2727 C CA . HIS B 1 119 ? -14.727 -32.625 -7.98 1 98.06 119 HIS B CA 1
ATOM 2728 C C . HIS B 1 119 ? -15.844 -33.375 -8.711 1 98.06 119 HIS B C 1
ATOM 2730 O O . HIS B 1 119 ? -16.25 -32.969 -9.805 1 98.06 119 HIS B O 1
ATOM 2736 N N . PRO B 1 120 ? -16.422 -34.375 -8.07 1 97.56 120 PRO B N 1
ATOM 2737 C CA . PRO B 1 120 ? -17.5 -35.125 -8.711 1 97.56 120 PRO B CA 1
ATOM 2738 C C . PRO B 1 120 ? -18.719 -34.25 -9.023 1 97.56 120 PRO B C 1
ATOM 2740 O O . PRO B 1 120 ? -19.484 -34.562 -9.945 1 97.56 120 PRO B O 1
ATOM 2743 N N . SER B 1 121 ? -18.906 -33.25 -8.328 1 96.69 121 SER B N 1
ATOM 2744 C CA . SER B 1 121 ? -20.031 -32.344 -8.57 1 96.69 121 SER B CA 1
ATOM 2745 C C . SER B 1 121 ? -19.859 -31.578 -9.875 1 96.69 121 SER B C 1
ATOM 2747 O O . SER B 1 121 ? -20.797 -30.922 -10.344 1 96.69 121 SER B O 1
ATOM 2749 N N . GLY B 1 122 ? -18.641 -31.625 -10.422 1 95.62 122 GLY B N 1
ATOM 2750 C CA . GLY B 1 122 ? -18.328 -30.828 -11.594 1 95.62 122 GLY B CA 1
ATOM 2751 C C . GLY B 1 122 ? -17.516 -29.578 -11.266 1 95.62 122 GLY B C 1
ATOM 2752 O O . GLY B 1 122 ? -17.016 -28.922 -12.172 1 95.62 122 GLY B O 1
ATOM 2753 N N . ALA B 1 123 ? -17.375 -29.297 -10.031 1 96.25 123 ALA B N 1
ATOM 2754 C CA . ALA B 1 123 ? -16.609 -28.125 -9.602 1 96.25 123 ALA B CA 1
ATOM 2755 C C . ALA B 1 123 ? -15.117 -28.312 -9.883 1 96.25 123 ALA B C 1
ATOM 2757 O O . ALA B 1 123 ? -14.594 -29.422 -9.789 1 96.25 123 ALA B O 1
ATOM 2758 N N . GLU B 1 124 ? -14.469 -27.219 -10.25 1 97 124 GLU B N 1
ATOM 2759 C CA . GLU B 1 124 ? -13.023 -27.188 -10.438 1 97 124 GLU B CA 1
ATOM 2760 C C . GLU B 1 124 ? -12.383 -26.047 -9.656 1 97 124 GLU B C 1
ATOM 2762 O O . GLU B 1 124 ? -12.961 -24.969 -9.531 1 97 124 GLU B O 1
ATOM 2767 N N . ILE B 1 125 ? -11.172 -26.328 -9.18 1 98.31 125 ILE B N 1
ATOM 2768 C CA . ILE B 1 125 ? -10.438 -25.312 -8.453 1 98.31 125 ILE B CA 1
ATOM 2769 C C . ILE B 1 125 ? -8.984 -25.281 -8.938 1 98.31 125 ILE B C 1
ATOM 2771 O O . ILE B 1 125 ? -8.375 -26.328 -9.156 1 98.31 125 ILE B O 1
ATOM 2775 N N . GLY B 1 126 ? -8.5 -24.109 -9.148 1 98.44 126 GLY B N 1
ATOM 2776 C CA . GLY B 1 126 ? -7.105 -23.938 -9.516 1 98.44 126 GLY B CA 1
ATOM 2777 C C . GLY B 1 126 ? -6.23 -23.5 -8.352 1 98.44 126 GLY B C 1
ATOM 2778 O O . GLY B 1 126 ? -6.645 -22.703 -7.516 1 98.44 126 GLY B O 1
ATOM 2779 N N . ILE B 1 127 ? -4.98 -24.016 -8.32 1 98.56 127 ILE B N 1
ATOM 2780 C CA . ILE B 1 127 ? -4.012 -23.594 -7.316 1 98.56 127 ILE B CA 1
ATOM 2781 C C . ILE B 1 127 ? -2.717 -23.172 -7.996 1 98.56 127 ILE B C 1
ATOM 2783 O O . ILE B 1 127 ? -2.254 -23.812 -8.938 1 98.56 127 ILE B O 1
ATOM 2787 N N . TRP B 1 128 ? -2.225 -22.094 -7.617 1 98.69 128 TRP B N 1
ATOM 2788 C CA . TRP B 1 128 ? -0.9 -21.609 -8 1 98.69 128 TRP B CA 1
ATOM 2789 C C . TRP B 1 128 ? -0.076 -21.25 -6.773 1 98.69 128 TRP B C 1
ATOM 2791 O O . TRP B 1 128 ? -0.494 -20.422 -5.961 1 98.69 128 TRP B O 1
ATOM 2801 N N . ILE B 1 129 ? 1.037 -21.891 -6.637 1 98.25 129 ILE B N 1
ATOM 2802 C CA . ILE B 1 129 ? 1.958 -21.578 -5.547 1 98.25 129 ILE B CA 1
ATOM 2803 C C . ILE B 1 129 ? 3.125 -20.75 -6.082 1 98.25 129 ILE B C 1
ATOM 2805 O O . ILE B 1 129 ? 3.871 -21.203 -6.953 1 98.25 129 ILE B O 1
ATOM 2809 N N . MET B 1 130 ? 3.248 -19.594 -5.609 1 97.62 130 MET B N 1
ATOM 2810 C CA . MET B 1 130 ? 4.281 -18.672 -6.066 1 97.62 130 MET B CA 1
ATOM 2811 C C . MET B 1 130 ? 5.672 -19.203 -5.727 1 97.62 130 MET B C 1
ATOM 2813 O O . MET B 1 130 ? 5.855 -19.859 -4.707 1 97.62 130 MET B O 1
ATOM 2817 N N . PRO B 1 131 ? 6.672 -18.875 -6.562 1 97.69 131 PRO B N 1
ATOM 2818 C CA . PRO B 1 131 ? 6.637 -17.922 -7.668 1 97.69 131 PRO B CA 1
ATOM 2819 C C . PRO B 1 131 ? 6.305 -18.578 -9.008 1 97.69 131 PRO B C 1
ATOM 2821 O O . PRO B 1 131 ? 5.922 -17.891 -9.961 1 97.69 131 PRO B O 1
ATOM 2824 N N . ASN B 1 132 ? 6.469 -19.891 -9.219 1 97.88 132 ASN B N 1
ATOM 2825 C CA . ASN B 1 132 ? 6.371 -20.547 -10.523 1 97.88 132 ASN B CA 1
ATOM 2826 C C . ASN B 1 132 ? 5.703 -21.922 -10.414 1 97.88 132 ASN B C 1
ATOM 2828 O O . ASN B 1 132 ? 5.824 -22.734 -11.32 1 97.88 132 ASN B O 1
ATOM 2832 N N . HIS B 1 133 ? 5.168 -22.188 -9.258 1 98.06 133 HIS B N 1
ATOM 2833 C CA . HIS B 1 133 ? 4.484 -23.438 -8.953 1 98.06 133 HIS B CA 1
ATOM 2834 C C . HIS B 1 133 ? 5.441 -24.625 -9.047 1 98.06 133 HIS B C 1
ATOM 2836 O O . HIS B 1 133 ? 5.105 -25.656 -9.625 1 98.06 133 HIS B O 1
ATOM 2842 N N . PHE B 1 134 ? 6.613 -24.453 -8.5 1 96.88 134 PHE B N 1
ATOM 2843 C CA . PHE B 1 134 ? 7.617 -25.5 -8.594 1 96.88 134 PHE B CA 1
ATOM 2844 C C . PHE B 1 134 ? 8.672 -25.328 -7.508 1 96.88 134 PHE B C 1
ATOM 2846 O O . PHE B 1 134 ? 9.008 -26.297 -6.809 1 96.88 134 PHE B O 1
ATOM 2853 N N . SER B 1 135 ? 9.148 -24.188 -7.344 1 95.31 135 SER B N 1
ATOM 2854 C CA . SER B 1 135 ? 10.234 -23.922 -6.406 1 95.31 135 SER B CA 1
ATOM 2855 C C . SER B 1 135 ? 9.758 -23.078 -5.227 1 95.31 135 SER B C 1
ATOM 2857 O O . SER B 1 135 ? 8.648 -22.547 -5.254 1 95.31 135 SER B O 1
ATOM 2859 N N . ASP B 1 136 ? 10.625 -23 -4.203 1 95.12 136 ASP B N 1
ATOM 2860 C CA . ASP B 1 136 ? 10.375 -22.094 -3.084 1 95.12 136 ASP B CA 1
ATOM 2861 C C . ASP B 1 136 ? 10.438 -20.625 -3.527 1 95.12 136 ASP B C 1
ATOM 2863 O O . ASP B 1 136 ? 11.062 -20.312 -4.543 1 95.12 136 ASP B O 1
ATOM 2867 N N . GLY B 1 137 ? 9.75 -19.828 -2.748 1 95.25 137 GLY B N 1
ATOM 2868 C CA . GLY B 1 137 ? 9.758 -18.406 -3.018 1 95.25 137 GLY B CA 1
ATOM 2869 C C . GLY B 1 137 ? 8.414 -17.75 -2.785 1 95.25 137 GLY B C 1
ATOM 2870 O O . GLY B 1 137 ? 7.527 -18.344 -2.166 1 95.25 137 GLY B O 1
ATOM 2871 N N . MET B 1 138 ? 8.344 -16.516 -3.199 1 95.62 138 MET B N 1
ATOM 2872 C CA . MET B 1 138 ? 7.148 -15.68 -3.021 1 95.62 138 MET B CA 1
ATOM 2873 C C . MET B 1 138 ? 6.844 -14.891 -4.289 1 95.62 138 MET B C 1
ATOM 2875 O O . MET B 1 138 ? 7.574 -14.984 -5.273 1 95.62 138 MET B O 1
ATOM 2879 N N . ILE B 1 139 ? 5.789 -14.188 -4.297 1 97.12 139 ILE B N 1
ATOM 2880 C CA . ILE B 1 139 ? 5.375 -13.414 -5.461 1 97.12 139 ILE B CA 1
ATOM 2881 C C . ILE B 1 139 ? 6.457 -12.391 -5.816 1 97.12 139 ILE B C 1
ATOM 2883 O O . ILE B 1 139 ? 6.652 -12.07 -6.992 1 97.12 139 ILE B O 1
ATOM 2887 N N . GLU B 1 140 ? 7.238 -11.922 -4.805 1 97.12 140 GLU B N 1
ATOM 2888 C CA . GLU B 1 140 ? 8.328 -10.977 -5.047 1 97.12 140 GLU B CA 1
ATOM 2889 C C . GLU B 1 140 ? 9.375 -11.57 -5.98 1 97.12 140 GLU B C 1
ATOM 2891 O O . GLU B 1 140 ? 9.977 -10.859 -6.789 1 97.12 140 GLU B O 1
ATOM 2896 N N . ASP B 1 141 ? 9.562 -12.883 -5.848 1 97.31 141 ASP B N 1
ATOM 2897 C CA . ASP B 1 141 ? 10.508 -13.555 -6.738 1 97.31 141 ASP B CA 1
ATOM 2898 C C . ASP B 1 141 ? 10.016 -13.508 -8.188 1 97.31 141 ASP B C 1
ATOM 2900 O O . ASP B 1 141 ? 10.82 -13.359 -9.109 1 97.31 141 ASP B O 1
ATOM 2904 N N . LEU B 1 142 ? 8.75 -13.711 -8.367 1 97.75 142 LEU B N 1
ATOM 2905 C CA . LEU B 1 142 ? 8.18 -13.562 -9.695 1 97.75 142 LEU B CA 1
ATOM 2906 C C . LEU B 1 142 ? 8.406 -12.148 -10.227 1 97.75 142 LEU B C 1
ATOM 2908 O O . LEU B 1 142 ? 8.906 -11.969 -11.344 1 97.75 142 LEU B O 1
ATOM 2912 N N . PHE B 1 143 ? 8.102 -11.086 -9.43 1 98.06 143 PHE B N 1
ATOM 2913 C CA . PHE B 1 143 ? 8.25 -9.703 -9.859 1 98.06 143 PHE B CA 1
ATOM 2914 C C . PHE B 1 143 ? 9.688 -9.406 -10.266 1 98.06 143 PHE B C 1
ATOM 2916 O O . PHE B 1 143 ? 9.93 -8.805 -11.312 1 98.06 143 PHE B O 1
ATOM 2923 N N . ILE B 1 144 ? 10.57 -9.875 -9.422 1 98 144 ILE B N 1
ATOM 2924 C CA . ILE B 1 144 ? 11.984 -9.633 -9.672 1 98 144 ILE B CA 1
ATOM 2925 C C . ILE B 1 144 ? 12.406 -10.305 -10.977 1 98 144 ILE B C 1
ATOM 2927 O O . ILE B 1 144 ? 13.133 -9.711 -11.781 1 98 144 ILE B O 1
ATOM 2931 N N . SER B 1 145 ? 11.914 -11.484 -11.25 1 97.06 145 SER B N 1
ATOM 2932 C CA . SER B 1 145 ? 12.312 -12.258 -12.422 1 97.06 145 SER B CA 1
ATOM 2933 C C . SER B 1 145 ? 11.812 -11.609 -13.711 1 97.06 145 SER B C 1
ATOM 2935 O O . SER B 1 145 ? 12.367 -11.844 -14.781 1 97.06 145 SER B O 1
ATOM 2937 N N . VAL B 1 146 ? 10.812 -10.758 -13.609 1 97.44 146 VAL B N 1
ATOM 2938 C CA . VAL B 1 146 ? 10.195 -10.25 -14.828 1 97.44 146 VAL B CA 1
ATOM 2939 C C . VAL B 1 146 ? 10.477 -8.758 -14.969 1 97.44 146 VAL B C 1
ATOM 2941 O O . VAL B 1 146 ? 9.852 -8.07 -15.781 1 97.44 146 VAL B O 1
ATOM 2944 N N . THR B 1 147 ? 11.344 -8.211 -14.094 1 97.62 147 THR B N 1
ATOM 2945 C CA . THR B 1 147 ? 11.742 -6.812 -14.234 1 97.62 147 THR B CA 1
ATOM 2946 C C . THR B 1 147 ? 12.344 -6.555 -15.609 1 97.62 147 THR B C 1
ATOM 2948 O O . THR B 1 147 ? 13.102 -7.379 -16.125 1 97.62 147 THR B O 1
ATOM 2951 N N . LYS B 1 148 ? 12.055 -5.453 -16.219 1 97.88 148 LYS B N 1
ATOM 2952 C CA . LYS B 1 148 ? 12.57 -5.133 -17.547 1 97.88 148 LYS B CA 1
ATOM 2953 C C . LYS B 1 148 ? 14.086 -5.023 -17.531 1 97.88 148 LYS B C 1
ATOM 2955 O O . LYS B 1 148 ? 14.688 -4.68 -16.516 1 97.88 148 LYS B O 1
ATOM 2960 N N . LYS B 1 149 ? 14.633 -5.219 -18.688 1 96.62 149 LYS B N 1
ATOM 2961 C CA . LYS B 1 149 ? 16.094 -5.234 -18.844 1 96.62 149 LYS B CA 1
ATOM 2962 C C . LYS B 1 149 ? 16.688 -3.883 -18.484 1 96.62 149 LYS B C 1
ATOM 2964 O O . LYS B 1 149 ? 17.766 -3.822 -17.875 1 96.62 149 LYS B O 1
ATOM 2969 N N . ASN B 1 150 ? 16.062 -2.793 -18.797 1 96.56 150 ASN B N 1
ATOM 2970 C CA . ASN B 1 150 ? 16.609 -1.465 -18.547 1 96.56 150 ASN B CA 1
ATOM 2971 C C . ASN B 1 150 ? 16.562 -1.118 -17.047 1 96.56 150 ASN B C 1
ATOM 2973 O O . ASN B 1 150 ? 17.047 -0.063 -16.641 1 96.56 150 ASN B O 1
ATOM 2977 N N . GLN B 1 151 ? 15.969 -2.006 -16.25 1 97.12 151 GLN B N 1
ATOM 2978 C CA . GLN B 1 151 ? 15.906 -1.835 -14.805 1 97.12 151 GLN B CA 1
ATOM 2979 C C . GLN B 1 151 ? 16.969 -2.678 -14.102 1 97.12 151 GLN B C 1
ATOM 2981 O O . GLN B 1 151 ? 17.125 -2.604 -12.883 1 97.12 151 GLN B O 1
ATOM 2986 N N . SER B 1 152 ? 17.75 -3.48 -14.859 1 96.94 152 SER B N 1
ATOM 2987 C CA . SER B 1 152 ? 18.672 -4.473 -14.305 1 96.94 152 SER B CA 1
ATOM 2988 C C . SER B 1 152 ? 19.734 -3.816 -13.438 1 96.94 152 SER B C 1
ATOM 2990 O O . SER B 1 152 ? 20.062 -4.324 -12.367 1 96.94 152 SER B O 1
ATOM 2992 N N . ASP B 1 153 ? 20.25 -2.682 -13.898 1 97.62 153 ASP B N 1
ATOM 2993 C CA . ASP B 1 153 ? 21.297 -2.012 -13.141 1 97.62 153 ASP B CA 1
ATOM 2994 C C . ASP B 1 153 ? 20.781 -1.545 -11.781 1 97.62 153 ASP B C 1
ATOM 2996 O O . ASP B 1 153 ? 21.453 -1.737 -10.758 1 97.62 153 ASP B O 1
ATOM 3000 N N . LEU B 1 154 ? 19.656 -0.934 -11.828 1 98.19 154 LEU B N 1
ATOM 3001 C CA . LEU B 1 154 ? 19.062 -0.437 -10.586 1 98.19 154 LEU B CA 1
ATOM 3002 C C . LEU B 1 154 ? 18.719 -1.588 -9.648 1 98.19 154 LEU B C 1
ATOM 3004 O O . LEU B 1 154 ? 18.984 -1.511 -8.445 1 98.19 154 LEU B O 1
ATOM 3008 N N . LEU B 1 155 ? 18.156 -2.664 -10.164 1 98.38 155 LEU B N 1
ATOM 3009 C CA . LEU B 1 155 ? 17.797 -3.834 -9.359 1 98.38 155 LEU B CA 1
ATOM 3010 C C . LEU B 1 155 ? 19.047 -4.484 -8.773 1 98.38 155 LEU B C 1
ATOM 3012 O O . LEU B 1 155 ? 19.078 -4.852 -7.598 1 98.38 155 LEU B O 1
ATOM 3016 N N . ASN B 1 156 ? 20.062 -4.609 -9.578 1 98.25 156 ASN B N 1
ATOM 3017 C CA . ASN B 1 156 ? 21.312 -5.195 -9.094 1 98.25 156 ASN B CA 1
ATOM 3018 C C . ASN B 1 156 ? 21.938 -4.344 -7.996 1 98.25 156 ASN B C 1
ATOM 3020 O O . ASN B 1 156 ? 22.5 -4.875 -7.035 1 98.25 156 ASN B O 1
ATOM 3024 N N . HIS B 1 157 ? 21.859 -3.045 -8.164 1 98.31 157 HIS B N 1
ATOM 3025 C CA . HIS B 1 157 ? 22.359 -2.154 -7.129 1 98.31 157 HIS B CA 1
ATOM 3026 C C . HIS B 1 157 ? 21.594 -2.318 -5.828 1 98.31 157 HIS B C 1
ATOM 3028 O O . HIS B 1 157 ? 22.172 -2.312 -4.746 1 98.31 157 HIS B O 1
ATOM 3034 N N . ALA B 1 158 ? 20.266 -2.465 -5.902 1 98.38 158 ALA B N 1
ATOM 3035 C CA . ALA B 1 158 ? 19.438 -2.721 -4.727 1 98.38 158 ALA B CA 1
ATOM 3036 C C . ALA B 1 158 ? 19.875 -4.012 -4.027 1 98.38 158 ALA B C 1
ATOM 3038 O O . ALA B 1 158 ? 20.031 -4.035 -2.807 1 98.38 158 ALA B O 1
ATOM 3039 N N . LYS B 1 159 ? 20.062 -5.078 -4.828 1 98.06 159 LYS B N 1
ATOM 3040 C CA . LYS B 1 159 ? 20.484 -6.363 -4.27 1 98.06 159 LYS B CA 1
ATOM 3041 C C . LYS B 1 159 ? 21.828 -6.25 -3.559 1 98.06 159 LYS B C 1
ATOM 3043 O O . LYS B 1 159 ? 21.984 -6.766 -2.453 1 98.06 159 LYS B O 1
ATOM 3048 N N . THR B 1 160 ? 22.703 -5.547 -4.211 1 97.88 160 THR B N 1
ATOM 3049 C CA . THR B 1 160 ? 24.031 -5.355 -3.637 1 97.88 160 THR B CA 1
ATOM 3050 C C . THR B 1 160 ? 23.938 -4.559 -2.338 1 97.88 160 THR B C 1
ATOM 3052 O O . THR B 1 160 ? 24.609 -4.891 -1.354 1 97.88 160 THR B O 1
ATOM 3055 N N . THR B 1 161 ? 23.188 -3.508 -2.359 1 97.94 161 THR B N 1
ATOM 3056 C CA . THR B 1 161 ? 22.984 -2.672 -1.179 1 97.94 161 THR B CA 1
ATOM 3057 C C . THR B 1 161 ? 22.453 -3.498 -0.011 1 97.94 161 THR B C 1
ATOM 3059 O O . THR B 1 161 ? 22.969 -3.395 1.109 1 97.94 161 THR B O 1
ATOM 3062 N N . ILE B 1 162 ? 21.469 -4.336 -0.289 1 97.69 162 ILE B N 1
ATOM 3063 C CA . ILE B 1 162 ? 20.875 -5.191 0.735 1 97.69 162 ILE B CA 1
ATOM 3064 C C . ILE B 1 162 ? 21.922 -6.16 1.27 1 97.69 162 ILE B C 1
ATOM 3066 O O . ILE B 1 162 ? 22.016 -6.383 2.479 1 97.69 162 ILE B O 1
ATOM 3070 N N . GLY B 1 163 ? 22.703 -6.727 0.403 1 96.5 163 GLY B N 1
ATOM 3071 C CA . GLY B 1 163 ? 23.766 -7.633 0.802 1 96.5 163 GLY B CA 1
ATOM 3072 C C . GLY B 1 163 ? 24.812 -6.98 1.691 1 96.5 163 GLY B C 1
ATOM 3073 O O . GLY B 1 163 ? 25.5 -7.664 2.443 1 96.5 163 GLY B O 1
ATOM 3074 N N . ASN B 1 164 ? 24.875 -5.648 1.668 1 95.94 164 ASN B N 1
ATOM 3075 C CA . ASN B 1 164 ? 25.906 -4.91 2.383 1 95.94 164 ASN B CA 1
ATOM 3076 C C . ASN B 1 164 ? 25.359 -4.262 3.652 1 95.94 164 ASN B C 1
ATOM 3078 O O . ASN B 1 164 ? 26.031 -3.453 4.285 1 95.94 164 ASN B O 1
ATOM 3082 N N . LEU B 1 165 ? 24.188 -4.543 4.059 1 96.31 165 LEU B N 1
ATOM 3083 C CA . LEU B 1 165 ? 23.594 -3.91 5.234 1 96.31 165 LEU B CA 1
ATOM 3084 C C . LEU B 1 165 ? 24.344 -4.332 6.5 1 96.31 165 LEU B C 1
ATOM 3086 O O . LEU B 1 165 ? 24.375 -3.584 7.48 1 96.31 165 LEU B O 1
ATOM 3090 N N . GLY B 1 166 ? 24.938 -5.559 6.523 1 95.38 166 GLY B N 1
ATOM 3091 C CA . GLY B 1 166 ? 25.672 -6.039 7.676 1 95.38 166 GLY B CA 1
ATOM 3092 C C . GLY B 1 166 ? 24.844 -6.09 8.945 1 95.38 166 GLY B C 1
ATOM 3093 O O . GLY B 1 166 ? 23.766 -6.684 8.961 1 95.38 166 GLY B O 1
ATOM 3094 N N . LYS B 1 167 ? 25.281 -5.406 9.961 1 95.06 167 LYS B N 1
ATOM 3095 C CA . LYS B 1 167 ? 24.625 -5.434 11.266 1 95.06 167 LYS B CA 1
ATOM 3096 C C . LYS B 1 167 ? 23.312 -4.66 11.258 1 95.06 167 LYS B C 1
ATOM 3098 O O . LYS B 1 167 ? 22.5 -4.797 12.164 1 95.06 167 LYS B O 1
ATOM 3103 N N . LEU B 1 168 ? 23.062 -3.879 10.211 1 95.81 168 LEU B N 1
ATOM 3104 C CA . LEU B 1 168 ? 21.844 -3.074 10.125 1 95.81 168 LEU B CA 1
ATOM 3105 C C . LEU B 1 168 ? 20.688 -3.902 9.578 1 95.81 168 LEU B C 1
ATOM 3107 O O . LEU B 1 168 ? 19.531 -3.477 9.648 1 95.81 168 LEU B O 1
ATOM 3111 N N . LYS B 1 169 ? 21.047 -5.02 9 1 95.56 169 LYS B N 1
ATOM 3112 C CA . LYS B 1 169 ? 19.984 -5.859 8.469 1 95.56 169 LYS B CA 1
ATOM 3113 C C . LYS B 1 169 ? 19 -6.27 9.57 1 95.56 169 LYS B C 1
ATOM 3115 O O . LYS B 1 169 ? 19.406 -6.922 10.539 1 95.56 169 LYS B O 1
ATOM 3120 N N . ALA B 1 170 ? 17.781 -5.906 9.367 1 93.94 170 ALA B N 1
ATOM 3121 C CA . ALA B 1 170 ? 16.781 -6.113 10.406 1 93.94 170 ALA B CA 1
ATOM 3122 C C . ALA B 1 170 ? 15.859 -7.285 10.055 1 93.94 170 ALA B C 1
ATOM 3124 O O . ALA B 1 170 ? 15.125 -7.785 10.906 1 93.94 170 ALA B O 1
ATOM 3125 N N . PHE B 1 171 ? 15.836 -7.758 8.867 1 94.38 171 PHE B N 1
ATOM 3126 C CA . PHE B 1 171 ? 14.922 -8.797 8.414 1 94.38 171 PHE B CA 1
ATOM 3127 C C . PHE B 1 171 ? 15.648 -10.133 8.258 1 94.38 171 PHE B C 1
ATOM 3129 O O . PHE B 1 171 ? 16.875 -10.164 8.102 1 94.38 171 PHE B O 1
ATOM 3136 N N . ALA B 1 172 ? 14.898 -11.188 8.273 1 90.88 172 ALA B N 1
ATOM 3137 C CA . ALA B 1 172 ? 15.43 -12.547 8.125 1 90.88 172 ALA B CA 1
ATOM 3138 C C . ALA B 1 172 ? 15.805 -12.828 6.672 1 90.88 172 ALA B C 1
ATOM 3140 O O . ALA B 1 172 ? 15.32 -12.164 5.754 1 90.88 172 ALA B O 1
ATOM 3141 N N . ASP B 1 173 ? 16.578 -13.805 6.441 1 89.94 173 ASP B N 1
ATOM 3142 C CA . ASP B 1 173 ? 17.094 -14.148 5.121 1 89.94 173 ASP B CA 1
ATOM 3143 C C . ASP B 1 173 ? 15.961 -14.523 4.164 1 89.94 173 ASP B C 1
ATOM 3145 O O . ASP B 1 173 ? 16.031 -14.234 2.969 1 89.94 173 ASP B O 1
ATOM 3149 N N . HIS B 1 174 ? 14.953 -15.07 4.719 1 86.44 174 HIS B N 1
ATOM 3150 C CA . HIS B 1 174 ? 13.867 -15.516 3.854 1 86.44 174 HIS B CA 1
ATOM 3151 C C . HIS B 1 174 ? 13.031 -14.336 3.357 1 86.44 174 HIS B C 1
ATOM 3153 O O . HIS B 1 174 ? 12.148 -14.508 2.518 1 86.44 174 HIS B O 1
ATOM 3159 N N . HIS B 1 175 ? 13.406 -13.086 3.832 1 90.38 175 HIS B N 1
ATOM 3160 C CA . HIS B 1 175 ? 12.742 -11.875 3.367 1 90.38 175 HIS B CA 1
ATOM 3161 C C . HIS B 1 175 ? 13.625 -11.102 2.396 1 90.38 175 HIS B C 1
ATOM 3163 O O . HIS B 1 175 ? 13.328 -9.953 2.053 1 90.38 175 HIS B O 1
ATOM 3169 N N . ASP B 1 176 ? 14.68 -11.711 1.939 1 94.25 176 ASP B N 1
ATOM 3170 C CA . ASP B 1 176 ? 15.617 -11.016 1.06 1 94.25 176 ASP B CA 1
ATOM 3171 C C . ASP B 1 176 ? 14.914 -10.531 -0.208 1 94.25 176 ASP B C 1
ATOM 3173 O O . ASP B 1 176 ? 15.102 -9.383 -0.624 1 94.25 176 ASP B O 1
ATOM 3177 N N . SER B 1 177 ? 14.133 -11.391 -0.78 1 95.19 177 SER B N 1
ATOM 3178 C CA . SER B 1 177 ? 13.461 -11.016 -2.021 1 95.19 177 SER B CA 1
ATOM 3179 C C . SER B 1 177 ? 12.531 -9.828 -1.813 1 95.19 177 SER B C 1
ATOM 3181 O O . SER B 1 177 ? 12.445 -8.945 -2.67 1 95.19 177 SER B O 1
ATOM 3183 N N . LYS B 1 178 ? 11.875 -9.844 -0.671 1 95.56 178 LYS B N 1
ATOM 3184 C CA . LYS B 1 178 ? 11.008 -8.719 -0.345 1 95.56 178 LYS B CA 1
ATOM 3185 C C . LYS B 1 178 ? 11.82 -7.434 -0.171 1 95.56 178 LYS B C 1
ATOM 3187 O O . LYS B 1 178 ? 11.43 -6.375 -0.661 1 95.56 178 LYS B O 1
ATOM 3192 N N . ALA B 1 179 ? 12.938 -7.531 0.46 1 97.88 179 ALA B N 1
ATOM 3193 C CA . ALA B 1 179 ? 13.812 -6.379 0.647 1 97.88 179 ALA B CA 1
ATOM 3194 C C . ALA B 1 179 ? 14.375 -5.895 -0.687 1 97.88 179 ALA B C 1
ATOM 3196 O O . ALA B 1 179 ? 14.445 -4.691 -0.939 1 97.88 179 ALA B O 1
ATOM 3197 N N . HIS B 1 180 ? 14.773 -6.852 -1.542 1 98.44 180 HIS B N 1
ATOM 3198 C CA . HIS B 1 180 ? 15.273 -6.508 -2.871 1 98.44 180 HIS B CA 1
ATOM 3199 C C . HIS B 1 180 ? 14.234 -5.711 -3.654 1 98.44 180 HIS B C 1
ATOM 3201 O O . HIS B 1 180 ? 14.516 -4.613 -4.137 1 98.44 180 HIS B O 1
ATOM 3207 N N . LEU B 1 181 ? 13.062 -6.297 -3.693 1 98.38 181 LEU B N 1
ATOM 3208 C CA . LEU B 1 181 ? 12.008 -5.672 -4.477 1 98.38 181 LEU B CA 1
ATOM 3209 C C . LEU B 1 181 ? 11.633 -4.312 -3.9 1 98.38 181 LEU B C 1
ATOM 3211 O O . LEU B 1 181 ? 11.523 -3.328 -4.637 1 98.38 181 LEU B O 1
ATOM 3215 N N . SER B 1 182 ? 11.453 -4.242 -2.588 1 98.25 182 SER B N 1
ATOM 3216 C CA . SER B 1 182 ? 11.031 -3.008 -1.936 1 98.25 182 SER B CA 1
ATOM 3217 C C . SER B 1 182 ? 12.062 -1.901 -2.119 1 98.25 182 SER B C 1
ATOM 3219 O O . SER B 1 182 ? 11.711 -0.735 -2.299 1 98.25 182 SER B O 1
ATOM 3221 N N . THR B 1 183 ? 13.32 -2.266 -2.045 1 98.69 183 THR B N 1
ATOM 3222 C CA . THR B 1 183 ? 14.383 -1.283 -2.244 1 98.69 183 THR B CA 1
ATOM 3223 C C . THR B 1 183 ? 14.398 -0.793 -3.689 1 98.69 183 THR B C 1
ATOM 3225 O O . THR B 1 183 ? 14.516 0.408 -3.941 1 98.69 183 THR B O 1
ATOM 3228 N N . TRP B 1 184 ? 14.281 -1.72 -4.625 1 98.75 184 TRP B N 1
ATOM 3229 C CA . TRP B 1 184 ? 14.195 -1.36 -6.039 1 98.75 184 TRP B CA 1
ATOM 3230 C C . TRP B 1 184 ? 13.008 -0.437 -6.297 1 98.75 184 TRP B C 1
ATOM 3232 O O . TRP B 1 184 ? 13.141 0.564 -7.004 1 98.75 184 TRP B O 1
ATOM 3242 N N . LEU B 1 185 ? 11.914 -0.705 -5.691 1 98.19 185 LEU B N 1
ATOM 3243 C CA . LEU B 1 185 ? 10.711 0.116 -5.824 1 98.19 185 LEU B CA 1
ATOM 3244 C C . LEU B 1 185 ? 10.914 1.485 -5.188 1 98.19 185 LEU B C 1
ATOM 3246 O O . LEU B 1 185 ? 10.406 2.49 -5.688 1 98.19 185 LEU B O 1
ATOM 3250 N N . ALA B 1 186 ? 11.688 1.534 -4.09 1 98.19 186 ALA B N 1
ATOM 3251 C CA . ALA B 1 186 ? 11.961 2.777 -3.375 1 98.19 186 ALA B CA 1
ATOM 3252 C C . ALA B 1 186 ? 12.781 3.738 -4.238 1 98.19 186 ALA B C 1
ATOM 3254 O O . ALA B 1 186 ? 12.836 4.938 -3.957 1 98.19 186 ALA B O 1
ATOM 3255 N N . TRP B 1 187 ? 13.391 3.188 -5.293 1 98.31 187 TRP B N 1
ATOM 3256 C CA . TRP B 1 187 ? 14.328 3.994 -6.066 1 98.31 187 TRP B CA 1
ATOM 3257 C C . TRP B 1 187 ? 13.773 4.293 -7.453 1 98.31 187 TRP B C 1
ATOM 3259 O O . TRP B 1 187 ? 14.508 4.746 -8.336 1 98.31 187 TRP B O 1
ATOM 3269 N N . GLN B 1 188 ? 12.492 4.051 -7.652 1 97.88 188 GLN B N 1
ATOM 3270 C CA . GLN B 1 188 ? 11.859 4.332 -8.938 1 97.88 188 GLN B CA 1
ATOM 3271 C C . GLN B 1 188 ? 11.562 5.82 -9.086 1 97.88 188 GLN B C 1
ATOM 3273 O O . GLN B 1 188 ? 11.75 6.598 -8.148 1 97.88 188 GLN B O 1
ATOM 3278 N N . LYS B 1 189 ? 11.141 6.254 -10.266 1 95.5 189 LY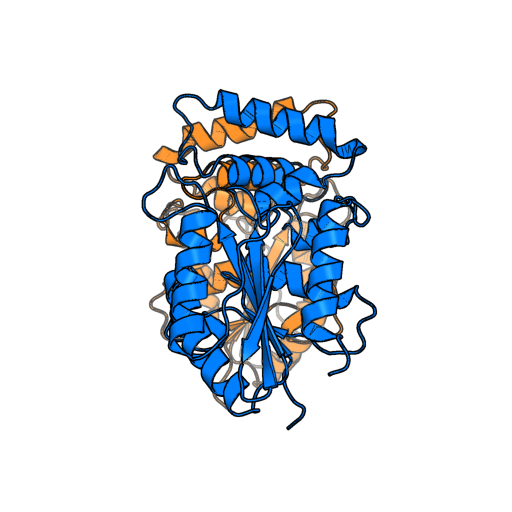S B N 1
ATOM 3279 C CA . LYS B 1 189 ? 10.805 7.648 -10.539 1 95.5 189 LYS B CA 1
ATOM 3280 C C . LYS B 1 189 ? 9.852 8.203 -9.484 1 95.5 189 LYS B C 1
ATOM 3282 O O . LYS B 1 189 ? 9.992 9.344 -9.047 1 95.5 189 LYS B O 1
ATOM 3287 N N . GLU B 1 190 ? 8.875 7.445 -9.109 1 92.5 190 GLU B N 1
ATOM 3288 C CA . GLU B 1 190 ? 8.039 7.668 -7.93 1 92.5 190 GLU B CA 1
ATOM 3289 C C . GLU B 1 190 ? 8.422 6.711 -6.801 1 92.5 190 GLU B C 1
ATOM 3291 O O . GLU B 1 190 ? 7.953 5.57 -6.766 1 92.5 190 GLU B O 1
ATOM 3296 N N . PRO B 1 191 ? 9.203 7.207 -5.875 1 95.81 191 PRO B N 1
ATOM 3297 C CA . PRO B 1 191 ? 9.766 6.301 -4.871 1 95.81 191 PRO B CA 1
ATOM 3298 C C . PRO B 1 191 ? 8.695 5.605 -4.035 1 95.81 191 PRO B C 1
ATOM 3300 O O . PRO B 1 191 ? 7.77 6.258 -3.543 1 95.81 191 PRO B O 1
ATOM 3303 N N . GLY B 1 192 ? 8.859 4.309 -3.926 1 94.81 192 GLY B N 1
ATOM 3304 C CA . GLY B 1 192 ? 8.008 3.551 -3.021 1 94.81 192 GLY B CA 1
ATOM 3305 C C . GLY B 1 192 ? 6.719 3.082 -3.668 1 94.81 192 GLY B C 1
ATOM 3306 O O . GLY B 1 192 ? 5.73 2.812 -2.977 1 94.81 192 GLY B O 1
ATOM 3307 N N . ILE B 1 193 ? 6.711 3.062 -4.934 1 93.38 193 ILE B N 1
ATOM 3308 C CA . ILE B 1 193 ? 5.508 2.607 -5.625 1 93.38 193 ILE B CA 1
ATOM 3309 C C . ILE B 1 193 ? 5.258 1.134 -5.309 1 93.38 193 ILE B C 1
ATOM 3311 O O . ILE B 1 193 ? 6.18 0.411 -4.922 1 93.38 193 ILE B O 1
ATOM 3315 N N . SER B 1 194 ? 3.998 0.716 -5.445 1 93.44 194 SER B N 1
ATOM 3316 C CA . SER B 1 194 ? 3.609 -0.671 -5.211 1 93.44 194 SER B CA 1
ATOM 3317 C C . SER B 1 194 ? 3.914 -1.542 -6.426 1 93.44 194 SER B C 1
ATOM 3319 O O . SER B 1 194 ? 4.086 -1.032 -7.535 1 93.44 194 SER B O 1
ATOM 3321 N N . PRO B 1 195 ? 3.955 -2.826 -6.223 1 95.56 195 PRO B N 1
ATOM 3322 C CA . PRO B 1 195 ? 4.117 -3.719 -7.371 1 95.56 195 PRO B CA 1
ATOM 3323 C C . PRO B 1 195 ? 3.01 -3.549 -8.414 1 95.56 195 PRO B C 1
ATOM 3325 O O . PRO B 1 195 ? 3.275 -3.604 -9.617 1 95.56 195 PRO B O 1
ATOM 3328 N N . SER B 1 196 ? 1.78 -3.301 -7.957 1 93.88 196 SER B N 1
ATOM 3329 C CA . SER B 1 196 ? 0.661 -3.084 -8.867 1 93.88 196 SER B CA 1
ATOM 3330 C C . SER B 1 196 ? 0.889 -1.854 -9.734 1 93.88 196 SER B C 1
ATOM 3332 O O . SER B 1 196 ? 0.667 -1.896 -10.953 1 93.88 196 SER B O 1
ATOM 3334 N N . TYR B 1 197 ? 1.347 -0.826 -9.148 1 91.25 197 TYR B N 1
ATOM 3335 C CA . TYR B 1 197 ? 1.594 0.399 -9.898 1 91.25 197 TYR B CA 1
ATOM 3336 C C . TYR B 1 197 ? 2.807 0.247 -10.812 1 91.25 197 TYR B C 1
ATOM 3338 O O . TYR B 1 197 ? 2.834 0.791 -11.914 1 91.25 197 TYR B O 1
ATOM 3346 N N . ALA B 1 198 ? 3.812 -0.483 -10.305 1 95.06 198 ALA B N 1
ATOM 3347 C CA . ALA B 1 198 ? 4.969 -0.779 -11.141 1 95.06 198 ALA B CA 1
ATOM 3348 C C . ALA B 1 198 ? 4.547 -1.522 -12.406 1 95.06 198 ALA B C 1
ATOM 3350 O O . ALA B 1 198 ? 5.051 -1.238 -13.5 1 95.06 198 ALA B O 1
ATOM 3351 N N . TYR B 1 199 ? 3.625 -2.459 -12.242 1 94.06 199 TYR B N 1
ATOM 3352 C CA . TYR B 1 199 ? 3.061 -3.182 -13.375 1 94.06 199 TYR B CA 1
ATOM 3353 C C . TYR B 1 199 ? 2.371 -2.227 -14.344 1 94.06 199 TYR B C 1
ATOM 3355 O O . TYR B 1 199 ? 2.609 -2.277 -15.555 1 94.06 199 TYR B O 1
ATOM 3363 N N . HIS B 1 200 ? 1.618 -1.325 -13.797 1 90.75 200 HIS B N 1
ATOM 3364 C CA . HIS B 1 200 ? 0.886 -0.342 -14.586 1 90.75 200 HIS B CA 1
ATOM 3365 C C . HIS B 1 200 ? 1.839 0.581 -15.344 1 90.75 200 HIS B C 1
ATOM 3367 O O . HIS B 1 200 ? 1.604 0.905 -16.5 1 90.75 200 HIS B O 1
ATOM 3373 N N . GLN B 1 201 ? 2.957 0.937 -14.742 1 91.81 201 GLN B N 1
ATOM 3374 C CA . GLN B 1 201 ? 3.922 1.871 -15.312 1 91.81 201 GLN B CA 1
ATOM 3375 C C . GLN B 1 201 ? 4.832 1.176 -16.312 1 91.81 201 GLN B C 1
ATOM 3377 O O . GLN B 1 201 ? 5.684 1.816 -16.938 1 91.81 201 GLN B O 1
ATOM 3382 N N . GLY B 1 202 ? 4.703 -0.112 -16.375 1 93.81 202 GLY B N 1
ATOM 3383 C CA . GLY B 1 202 ? 5.465 -0.841 -17.391 1 93.81 202 GLY B CA 1
ATOM 3384 C C . GLY B 1 202 ? 6.879 -1.167 -16.938 1 93.81 202 GLY B C 1
ATOM 3385 O O . GLY B 1 202 ? 7.801 -1.2 -17.766 1 93.81 202 GLY B O 1
ATOM 3386 N N . LEU B 1 203 ? 7.109 -1.382 -15.719 1 96.81 203 LEU B N 1
ATOM 3387 C CA . LEU B 1 203 ? 8.438 -1.692 -15.203 1 96.81 203 LEU B CA 1
ATOM 3388 C C . LEU B 1 203 ? 8.719 -3.189 -15.297 1 96.81 203 LEU B C 1
ATOM 3390 O O . LEU B 1 203 ? 9.867 -3.619 -15.148 1 96.81 203 LEU B O 1
ATOM 3394 N N . PHE B 1 204 ? 7.691 -3.998 -15.508 1 97.06 204 PHE B N 1
ATOM 3395 C CA . PHE B 1 204 ? 7.801 -5.441 -15.688 1 97.06 204 PHE B CA 1
ATOM 3396 C C . PHE B 1 204 ? 7.617 -5.816 -17.156 1 97.06 204 PHE B C 1
ATOM 3398 O O . PHE B 1 204 ? 6.883 -5.148 -17.875 1 97.06 204 PHE B O 1
ATOM 3405 N N . GLU B 1 205 ? 8.336 -6.82 -17.562 1 96.5 205 GLU B N 1
ATOM 3406 C CA . GLU B 1 205 ? 8.117 -7.402 -18.875 1 96.5 205 GLU B CA 1
ATOM 3407 C C . GLU B 1 205 ? 6.855 -8.258 -18.906 1 96.5 205 GLU B C 1
ATOM 3409 O O . GLU B 1 205 ? 6.895 -9.438 -18.562 1 96.5 205 GLU B O 1
ATOM 3414 N N . LYS B 1 206 ? 5.824 -7.703 -19.406 1 91.94 206 LYS B N 1
ATOM 3415 C CA . LYS B 1 206 ? 4.512 -8.336 -19.328 1 91.94 206 LYS B CA 1
ATOM 3416 C C . LYS B 1 206 ? 4.457 -9.602 -20.188 1 91.94 206 LYS B C 1
ATOM 3418 O O . LYS B 1 206 ? 3.629 -10.484 -19.953 1 91.94 206 LYS B O 1
ATOM 3423 N N . ASP B 1 207 ? 5.328 -9.68 -21.188 1 94.12 207 ASP B N 1
ATOM 3424 C CA . ASP B 1 207 ? 5.348 -10.844 -22.078 1 94.12 207 ASP B CA 1
ATOM 3425 C C . ASP B 1 207 ? 6.414 -11.844 -21.641 1 94.12 207 ASP B C 1
ATOM 3427 O O . ASP B 1 207 ? 6.734 -12.781 -22.375 1 94.12 207 ASP B O 1
ATOM 3431 N N . HIS B 1 208 ? 6.996 -11.562 -20.484 1 95.69 208 HIS B N 1
ATOM 3432 C CA . HIS B 1 208 ? 7.938 -12.539 -19.953 1 95.69 208 HIS B CA 1
ATOM 3433 C C . HIS B 1 208 ? 7.285 -13.906 -19.797 1 95.69 208 HIS B C 1
ATOM 3435 O O . HIS B 1 208 ? 6.133 -14.008 -19.359 1 95.69 208 HIS B O 1
ATOM 3441 N N . PRO B 1 209 ? 7.977 -14.969 -20.047 1 96.31 209 PRO B N 1
ATOM 3442 C CA . PRO B 1 209 ? 7.41 -16.312 -19.969 1 96.31 209 PRO B CA 1
ATOM 3443 C C . PRO B 1 209 ? 6.801 -16.641 -18.609 1 96.31 209 PRO B C 1
ATOM 3445 O O . PRO B 1 209 ? 5.77 -17.312 -18.531 1 96.31 209 PRO B O 1
ATOM 3448 N N . ASN B 1 210 ? 7.418 -16.156 -17.562 1 96.12 210 ASN B N 1
ATOM 3449 C CA . ASN B 1 210 ? 6.895 -16.406 -16.219 1 96.12 210 ASN B CA 1
ATOM 3450 C C . ASN B 1 210 ? 5.523 -15.766 -16.031 1 96.12 210 ASN B C 1
ATOM 3452 O O . ASN B 1 210 ? 4.641 -16.359 -15.398 1 96.12 210 ASN B O 1
ATOM 3456 N N . PHE B 1 211 ? 5.301 -14.555 -16.547 1 94.69 211 PHE B N 1
ATOM 3457 C CA . PHE B 1 211 ? 4.004 -13.891 -16.469 1 94.69 211 PHE B CA 1
ATOM 3458 C C . PHE B 1 211 ? 2.99 -14.578 -17.375 1 94.69 211 PHE B C 1
ATOM 3460 O O . PHE B 1 211 ? 1.837 -14.773 -16.984 1 94.69 211 PHE B O 1
ATOM 3467 N N . ILE B 1 212 ? 3.449 -14.953 -18.547 1 95.31 212 ILE B N 1
ATOM 3468 C CA . ILE B 1 212 ? 2.57 -15.602 -19.516 1 95.31 212 ILE B CA 1
ATOM 3469 C C . ILE B 1 212 ? 2.035 -16.906 -18.938 1 95.31 212 ILE B C 1
ATOM 3471 O O . ILE B 1 212 ? 0.86 -17.234 -19.109 1 95.31 212 ILE B O 1
ATOM 3475 N N . ALA B 1 213 ? 2.912 -17.625 -18.266 1 96.88 213 ALA B N 1
ATOM 3476 C CA . ALA B 1 213 ? 2.502 -18.875 -17.656 1 96.88 213 ALA B CA 1
ATOM 3477 C C . ALA B 1 213 ? 1.402 -18.656 -16.625 1 96.88 213 ALA B C 1
ATOM 3479 O O . ALA B 1 213 ? 0.42 -19.406 -16.578 1 96.88 213 ALA B O 1
ATOM 3480 N N . LEU B 1 214 ? 1.562 -17.656 -15.797 1 96.69 214 LEU B N 1
ATOM 3481 C CA . LEU B 1 214 ? 0.572 -17.328 -14.773 1 96.69 214 LEU B CA 1
ATOM 3482 C C . LEU B 1 214 ? -0.754 -16.922 -15.414 1 96.69 214 LEU B C 1
ATOM 3484 O O . LEU B 1 214 ? -1.815 -17.391 -15 1 96.69 214 LEU B O 1
ATOM 3488 N N . ILE B 1 215 ? -0.68 -16.125 -16.438 1 94.38 215 ILE B N 1
ATOM 3489 C CA . ILE B 1 215 ? -1.871 -15.641 -17.125 1 94.38 215 ILE B CA 1
ATOM 3490 C C . ILE B 1 215 ? -2.57 -16.812 -17.812 1 94.38 215 ILE B C 1
ATOM 3492 O O . ILE B 1 215 ? -3.799 -16.906 -17.781 1 94.38 215 ILE B O 1
ATOM 3496 N N . THR B 1 216 ? -1.777 -17.656 -18.438 1 94.94 216 THR B N 1
ATOM 3497 C CA . THR B 1 216 ? -2.324 -18.828 -19.094 1 94.94 216 THR B CA 1
ATOM 3498 C C . THR B 1 216 ? -3.072 -19.703 -18.094 1 94.94 216 THR B C 1
ATOM 3500 O O . THR B 1 216 ? -4.168 -20.203 -18.375 1 94.94 216 THR B O 1
ATOM 3503 N N . TRP B 1 217 ? -2.49 -19.891 -16.922 1 96.25 217 TRP B N 1
ATOM 3504 C CA . TRP B 1 217 ? -3.137 -20.672 -15.867 1 96.25 217 TRP B CA 1
ATOM 3505 C C . TRP B 1 217 ? -4.441 -20 -15.438 1 96.25 217 TRP B C 1
ATOM 3507 O O . TRP B 1 217 ? -5.465 -20.672 -15.289 1 96.25 217 TRP B O 1
ATOM 3517 N N . LEU B 1 218 ? -4.422 -18.719 -15.195 1 95.88 218 LEU B N 1
ATOM 3518 C CA . LEU B 1 218 ? -5.621 -17.984 -14.797 1 95.88 218 LEU B CA 1
ATOM 3519 C C . LEU B 1 218 ? -6.734 -18.188 -15.828 1 95.88 218 LEU B C 1
ATOM 3521 O O . LEU B 1 218 ? -7.891 -18.406 -15.461 1 95.88 218 LEU B O 1
ATOM 3525 N N . ASN B 1 219 ? -6.344 -18.125 -17.062 1 93.56 219 ASN B N 1
ATOM 3526 C CA . ASN B 1 219 ? -7.32 -18.312 -18.125 1 93.56 219 ASN B CA 1
ATOM 3527 C C . ASN B 1 219 ? -7.895 -19.734 -18.109 1 93.56 219 ASN B C 1
ATOM 3529 O O . ASN B 1 219 ? -9.094 -19.922 -18.328 1 93.56 219 ASN B O 1
ATOM 3533 N N . LYS B 1 220 ? -7.078 -20.656 -17.891 1 94.25 220 LYS B N 1
ATOM 3534 C CA . LYS B 1 220 ? -7.535 -22.031 -17.828 1 94.25 220 LYS B CA 1
ATOM 3535 C C . LYS B 1 220 ? -8.516 -22.234 -16.672 1 94.25 220 LYS B C 1
ATOM 3537 O O . LYS B 1 220 ? -9.508 -22.953 -16.812 1 94.25 220 LYS B O 1
ATOM 3542 N N . VAL B 1 221 ? -8.234 -21.625 -15.562 1 95.69 221 VAL B N 1
ATOM 3543 C CA . VAL B 1 221 ? -9.07 -21.781 -14.375 1 95.69 221 VAL B CA 1
ATOM 3544 C C . VAL B 1 221 ? -10.422 -21.109 -14.602 1 95.69 221 VAL B C 1
ATOM 3546 O O . VAL B 1 221 ? -11.461 -21.672 -14.258 1 95.69 221 VAL B O 1
ATOM 3549 N N . PHE B 1 222 ? -10.445 -19.938 -15.227 1 93.5 222 PHE B N 1
ATOM 3550 C CA . PHE B 1 222 ? -11.648 -19.125 -15.172 1 93.5 222 PHE B CA 1
ATOM 3551 C C . PHE B 1 222 ? -12.344 -19.078 -16.531 1 93.5 222 PHE B C 1
ATOM 3553 O O . PHE B 1 222 ? -13.531 -18.75 -16.609 1 93.5 222 PHE B O 1
ATOM 3560 N N . ASN B 1 223 ? -11.695 -19.203 -17.594 1 82.56 223 ASN B N 1
ATOM 3561 C CA . ASN B 1 223 ? -12.297 -19.094 -18.922 1 82.56 223 ASN B CA 1
ATOM 3562 C C . ASN B 1 223 ? -12.5 -20.469 -19.562 1 82.56 223 ASN B C 1
ATOM 3564 O O . ASN B 1 223 ? -13.016 -20.562 -20.672 1 82.56 223 ASN B O 1
ATOM 3568 N N . SER B 1 224 ? -11.953 -21.469 -19 1 66.94 224 SER B N 1
ATOM 3569 C CA . SER B 1 224 ? -12.141 -22.75 -19.688 1 66.94 224 SER B CA 1
ATOM 3570 C C . SER B 1 224 ? -13.617 -23.141 -19.734 1 66.94 224 SER B C 1
ATOM 3572 O O . SER B 1 224 ? -14.352 -22.906 -18.766 1 66.94 224 SER B O 1
ATOM 3574 N N . ALA B 1 225 ? -14.25 -22.969 -21.016 1 51.22 225 ALA B N 1
ATOM 3575 C CA . ALA B 1 225 ? -15.602 -23.422 -21.328 1 51.22 225 ALA B CA 1
ATOM 3576 C C . ALA B 1 225 ? -15.898 -24.75 -20.625 1 51.22 225 ALA B C 1
ATOM 3578 O O . ALA B 1 225 ? -15.086 -25.672 -20.641 1 51.22 225 ALA B O 1
ATOM 3579 N N . SER B 1 226 ? -16.5 -24.703 -19.422 1 42.5 226 SER B N 1
ATOM 3580 C CA . SER B 1 226 ? -17 -26.016 -19.062 1 42.5 226 SER B CA 1
ATOM 3581 C C . SER B 1 226 ? -17.578 -26.734 -20.281 1 42.5 226 SER B C 1
ATOM 3583 O O . SER B 1 226 ? -18.141 -26.109 -21.172 1 42.5 226 SER B O 1
#

pLDDT: mean 91.85, std 10.36, range [38.66, 98.75]

InterPro domains:
  IPR024508 Protein of unknown function DUF3226 [PF11536] (4-223)

Nearest PDB structures (foldseek):
  6wyy-assembly1_B  TM=5.251E-01  e=5.303E-01  Pseudomonas putida KT2440
  2hln-assembly2_H  TM=5.353E-01  e=8.130E-01  Pectobacterium atrosepticum
  5hw0-assembly1_B  TM=5.179E-01  e=8.641E-01  Dickeya chrysanthemi
  1lqp-assembly1_B  TM=3.432E-01  e=2.756E+00  Pseudomonas aeruginosa
  4e7x-assembly4_D  TM=2.932E-01  e=3.975E+00  Schizosaccharomyces pombe 972h-

Radius of gyration: 24.24 Å; Cα contacts (8 Å, |Δi|>4): 790; chains: 2; bounding box: 54×72×45 Å